Protein AF-A0A7U9SL59-F1 (afdb_monomer_lite)

Foldseek 3Di:
DDEEAFDLAQVVNVVVLVVVVVVQVVPDDPDRSVVQAYEHEQEQAAFDPDDFLFFTNNVSLNSLVSRLVRVLVNQVVADQSLVRHQAYEYDDDCVRDALLSCLLSLVLQQPDKGWHWDDDPPDPDTDTDIDGHAYEYEFLLDAQALLLRLVSVVSCCLQSVDFALHAYEASQSLFAQLQVVCVVVVLKTKAFLLSLLLSLLVLVVLCVVLVHDADPVLNVVSQVSNQVSCCQQCVVPLDPPLDDHSPLQNLLVSFSSAQLSLLVDDPVSNVCLVPDQDPDSSSNSNGRPVRDVVSVVPPSSSSSNNCNTRPNSSVVSRRDMDMDRCPDSNSVSSNSSSQVVLLVCLVRNYEYEHEQQVSCVSHPDVASVSRRQCQQAVVLFDDDDPSNHHLYAYDNVDCVVRVDDSVVSLVRNLVRQQCDADPVRDRSGDNVSSVVVSVVNVVSNVVSDRD

Sequence (451 aa):
MVRFCPKENSSKLFRTLKHFERIVNTDDKGGAYSKLNYVLHFPKIDGQPFVPGLPRNDNVRKLSTYGARSIVALLEKRMELNEHIK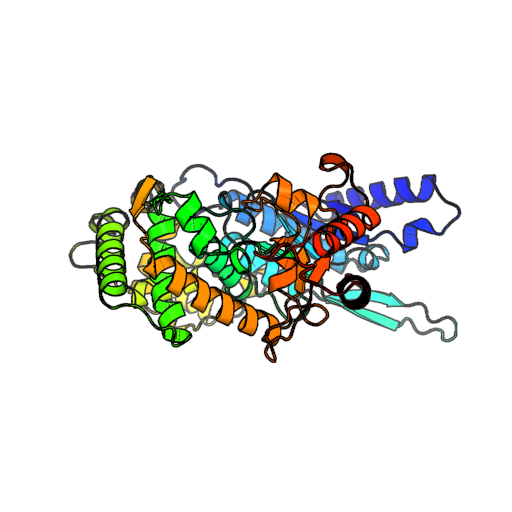GIDACSSELACRPEVFGQVFRYLSDTIIVCYETRKDVYSISHKTRNLQTTYHAGEDFFDIVDGLRAIDETLLFCGLKRGSRLGHGLALGISPEEYYKFKCYNLVLPKQVMLDDIAWMLCRADEFGCMVESSLKTRLEENYYSLYEEVYGENMGDGYFPSIYDYYQSWKLRGDKPELYRLGMEGFRKKLESTELERFDRYQFNDKISNELRKNAKCRDLYFAYHFNRKVREKGSEITEFKTGQSYGGLVRQIQDHMIRKLVCEGIGIETNPSSNYLIGTIKKYEEHPIIRFNGRKLKEVESNTSLSVSINTDDQGVFDTLLENEYALMALALKKAKDKDSNPVYDLEDIYEWVDYVRRMGIEQVFV

Secondary structure (DSSP, 8-state):
-EEEPPPSSHHHHHHHHHHHHHHHHHSSSSSGGGG--EEEEEEE-PPPPP-TTPPTTHHHHHHHHHHHHHHHHHHTT--GGGGGEEEEEEEE-TTT--GGGTHHHHHHHHTPEEEEEEE-TTSS-EEEEEEEPEEEEEESSS-SSHHHHHHHHHHHHHTS---TT-EEEE-HHHHS-HHHHHHHTTTEEEEEHHHHHHHHHHHHHHHHHHT----HHHHHHHHHHHHHHHHHHHHHHH-TT----HHHHHHHHHGGGS-GGGGGS-HHHHHHHHHSPPSSGGGGGSS-TTS-HHHHH-HHHHHHHHHHHH-HHHHHHHHSEEEEE-HHHHHHHHHHHHHHHHHHHHHHT-EEEE-HHHHHHHSS-SSGGG-THHHH--TTTS---TT---EEEE--S-HHHH---HHHHHHHHHHHHHH-B-TTS-BSS-HHHHHHHHHHHHHHHHHTS--

pLDDT: mean 91.86, std 9.74, range [48.91, 98.88]

Radius of gyration: 23.41 Å; chains: 1; bounding box: 48×74×59 Å

Structure (mmCIF, N/CA/C/O backbone):
data_AF-A0A7U9SL59-F1
#
_entry.id   AF-A0A7U9SL59-F1
#
loop_
_atom_site.group_PDB
_atom_site.id
_atom_site.type_symbol
_atom_site.label_atom_id
_atom_site.label_alt_id
_atom_site.label_comp_id
_atom_site.label_asym_id
_atom_site.label_entity_id
_atom_site.label_seq_id
_atom_site.pdbx_PDB_ins_code
_atom_site.Cartn_x
_atom_site.Cartn_y
_atom_site.Cartn_z
_atom_site.occupancy
_atom_site.B_iso_or_equiv
_atom_site.auth_seq_id
_atom_site.auth_comp_id
_atom_site.auth_asym_id
_atom_site.auth_atom_id
_atom_site.pdbx_PDB_model_num
ATOM 1 N N . MET A 1 1 ? 6.264 -23.434 2.148 1.00 78.88 1 MET A N 1
ATOM 2 C CA . MET A 1 1 ? 6.577 -22.422 1.111 1.00 78.88 1 MET A CA 1
ATOM 3 C C . MET A 1 1 ? 7.791 -21.648 1.591 1.00 78.88 1 MET A C 1
ATOM 5 O O . MET A 1 1 ? 7.826 -21.317 2.764 1.00 78.88 1 MET A O 1
ATOM 9 N N . VAL A 1 2 ? 8.787 -21.411 0.741 1.00 85.56 2 VAL A N 1
ATOM 10 C CA . VAL A 1 2 ? 10.019 -20.695 1.100 1.00 85.56 2 VAL A CA 1
ATOM 11 C C . VAL A 1 2 ? 9.929 -19.263 0.578 1.00 85.56 2 VAL A C 1
ATOM 13 O O . VAL A 1 2 ? 9.718 -19.058 -0.620 1.00 85.56 2 VAL A O 1
ATOM 16 N N . ARG A 1 3 ? 10.099 -18.277 1.463 1.00 87.69 3 ARG A N 1
ATOM 17 C CA . ARG A 1 3 ? 10.209 -16.858 1.099 1.00 87.69 3 ARG A CA 1
ATOM 18 C C . ARG A 1 3 ? 11.676 -16.440 1.154 1.00 87.69 3 ARG A C 1
ATOM 20 O O . ARG A 1 3 ? 12.357 -16.738 2.128 1.00 87.69 3 ARG A O 1
ATOM 27 N N . PHE A 1 4 ? 12.190 -15.801 0.104 1.00 91.25 4 PHE A N 1
ATOM 28 C CA . PHE A 1 4 ? 13.569 -15.299 0.103 1.00 91.25 4 PHE A CA 1
ATOM 29 C C . PHE A 1 4 ? 13.771 -14.155 -0.893 1.00 91.25 4 PHE A C 1
ATOM 31 O O . PHE A 1 4 ? 13.045 -14.040 -1.882 1.00 91.25 4 PHE A O 1
ATOM 38 N N . CYS A 1 5 ? 14.796 -13.331 -0.667 1.00 93.00 5 CYS A N 1
ATOM 39 C CA . CYS A 1 5 ? 15.061 -12.187 -1.534 1.00 93.00 5 CYS A CA 1
ATOM 40 C C . CYS A 1 5 ? 15.614 -12.594 -2.910 1.00 93.00 5 CYS A C 1
ATOM 42 O O . CYS A 1 5 ? 16.550 -13.411 -2.977 1.00 93.00 5 CYS A O 1
ATOM 44 N N . PRO A 1 6 ? 15.132 -11.978 -4.010 1.00 92.06 6 PRO A N 1
ATOM 45 C CA . PRO A 1 6 ? 15.713 -12.188 -5.325 1.00 92.06 6 PRO A CA 1
ATOM 46 C C . PRO A 1 6 ? 17.179 -11.741 -5.340 1.00 92.06 6 PRO A C 1
ATOM 48 O O . PRO A 1 6 ? 17.612 -10.882 -4.571 1.00 92.06 6 PRO A O 1
ATOM 51 N N . LYS A 1 7 ? 17.973 -12.359 -6.215 1.00 91.88 7 LYS A N 1
ATOM 52 C CA . LYS A 1 7 ? 19.406 -12.063 -6.345 1.00 91.88 7 LYS A CA 1
ATOM 53 C C . LYS A 1 7 ? 19.647 -11.091 -7.491 1.00 91.88 7 LYS A C 1
ATOM 55 O O . LYS A 1 7 ? 18.870 -11.053 -8.437 1.00 91.88 7 LYS A O 1
ATOM 60 N N . GLU A 1 8 ? 20.773 -10.387 -7.442 1.00 86.94 8 GLU A N 1
ATOM 61 C CA . GLU A 1 8 ? 21.185 -9.375 -8.432 1.00 86.94 8 GLU A CA 1
ATOM 62 C C . GLU A 1 8 ? 21.205 -9.872 -9.896 1.00 86.94 8 GLU A C 1
ATOM 64 O O . GLU A 1 8 ? 21.125 -9.066 -10.817 1.00 86.94 8 GLU A O 1
ATOM 69 N N . ASN A 1 9 ? 21.332 -11.186 -10.128 1.00 92.06 9 ASN A N 1
ATOM 70 C CA . ASN A 1 9 ? 21.305 -11.793 -11.457 1.00 92.06 9 ASN A CA 1
ATOM 71 C C . ASN A 1 9 ? 20.739 -13.223 -11.434 1.00 92.06 9 ASN A C 1
ATOM 73 O O . ASN A 1 9 ? 20.765 -13.911 -10.404 1.00 92.06 9 ASN A O 1
ATOM 77 N N . SER A 1 10 ? 20.269 -13.676 -12.601 1.00 93.06 10 SER A N 1
ATOM 78 C CA . SER A 1 10 ? 19.561 -14.952 -12.755 1.00 93.06 10 SER A CA 1
ATOM 79 C C . SER A 1 10 ? 20.437 -16.167 -12.439 1.00 93.06 10 SER A C 1
ATOM 81 O O . SER A 1 10 ? 19.935 -17.173 -11.946 1.00 93.06 10 SER A O 1
ATOM 83 N N . SER A 1 11 ? 21.756 -16.082 -12.644 1.00 93.19 11 SER A N 1
ATOM 84 C CA . SER A 1 11 ? 22.699 -17.156 -12.306 1.00 93.19 11 SER A CA 1
ATOM 85 C C . SER A 1 11 ? 22.812 -17.368 -10.794 1.00 93.19 11 SER A C 1
ATOM 87 O O . SER A 1 11 ? 22.768 -18.506 -10.326 1.00 93.19 11 SER A O 1
ATOM 89 N N . LYS A 1 12 ? 22.922 -16.290 -10.005 1.00 94.06 12 LYS A N 1
ATOM 90 C CA . LYS A 1 12 ? 22.916 -16.365 -8.533 1.00 94.06 12 LYS A CA 1
ATOM 91 C C . LYS A 1 12 ? 21.553 -16.817 -8.001 1.00 94.06 12 LYS A C 1
ATOM 93 O O . LYS A 1 12 ? 21.502 -17.623 -7.069 1.00 94.06 12 LYS A O 1
ATOM 98 N N . LEU A 1 13 ? 20.462 -16.342 -8.608 1.00 93.88 13 LEU A N 1
ATOM 99 C CA . LEU A 1 13 ? 19.105 -16.766 -8.258 1.00 93.88 13 LEU A CA 1
ATOM 100 C C . LEU A 1 13 ? 18.916 -18.272 -8.495 1.00 93.88 13 LEU A C 1
ATOM 102 O O . LEU A 1 13 ? 18.502 -18.988 -7.587 1.00 93.88 13 LEU A O 1
ATOM 106 N N . PHE A 1 14 ? 19.329 -18.772 -9.662 1.00 93.94 14 PHE A N 1
ATOM 107 C CA . PHE A 1 14 ? 19.295 -20.196 -9.994 1.00 93.94 14 PHE A CA 1
ATOM 108 C C . PHE A 1 14 ? 20.089 -21.054 -9.003 1.00 93.94 14 PHE A C 1
ATOM 110 O O . PHE A 1 14 ? 19.579 -22.059 -8.516 1.00 93.94 14 PHE A O 1
ATOM 117 N N . ARG A 1 15 ? 21.321 -20.649 -8.657 1.00 93.50 15 ARG A N 1
ATOM 118 C CA . ARG A 1 15 ? 22.141 -21.372 -7.666 1.00 93.50 15 ARG A CA 1
ATOM 119 C C . ARG A 1 15 ? 21.462 -21.443 -6.299 1.00 93.50 15 ARG A C 1
ATOM 121 O O . ARG A 1 15 ? 21.527 -22.484 -5.658 1.00 93.50 15 ARG A O 1
ATOM 128 N N . THR A 1 16 ? 20.803 -20.362 -5.879 1.00 93.19 16 THR A N 1
ATOM 129 C CA . THR A 1 16 ? 20.062 -20.307 -4.607 1.00 93.19 16 THR A CA 1
ATOM 130 C C . THR A 1 16 ? 18.904 -21.305 -4.613 1.00 93.19 16 THR A C 1
ATOM 132 O O . THR A 1 16 ? 18.772 -22.112 -3.702 1.00 93.19 16 THR A O 1
ATOM 135 N N . LEU A 1 17 ? 18.112 -21.319 -5.684 1.00 92.06 17 LEU A N 1
ATOM 136 C CA . LEU A 1 17 ? 16.994 -22.250 -5.827 1.00 92.06 17 LEU A CA 1
ATOM 137 C C . LEU A 1 17 ? 17.457 -23.715 -5.906 1.00 92.06 17 LEU A C 1
ATOM 139 O O . LEU A 1 17 ? 16.883 -24.580 -5.252 1.00 92.06 17 LEU A O 1
ATOM 143 N N . LYS A 1 18 ? 18.544 -24.001 -6.638 1.00 90.25 18 LYS A N 1
ATOM 144 C CA . LYS A 1 18 ? 19.143 -25.346 -6.681 1.00 90.25 18 LYS A CA 1
ATOM 145 C C . LYS A 1 18 ? 19.728 -25.786 -5.343 1.00 90.25 18 LYS A C 1
ATOM 147 O O . LYS A 1 18 ? 19.775 -26.981 -5.072 1.00 90.25 18 LYS A O 1
ATOM 152 N N . HIS A 1 19 ? 20.176 -24.853 -4.511 1.00 90.50 19 HIS A N 1
ATOM 153 C CA . HIS A 1 19 ? 20.601 -25.172 -3.155 1.00 90.50 19 HIS A CA 1
ATOM 154 C C . HIS A 1 19 ? 19.415 -25.630 -2.293 1.00 90.50 19 HIS A C 1
ATOM 156 O O . HIS A 1 19 ? 19.513 -26.682 -1.671 1.00 90.50 19 HIS A O 1
ATOM 162 N N . PHE A 1 20 ? 18.281 -24.922 -2.336 1.00 89.81 20 PHE A N 1
ATOM 163 C CA . PHE A 1 20 ? 17.063 -25.344 -1.633 1.00 89.81 20 PHE A CA 1
ATOM 164 C C . PHE A 1 20 ? 16.524 -26.687 -2.134 1.00 89.81 20 PHE A C 1
ATOM 166 O O . PHE A 1 20 ? 16.182 -27.546 -1.329 1.00 89.81 20 PHE A O 1
ATOM 173 N N . GLU A 1 21 ? 16.525 -26.910 -3.449 1.00 88.25 21 GLU A N 1
ATOM 174 C CA . GLU A 1 21 ? 16.173 -28.206 -4.040 1.00 88.25 21 GLU A CA 1
ATOM 175 C C . GLU A 1 21 ? 17.041 -29.346 -3.493 1.00 88.25 21 GLU A C 1
ATOM 177 O O . GLU A 1 21 ? 16.518 -30.403 -3.151 1.00 88.25 21 GLU A O 1
ATOM 182 N N . ARG A 1 22 ? 18.359 -29.137 -3.370 1.00 87.00 22 ARG A N 1
ATOM 183 C CA . ARG A 1 22 ? 19.266 -30.150 -2.813 1.00 87.00 22 ARG A CA 1
ATOM 184 C C . ARG A 1 22 ? 18.949 -30.471 -1.358 1.00 87.00 22 ARG A C 1
ATOM 186 O O . ARG A 1 22 ? 18.926 -31.649 -1.042 1.00 87.00 22 ARG A O 1
ATOM 193 N N . ILE A 1 23 ? 18.689 -29.459 -0.525 1.00 85.31 23 ILE A N 1
ATOM 194 C CA . ILE A 1 23 ? 18.330 -29.649 0.892 1.00 85.31 23 ILE A CA 1
ATOM 195 C C . ILE A 1 23 ? 17.066 -30.508 1.013 1.00 85.31 23 ILE A C 1
ATOM 197 O O . ILE A 1 23 ? 17.029 -31.460 1.781 1.00 85.31 23 ILE A O 1
ATOM 201 N N . VAL A 1 24 ? 16.041 -30.214 0.212 1.00 83.19 24 VAL A N 1
ATOM 202 C CA . VAL A 1 24 ? 14.773 -30.956 0.267 1.00 83.19 24 VAL A CA 1
ATOM 203 C C . VAL A 1 24 ? 14.917 -32.379 -0.288 1.00 83.19 24 VAL A C 1
ATOM 205 O O . VAL A 1 24 ? 14.290 -33.303 0.221 1.00 83.19 24 VAL A O 1
ATOM 208 N N . ASN A 1 25 ? 15.758 -32.578 -1.306 1.00 78.94 25 ASN A N 1
ATOM 209 C CA . ASN A 1 25 ? 15.994 -33.898 -1.897 1.00 78.94 25 ASN A CA 1
ATOM 210 C C . ASN A 1 25 ? 16.915 -34.797 -1.059 1.00 78.94 25 ASN A C 1
ATOM 212 O O . ASN A 1 25 ? 16.871 -36.012 -1.232 1.00 78.94 25 ASN A O 1
ATOM 216 N N . THR A 1 26 ? 17.751 -34.244 -0.174 1.00 67.19 26 THR A N 1
ATOM 217 C CA . THR A 1 26 ? 18.571 -35.054 0.741 1.00 67.19 26 THR A CA 1
ATOM 218 C C . THR A 1 26 ? 17.752 -35.740 1.836 1.00 67.19 26 THR A C 1
ATOM 220 O O . THR A 1 26 ? 18.208 -36.754 2.358 1.00 67.19 26 THR A O 1
ATOM 223 N N . ASP A 1 27 ? 16.539 -35.251 2.117 1.00 59.94 27 ASP A N 1
ATOM 224 C CA . ASP A 1 27 ? 15.734 -35.674 3.269 1.00 59.94 27 ASP A CA 1
ATOM 225 C C . ASP A 1 27 ? 14.532 -36.587 2.932 1.00 59.94 27 ASP A C 1
ATOM 227 O O . ASP A 1 27 ? 13.876 -37.064 3.857 1.00 59.94 27 ASP A O 1
ATOM 231 N N . ASP A 1 28 ? 14.213 -36.883 1.657 1.00 52.53 28 ASP A N 1
ATOM 232 C CA . ASP A 1 28 ? 12.974 -37.621 1.331 1.00 52.53 28 ASP A CA 1
ATOM 233 C C . ASP A 1 28 ? 13.023 -38.554 0.097 1.00 52.53 28 ASP A C 1
ATOM 235 O O . ASP A 1 28 ? 13.648 -38.276 -0.928 1.00 52.53 28 ASP A O 1
ATOM 239 N N . LYS A 1 29 ? 12.257 -39.655 0.175 1.00 55.44 29 LYS A N 1
ATOM 240 C CA . LYS A 1 29 ? 11.970 -40.628 -0.897 1.00 55.44 29 LYS A CA 1
ATOM 241 C C . LYS A 1 29 ? 10.964 -40.051 -1.915 1.00 55.44 29 LYS A C 1
ATOM 243 O O . LYS A 1 29 ? 9.880 -40.593 -2.111 1.00 55.44 29 LYS A O 1
ATOM 248 N N . GLY A 1 30 ? 11.332 -38.959 -2.588 1.00 56.28 30 GLY A N 1
ATOM 249 C CA . GLY A 1 30 ? 10.729 -38.527 -3.861 1.00 56.28 30 GLY A CA 1
ATOM 250 C C . GLY A 1 30 ? 9.443 -37.685 -3.816 1.00 56.28 30 GLY A C 1
ATOM 251 O O . GLY A 1 30 ? 8.917 -37.373 -4.882 1.00 56.28 30 GLY A O 1
ATOM 252 N N . GLY A 1 31 ? 8.931 -37.282 -2.644 1.00 67.81 31 GLY A N 1
ATOM 253 C CA . GLY A 1 31 ? 7.677 -36.516 -2.536 1.00 67.81 31 GLY A CA 1
ATOM 254 C C . GLY A 1 31 ? 7.844 -35.020 -2.246 1.00 67.81 31 GLY A C 1
ATOM 255 O O . GLY A 1 31 ? 7.088 -34.198 -2.775 1.00 67.81 31 GLY A O 1
ATOM 256 N N . ALA A 1 32 ? 8.821 -34.646 -1.417 1.00 75.44 32 ALA A N 1
ATOM 257 C CA . ALA A 1 32 ? 8.936 -33.295 -0.865 1.00 75.44 32 ALA A CA 1
ATOM 258 C C . ALA A 1 32 ? 9.197 -32.184 -1.903 1.00 75.44 32 ALA A C 1
ATOM 260 O O . ALA A 1 32 ? 8.647 -31.088 -1.766 1.00 75.44 32 ALA A O 1
ATOM 261 N N . TYR A 1 33 ? 9.953 -32.455 -2.975 1.00 79.81 33 TYR A N 1
ATOM 262 C CA . TYR A 1 33 ? 10.246 -31.448 -4.008 1.00 79.81 33 TYR A CA 1
ATOM 263 C C . TYR A 1 33 ? 8.982 -30.920 -4.694 1.00 79.81 33 TYR A C 1
ATOM 265 O O . TYR A 1 33 ? 8.841 -29.716 -4.890 1.00 79.81 33 TYR A O 1
ATOM 273 N N . SER A 1 34 ? 8.008 -31.796 -4.962 1.00 80.06 34 SER A N 1
ATOM 274 C CA . SER A 1 34 ? 6.732 -31.412 -5.585 1.00 80.06 34 SER A CA 1
ATOM 275 C C . SER A 1 34 ? 5.913 -30.419 -4.746 1.00 80.06 34 SER A C 1
ATOM 277 O O . SER A 1 34 ? 5.076 -29.693 -5.278 1.00 80.06 34 SER A O 1
ATOM 279 N N . LYS A 1 35 ? 6.170 -30.358 -3.432 1.00 82.69 35 LYS A N 1
ATOM 280 C CA . LYS A 1 35 ? 5.512 -29.448 -2.481 1.00 82.69 35 LYS A CA 1
ATOM 281 C C . LYS A 1 35 ? 6.305 -28.158 -2.242 1.00 82.69 35 LYS A C 1
ATOM 283 O O . LYS A 1 35 ? 5.824 -27.257 -1.548 1.00 82.69 35 LYS A O 1
ATOM 288 N N . LEU A 1 36 ? 7.521 -28.053 -2.779 1.00 87.12 36 LEU A N 1
ATOM 289 C CA . LEU A 1 36 ? 8.394 -26.904 -2.581 1.00 87.12 36 LEU A CA 1
ATOM 290 C C . LEU A 1 36 ? 7.933 -25.740 -3.459 1.00 87.12 36 LEU A C 1
ATOM 292 O O . LEU A 1 36 ? 8.062 -25.779 -4.672 1.00 87.12 36 LEU A O 1
ATOM 296 N N . ASN A 1 37 ? 7.420 -24.682 -2.843 1.00 90.94 37 ASN A N 1
ATOM 297 C CA . ASN A 1 37 ? 7.001 -23.466 -3.537 1.00 90.94 37 ASN A CA 1
ATOM 298 C C . ASN A 1 37 ? 7.805 -22.273 -3.034 1.00 90.94 37 ASN A C 1
ATOM 300 O O . ASN A 1 37 ? 8.035 -22.157 -1.828 1.00 90.94 37 ASN A O 1
ATOM 304 N N . TYR A 1 38 ? 8.171 -21.374 -3.941 1.00 92.56 38 TYR A N 1
ATOM 305 C CA . TYR A 1 38 ? 8.947 -20.172 -3.679 1.00 92.56 38 TYR A CA 1
ATOM 306 C C . TYR A 1 38 ? 8.109 -18.912 -3.876 1.00 92.56 38 TYR A C 1
ATOM 308 O O . TYR A 1 38 ? 7.403 -18.771 -4.879 1.00 92.56 38 TYR A O 1
ATOM 316 N N . VAL A 1 39 ? 8.260 -17.967 -2.952 1.00 93.56 39 VAL A N 1
ATOM 317 C CA . VAL A 1 39 ? 7.806 -16.582 -3.103 1.00 93.56 39 VAL A CA 1
ATOM 318 C C . VAL A 1 39 ? 9.010 -15.662 -2.964 1.00 93.56 39 VAL A C 1
ATOM 320 O O . VAL A 1 39 ? 9.819 -15.802 -2.047 1.00 93.56 39 VAL A O 1
ATOM 323 N N . LEU A 1 40 ? 9.162 -14.749 -3.917 1.00 95.50 40 LEU A N 1
ATOM 324 C CA . LEU A 1 40 ? 10.324 -13.873 -3.995 1.00 95.50 40 LEU A CA 1
ATOM 325 C C . LEU A 1 40 ? 10.028 -12.554 -3.295 1.00 95.50 40 LEU A C 1
ATOM 327 O O . LEU A 1 40 ? 9.125 -11.817 -3.686 1.00 95.50 40 LEU A O 1
ATOM 331 N N . HIS A 1 41 ? 10.799 -12.274 -2.255 1.00 94.00 41 HIS A N 1
ATOM 332 C CA . HIS A 1 41 ? 10.518 -11.210 -1.305 1.00 94.00 41 HIS A CA 1
ATOM 333 C C . HIS A 1 41 ? 11.382 -9.973 -1.568 1.00 94.00 41 HIS A C 1
ATOM 335 O O . HIS A 1 41 ? 12.607 -10.028 -1.554 1.00 94.00 41 HIS A O 1
ATOM 341 N N . PHE A 1 42 ? 10.741 -8.842 -1.821 1.00 96.44 42 PHE A N 1
ATOM 342 C CA . PHE A 1 42 ? 11.358 -7.530 -1.932 1.00 96.44 42 PHE A CA 1
ATOM 343 C C . PHE A 1 42 ? 11.362 -6.855 -0.552 1.00 96.44 42 PHE A C 1
ATOM 345 O O . PHE A 1 42 ? 10.300 -6.457 -0.069 1.00 96.44 42 PHE A O 1
ATOM 352 N N . PRO A 1 43 ? 12.523 -6.729 0.113 1.00 94.31 43 PRO A N 1
ATOM 353 C CA . PRO A 1 43 ? 12.572 -6.167 1.454 1.00 94.31 43 PRO A CA 1
ATOM 354 C C . PRO A 1 43 ? 12.358 -4.651 1.419 1.00 94.31 43 PRO A C 1
ATOM 356 O O . PRO A 1 43 ? 12.999 -3.935 0.642 1.00 94.31 43 PRO A O 1
ATOM 359 N N . LYS A 1 44 ? 11.494 -4.158 2.307 1.00 95.06 44 LYS A N 1
ATOM 360 C CA . LYS A 1 44 ? 11.374 -2.735 2.624 1.00 95.06 44 LYS A CA 1
ATOM 361 C C . LYS A 1 44 ? 12.509 -2.351 3.572 1.00 95.06 44 LYS A C 1
ATOM 363 O O . LYS A 1 44 ? 12.595 -2.863 4.687 1.00 95.06 44 LYS A O 1
ATOM 368 N N . ILE A 1 45 ? 13.409 -1.502 3.092 1.00 94.62 45 ILE A N 1
ATOM 369 C CA . ILE A 1 45 ? 14.566 -1.009 3.847 1.00 94.62 45 ILE A CA 1
ATOM 370 C C . ILE A 1 45 ? 14.615 0.511 3.773 1.00 94.62 45 ILE A C 1
ATOM 372 O O . ILE A 1 45 ? 14.055 1.114 2.850 1.00 94.62 45 ILE A O 1
ATOM 376 N N . ASP A 1 46 ? 15.335 1.112 4.714 1.00 94.12 46 ASP A N 1
ATOM 377 C CA . ASP A 1 46 ? 15.464 2.559 4.788 1.00 94.12 46 ASP A CA 1
ATOM 378 C C . ASP A 1 46 ? 16.071 3.160 3.520 1.00 94.12 46 ASP A C 1
ATOM 380 O O . ASP A 1 46 ? 16.959 2.606 2.850 1.00 94.12 46 ASP A O 1
ATOM 384 N N . GLY A 1 47 ? 15.571 4.347 3.190 1.00 89.44 47 GLY A N 1
ATOM 385 C CA . GLY A 1 47 ? 16.170 5.187 2.169 1.00 89.44 47 GLY A CA 1
ATOM 386 C C . GLY A 1 47 ? 17.563 5.645 2.595 1.00 89.44 47 GLY A C 1
ATOM 387 O O . GLY A 1 47 ? 17.811 5.956 3.757 1.00 89.44 47 GLY A O 1
ATOM 388 N N . GLN A 1 48 ? 18.477 5.733 1.634 1.00 90.88 48 GLN A N 1
ATOM 389 C CA . GLN A 1 48 ? 19.771 6.370 1.873 1.00 90.88 48 GLN A CA 1
ATOM 390 C C . GLN A 1 48 ? 19.615 7.894 2.075 1.00 90.88 48 GLN A C 1
ATOM 392 O O . GLN A 1 48 ? 18.616 8.479 1.619 1.00 90.88 48 GLN A O 1
ATOM 397 N N . PRO A 1 49 ? 20.602 8.554 2.718 1.00 92.25 49 PRO A N 1
ATOM 398 C CA . PRO A 1 49 ? 20.644 10.009 2.838 1.00 92.25 49 PRO A CA 1
ATOM 399 C C . PRO A 1 49 ? 20.456 10.723 1.496 1.00 92.25 49 PRO A C 1
ATOM 401 O O . PRO A 1 49 ? 20.648 10.148 0.423 1.00 92.25 49 PRO A O 1
ATOM 404 N N . PHE A 1 50 ? 20.065 11.997 1.546 1.00 94.25 50 PHE A N 1
ATOM 405 C CA . PHE A 1 50 ? 19.864 12.786 0.334 1.00 94.25 50 PHE A CA 1
ATOM 406 C C . PHE A 1 50 ? 21.133 12.826 -0.527 1.00 94.25 50 PHE A C 1
ATOM 408 O O . PHE A 1 50 ? 22.202 13.216 -0.061 1.00 94.25 50 PHE A O 1
ATOM 415 N N . VAL A 1 51 ? 20.979 12.496 -1.809 1.00 95.50 51 VAL A N 1
ATOM 416 C CA . VAL A 1 51 ? 22.017 12.647 -2.829 1.00 95.50 51 VAL A CA 1
ATOM 417 C C . VAL A 1 51 ? 21.431 13.477 -3.971 1.00 95.50 51 VAL A C 1
ATOM 419 O O . VAL A 1 51 ? 20.381 13.098 -4.503 1.00 95.50 51 VAL A O 1
ATOM 422 N N . PRO A 1 52 ? 22.075 14.591 -4.372 1.00 94.94 52 PRO A N 1
ATOM 423 C CA . PRO A 1 52 ? 21.606 15.405 -5.483 1.00 94.94 52 PRO A CA 1
ATOM 424 C C . PRO A 1 52 ? 21.355 14.567 -6.738 1.00 94.94 52 PRO A C 1
ATOM 426 O O . PRO A 1 52 ? 22.217 13.820 -7.194 1.00 94.94 52 PRO A O 1
ATOM 429 N N . GLY A 1 53 ? 20.162 14.708 -7.309 1.00 93.56 53 GLY A N 1
ATOM 430 C CA . GLY A 1 53 ? 19.787 14.025 -8.544 1.00 93.56 53 GLY A CA 1
ATOM 431 C C . GLY A 1 53 ? 19.171 12.636 -8.380 1.00 93.56 53 GLY A C 1
ATOM 432 O O . GLY A 1 53 ? 18.580 12.154 -9.344 1.00 93.56 53 GLY A O 1
ATOM 433 N N . LEU A 1 54 ? 19.242 12.027 -7.192 1.00 97.12 54 LEU A N 1
ATOM 434 C CA . LEU A 1 54 ? 18.616 10.733 -6.918 1.00 97.12 54 LEU A CA 1
ATOM 435 C C . LEU A 1 54 ? 17.244 10.909 -6.250 1.00 97.12 54 LEU A C 1
ATOM 437 O O . LEU A 1 54 ? 17.092 11.783 -5.389 1.00 97.12 54 LEU A O 1
ATOM 441 N N . PRO A 1 55 ? 16.239 10.094 -6.617 1.00 97.25 55 PRO A N 1
ATOM 442 C CA . PRO A 1 55 ? 14.932 10.154 -5.978 1.00 97.25 55 PRO A CA 1
ATOM 443 C C . PRO A 1 55 ? 14.946 9.554 -4.566 1.00 97.25 55 PRO A C 1
ATOM 445 O O . PRO A 1 55 ? 15.903 8.909 -4.125 1.00 97.25 55 PRO A O 1
ATOM 448 N N . ARG A 1 56 ? 13.831 9.731 -3.848 1.00 96.12 56 ARG A N 1
ATOM 449 C CA . ARG A 1 56 ? 13.562 9.005 -2.596 1.00 96.12 56 ARG A CA 1
ATOM 450 C C . ARG A 1 56 ? 13.672 7.489 -2.812 1.00 96.12 56 ARG A C 1
ATOM 452 O O . ARG A 1 56 ? 13.176 6.960 -3.811 1.00 96.12 56 ARG A O 1
ATOM 459 N N . ASN A 1 57 ? 14.328 6.823 -1.859 1.00 96.31 57 ASN A N 1
ATOM 460 C CA . ASN A 1 57 ? 14.557 5.375 -1.828 1.00 96.31 57 ASN A CA 1
ATOM 461 C C . ASN A 1 57 ? 15.183 4.811 -3.125 1.00 96.31 57 ASN A C 1
ATOM 463 O O . ASN A 1 57 ? 14.898 3.677 -3.508 1.00 96.31 57 ASN A O 1
ATOM 467 N N . ASP A 1 58 ? 16.054 5.574 -3.800 1.00 97.19 58 ASP A N 1
ATOM 468 C CA . ASP A 1 58 ? 16.763 5.135 -5.016 1.00 97.19 58 ASP A CA 1
ATOM 469 C C . ASP A 1 58 ? 17.495 3.790 -4.837 1.00 97.19 58 ASP A C 1
ATOM 471 O O . ASP A 1 58 ? 17.462 2.935 -5.723 1.00 97.19 58 ASP A O 1
ATOM 475 N N . ASN A 1 59 ? 18.074 3.549 -3.654 1.00 96.12 59 ASN A N 1
ATOM 476 C CA . ASN A 1 59 ? 18.687 2.268 -3.292 1.00 96.12 59 ASN A CA 1
ATOM 477 C C . ASN A 1 59 ? 17.701 1.095 -3.424 1.00 96.12 59 ASN A C 1
ATOM 479 O O . ASN A 1 59 ? 18.040 0.063 -4.005 1.00 96.12 59 ASN A O 1
ATOM 483 N N . VAL A 1 60 ? 16.472 1.269 -2.936 1.00 96.75 60 VAL A N 1
ATOM 484 C CA . VAL A 1 60 ? 15.420 0.245 -2.977 1.00 96.75 60 VAL A CA 1
ATOM 485 C C . VAL A 1 60 ? 14.854 0.095 -4.388 1.00 96.75 60 VAL A C 1
ATOM 487 O O . VAL A 1 60 ? 14.663 -1.032 -4.848 1.00 96.75 60 VAL A O 1
ATOM 490 N N . ARG A 1 61 ? 14.660 1.206 -5.118 1.00 97.25 61 ARG A N 1
ATOM 491 C CA . ARG A 1 61 ? 14.222 1.194 -6.528 1.00 97.25 61 ARG A CA 1
ATOM 492 C C . ARG A 1 61 ? 15.204 0.405 -7.400 1.00 97.25 61 ARG A C 1
ATOM 494 O O . ARG A 1 61 ? 14.788 -0.465 -8.171 1.00 97.25 61 ARG A O 1
ATOM 501 N N . LYS A 1 62 ? 16.512 0.639 -7.237 1.00 96.19 62 LYS A N 1
ATOM 502 C CA . LYS A 1 62 ? 17.578 -0.088 -7.948 1.00 96.19 62 LYS A CA 1
ATOM 503 C C . LYS A 1 62 ? 17.625 -1.562 -7.565 1.00 96.19 62 LYS A C 1
ATOM 505 O O . LYS A 1 62 ? 17.598 -2.411 -8.454 1.00 96.19 62 LYS A O 1
ATOM 510 N N . LEU A 1 63 ? 17.645 -1.874 -6.266 1.00 95.81 63 LEU A N 1
ATOM 511 C CA . LEU A 1 63 ? 17.673 -3.256 -5.779 1.00 95.81 63 LEU A CA 1
ATOM 512 C C . LEU A 1 63 ? 16.479 -4.063 -6.309 1.00 95.81 63 LEU A C 1
ATOM 514 O O . LEU A 1 63 ? 16.657 -5.159 -6.843 1.00 95.81 63 LEU A O 1
ATOM 518 N N . SER A 1 64 ? 15.279 -3.487 -6.236 1.00 96.88 64 SER A N 1
ATOM 519 C CA . SER A 1 64 ? 14.048 -4.118 -6.718 1.00 96.88 64 SER A CA 1
ATOM 520 C C . SER A 1 64 ? 14.050 -4.285 -8.238 1.00 96.88 64 SER A C 1
ATOM 522 O O . SER A 1 64 ? 13.623 -5.320 -8.742 1.00 96.88 64 SER A O 1
ATOM 524 N N . THR A 1 65 ? 14.605 -3.321 -8.980 1.00 96.69 65 THR A N 1
ATOM 525 C CA . THR A 1 65 ? 14.776 -3.422 -10.439 1.00 96.69 65 THR A CA 1
ATOM 526 C C . THR A 1 65 ? 15.723 -4.561 -10.823 1.00 96.69 65 THR A C 1
ATOM 528 O O . THR A 1 65 ? 15.399 -5.356 -11.708 1.00 96.69 65 THR A O 1
ATOM 531 N N . TYR A 1 66 ? 16.874 -4.686 -10.153 1.00 95.75 66 TYR A N 1
ATOM 532 C CA . TYR A 1 66 ? 17.800 -5.800 -10.389 1.00 95.75 66 TYR A CA 1
ATOM 533 C C . TYR A 1 66 ? 17.151 -7.145 -10.059 1.00 95.75 66 TYR A C 1
ATOM 535 O O . TYR A 1 66 ? 17.244 -8.081 -10.854 1.00 95.75 66 TYR A O 1
ATOM 543 N N . GLY A 1 67 ? 16.432 -7.217 -8.935 1.00 96.50 67 GLY A N 1
ATOM 544 C CA . GLY A 1 67 ? 15.649 -8.388 -8.554 1.00 96.50 67 GLY A CA 1
ATOM 545 C C . GLY A 1 67 ? 14.631 -8.769 -9.629 1.00 96.50 67 GLY A C 1
ATOM 546 O O . GLY A 1 67 ? 14.645 -9.896 -10.111 1.00 96.50 67 GLY A O 1
ATOM 547 N N . ALA A 1 68 ? 13.810 -7.823 -10.084 1.00 96.81 68 ALA A N 1
ATOM 548 C CA . ALA A 1 68 ? 12.795 -8.059 -11.107 1.00 96.81 68 ALA A CA 1
ATOM 549 C C . ALA A 1 68 ? 13.388 -8.572 -12.430 1.00 96.81 68 ALA A C 1
ATOM 551 O O . ALA A 1 68 ? 12.914 -9.563 -12.986 1.00 96.81 68 ALA A O 1
ATOM 552 N N . ARG A 1 69 ? 14.462 -7.940 -12.921 1.00 95.62 69 ARG A N 1
ATOM 553 C CA . ARG A 1 69 ? 15.149 -8.364 -14.154 1.00 95.62 69 ARG A CA 1
ATOM 554 C C . ARG A 1 69 ? 15.756 -9.758 -14.018 1.00 95.62 69 ARG A C 1
ATOM 556 O O . ARG A 1 69 ? 15.646 -10.566 -14.933 1.00 95.62 69 ARG A O 1
ATOM 563 N N . SER A 1 70 ? 16.349 -10.057 -12.865 1.00 95.81 70 SER A N 1
ATOM 564 C CA . SER A 1 70 ? 16.898 -11.376 -12.534 1.00 95.81 70 SER A CA 1
ATOM 565 C C . SER A 1 70 ? 15.831 -12.475 -12.547 1.00 95.81 70 SER A C 1
ATOM 567 O O . SER A 1 70 ? 16.069 -13.550 -13.100 1.00 95.81 70 SER A O 1
ATOM 569 N N . ILE A 1 71 ? 14.642 -12.187 -12.005 1.00 95.75 71 ILE A N 1
ATOM 570 C CA . ILE A 1 71 ? 13.490 -13.098 -12.016 1.00 95.75 71 ILE A CA 1
ATOM 571 C C . ILE A 1 71 ? 13.054 -13.385 -13.446 1.00 95.75 71 ILE A C 1
ATOM 573 O O . ILE A 1 71 ? 12.989 -14.546 -13.839 1.00 95.75 71 ILE A O 1
ATOM 577 N N . VAL A 1 72 ? 12.796 -12.346 -14.241 1.00 94.88 72 VAL A N 1
ATOM 578 C CA . VAL A 1 72 ? 12.313 -12.535 -15.615 1.00 94.88 72 VAL A CA 1
ATOM 579 C C . VAL A 1 72 ? 13.347 -13.263 -16.471 1.00 94.88 72 VAL A C 1
ATOM 581 O O . VAL A 1 72 ? 13.002 -14.248 -17.115 1.00 94.88 72 VAL A O 1
ATOM 584 N N . ALA A 1 73 ? 14.627 -12.895 -16.376 1.00 93.88 73 ALA A N 1
ATOM 585 C CA . ALA A 1 73 ? 15.701 -13.585 -17.091 1.00 93.88 73 ALA A CA 1
ATOM 586 C C . ALA A 1 73 ? 15.867 -15.060 -16.672 1.00 93.88 73 ALA A C 1
ATOM 588 O O . ALA A 1 73 ? 16.403 -15.862 -17.437 1.00 93.88 73 ALA A O 1
ATOM 589 N N . LEU A 1 74 ? 15.463 -15.439 -15.453 1.00 93.19 74 LEU A N 1
ATOM 590 C CA . LEU A 1 74 ? 15.399 -16.843 -15.042 1.00 93.19 74 LEU A CA 1
ATOM 591 C C . LEU A 1 74 ? 14.183 -17.540 -15.664 1.00 93.19 74 LEU A C 1
ATOM 593 O O . LEU A 1 74 ? 14.330 -18.621 -16.231 1.00 93.19 74 LEU A O 1
ATOM 597 N N . LEU A 1 75 ? 13.005 -16.917 -15.575 1.00 91.69 75 LEU A N 1
ATOM 598 C CA . LEU A 1 75 ? 11.748 -17.469 -16.083 1.00 91.69 75 LEU A CA 1
ATOM 599 C C . LEU A 1 75 ? 11.797 -17.700 -17.601 1.00 91.69 75 LEU A C 1
ATOM 601 O O . LEU A 1 75 ? 11.333 -18.733 -18.084 1.00 91.69 75 LEU A O 1
ATOM 605 N N . GLU A 1 76 ? 12.439 -16.805 -18.351 1.00 90.38 76 GLU A N 1
ATOM 606 C CA . GLU A 1 76 ? 12.622 -16.916 -19.804 1.00 90.38 76 GLU A CA 1
ATOM 607 C C . GLU A 1 76 ? 13.456 -18.130 -20.233 1.00 90.38 76 GLU A C 1
ATOM 609 O O . GLU A 1 76 ? 13.308 -18.595 -21.363 1.00 90.38 76 GLU A O 1
ATOM 614 N N . LYS A 1 77 ? 14.266 -18.710 -19.334 1.00 87.38 77 LYS A N 1
ATOM 615 C CA . LYS A 1 77 ? 15.000 -19.957 -19.611 1.00 87.38 77 LYS A CA 1
ATOM 616 C C . LYS A 1 77 ? 14.101 -21.193 -19.665 1.00 87.38 77 LYS A C 1
ATOM 618 O O . LYS A 1 77 ? 14.597 -22.248 -20.042 1.00 87.38 77 LYS A O 1
ATOM 623 N N . ARG A 1 78 ? 12.817 -21.075 -19.286 1.00 83.94 78 ARG A N 1
ATOM 624 C CA . ARG A 1 78 ? 11.803 -22.147 -19.344 1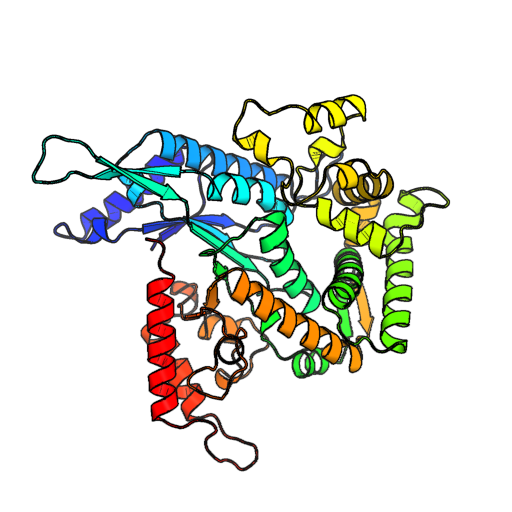.00 83.94 78 ARG A CA 1
ATOM 625 C C . ARG A 1 78 ? 12.338 -23.457 -18.770 1.00 83.94 78 ARG A C 1
ATOM 627 O O . ARG A 1 78 ? 12.502 -24.438 -19.486 1.00 83.94 78 ARG A O 1
ATOM 634 N N . MET A 1 79 ? 12.674 -23.438 -17.485 1.00 84.25 79 MET A N 1
ATOM 635 C CA . MET A 1 79 ? 13.149 -24.612 -16.750 1.00 84.25 79 MET A CA 1
ATOM 636 C C . MET A 1 79 ? 12.020 -25.167 -15.879 1.00 84.25 79 MET A C 1
ATOM 638 O O . MET A 1 79 ? 11.156 -24.405 -15.457 1.00 84.25 79 MET A O 1
ATOM 642 N N . GLU A 1 80 ? 12.073 -26.455 -15.538 1.00 82.31 80 GLU A N 1
ATOM 643 C CA . GLU A 1 80 ? 11.134 -27.113 -14.604 1.00 82.31 80 GLU A CA 1
ATOM 644 C C . GLU A 1 80 ? 10.991 -26.341 -13.278 1.00 82.31 80 GLU A C 1
ATOM 646 O O . GLU A 1 80 ? 9.897 -26.124 -12.770 1.00 82.31 80 GLU A O 1
ATOM 651 N N . LEU A 1 81 ? 12.097 -25.772 -12.788 1.00 86.19 81 LEU A N 1
ATOM 652 C CA . LEU A 1 81 ? 12.137 -24.946 -11.580 1.00 86.19 81 LEU A CA 1
ATOM 653 C C . LEU A 1 81 ? 11.162 -23.748 -11.598 1.00 86.19 81 LEU A C 1
ATOM 655 O O . LEU A 1 81 ? 10.748 -23.276 -10.538 1.00 86.19 81 LEU A O 1
ATOM 659 N N . ASN A 1 82 ? 10.782 -23.248 -12.780 1.00 87.38 82 ASN A N 1
ATOM 660 C CA . ASN A 1 82 ? 9.822 -22.152 -12.915 1.00 87.38 82 ASN A CA 1
ATOM 661 C C . ASN A 1 82 ? 8.455 -22.505 -12.313 1.00 87.38 82 ASN A C 1
ATOM 663 O O . ASN A 1 82 ? 7.736 -21.617 -11.855 1.00 87.38 82 ASN A O 1
ATOM 667 N N . GLU A 1 83 ? 8.089 -23.788 -12.285 1.00 86.69 83 GLU A N 1
ATOM 668 C CA . GLU A 1 83 ? 6.820 -24.264 -11.724 1.00 86.69 83 GLU A CA 1
ATOM 669 C C . GLU A 1 83 ? 6.701 -23.982 -10.232 1.00 86.69 83 GLU A C 1
ATOM 671 O O . GLU A 1 83 ? 5.605 -23.692 -9.746 1.00 86.69 83 GLU A O 1
ATOM 676 N N . HIS A 1 84 ? 7.841 -23.960 -9.545 1.00 90.12 84 HIS A N 1
ATOM 677 C CA . HIS A 1 84 ? 7.941 -23.731 -8.114 1.00 90.12 84 HIS A CA 1
ATOM 678 C C . HIS A 1 84 ? 7.916 -22.238 -7.747 1.00 90.12 84 HIS A C 1
ATOM 680 O O . HIS A 1 84 ? 7.667 -21.910 -6.593 1.00 90.12 84 HIS A O 1
ATOM 686 N N . ILE A 1 85 ? 8.152 -21.304 -8.680 1.00 91.94 85 ILE A N 1
ATOM 687 C CA . ILE A 1 85 ? 8.146 -19.854 -8.390 1.00 91.94 85 ILE A CA 1
ATOM 688 C C . ILE A 1 85 ? 6.717 -19.315 -8.463 1.00 91.94 85 ILE A C 1
ATOM 690 O O . ILE A 1 85 ? 6.222 -18.967 -9.536 1.00 91.94 85 ILE A O 1
ATOM 694 N N . LYS A 1 86 ? 6.025 -19.254 -7.330 1.00 91.88 86 LYS A N 1
ATOM 695 C CA . LYS A 1 86 ? 4.578 -19.011 -7.290 1.00 91.88 86 LYS A CA 1
ATOM 696 C C . LYS A 1 86 ? 4.189 -17.537 -7.258 1.00 91.88 86 LYS A C 1
ATOM 698 O O . LYS A 1 86 ? 3.183 -17.164 -7.859 1.00 91.88 86 LYS A O 1
ATOM 703 N N . GLY A 1 87 ? 4.997 -16.690 -6.631 1.00 94.44 87 GLY A N 1
ATOM 704 C CA . GLY A 1 87 ? 4.652 -15.281 -6.513 1.00 94.44 87 GLY A CA 1
ATOM 705 C C . GLY A 1 87 ? 5.763 -14.392 -5.986 1.00 94.44 87 GLY A C 1
ATOM 706 O O . GLY A 1 87 ? 6.907 -14.817 -5.810 1.00 94.44 87 GLY A O 1
ATOM 707 N N . ILE A 1 88 ? 5.391 -13.144 -5.741 1.00 96.44 88 ILE A N 1
ATOM 708 C CA . ILE A 1 88 ? 6.241 -12.101 -5.175 1.00 96.44 88 ILE A CA 1
ATOM 709 C C . ILE A 1 88 ? 5.577 -11.487 -3.948 1.00 96.44 88 ILE A C 1
ATOM 711 O O . ILE A 1 88 ? 4.352 -11.516 -3.822 1.00 96.44 88 ILE A O 1
ATOM 715 N N . ASP A 1 89 ? 6.395 -10.926 -3.070 1.00 96.75 89 ASP A N 1
ATOM 716 C CA . ASP A 1 89 ? 5.946 -10.236 -1.865 1.00 96.75 89 ASP A CA 1
ATOM 717 C C . ASP A 1 89 ? 6.820 -9.016 -1.570 1.00 96.75 89 ASP A C 1
ATOM 719 O O . ASP A 1 89 ? 8.003 -9.020 -1.904 1.00 96.75 89 ASP A O 1
ATOM 723 N N . ALA A 1 90 ? 6.264 -7.987 -0.935 1.00 96.00 90 ALA A N 1
ATOM 724 C CA . ALA A 1 90 ? 7.026 -6.901 -0.327 1.00 96.00 90 ALA A CA 1
ATOM 725 C C . ALA A 1 90 ? 6.626 -6.766 1.144 1.00 96.00 90 ALA A C 1
ATOM 727 O O . ALA A 1 90 ? 5.483 -6.439 1.456 1.00 96.00 90 ALA A O 1
ATOM 728 N N . CYS A 1 91 ? 7.582 -6.998 2.041 1.00 88.12 91 CYS A N 1
ATOM 729 C CA . CYS A 1 91 ? 7.382 -6.974 3.496 1.00 88.12 91 CYS A CA 1
ATOM 730 C C . CYS A 1 91 ? 8.642 -6.467 4.221 1.00 88.12 91 CYS A C 1
ATOM 732 O O . CYS A 1 91 ? 9.564 -6.005 3.541 1.00 88.12 91 CYS A O 1
ATOM 734 N N . SER A 1 92 ? 8.698 -6.565 5.555 1.00 87.50 92 SER A N 1
ATOM 735 C CA . SER A 1 92 ? 9.581 -5.805 6.468 1.00 87.50 92 SER A CA 1
ATOM 736 C C . SER A 1 92 ? 8.991 -4.425 6.808 1.00 87.50 92 SER A C 1
ATOM 738 O O . SER A 1 92 ? 7.794 -4.214 6.631 1.00 87.50 92 SER A O 1
ATOM 740 N N . SER A 1 93 ? 9.810 -3.487 7.290 1.00 88.06 93 SER A N 1
ATOM 741 C CA . SER A 1 93 ? 9.382 -2.186 7.822 1.00 88.06 93 SER A CA 1
ATOM 742 C C . SER A 1 93 ? 8.573 -1.349 6.825 1.00 88.06 93 SER A C 1
ATOM 744 O O . SER A 1 93 ? 9.083 -0.899 5.795 1.00 88.06 93 SER A O 1
ATOM 746 N N . GLU A 1 94 ? 7.301 -1.103 7.142 1.00 91.56 94 GLU A N 1
ATOM 747 C CA . GLU A 1 94 ? 6.406 -0.305 6.296 1.00 91.56 94 GLU A CA 1
ATOM 748 C C . GLU A 1 94 ? 6.684 1.198 6.405 1.00 91.56 94 GLU A C 1
ATOM 750 O O . GLU A 1 94 ? 6.559 1.919 5.413 1.00 91.56 94 GLU A O 1
ATOM 755 N N . LEU A 1 95 ? 7.153 1.651 7.573 1.00 92.56 95 LEU A N 1
ATOM 756 C CA . LEU A 1 95 ? 7.568 3.037 7.810 1.00 92.56 95 LEU A CA 1
ATOM 757 C C . LEU A 1 95 ? 8.814 3.421 6.999 1.00 92.56 95 LEU A C 1
ATOM 759 O O . LEU A 1 95 ? 8.955 4.571 6.580 1.00 92.56 95 LEU A O 1
ATOM 763 N N . ALA A 1 96 ? 9.706 2.461 6.738 1.00 91.38 96 ALA A N 1
ATOM 764 C CA . ALA A 1 96 ? 10.946 2.689 5.999 1.00 91.38 96 ALA A CA 1
ATOM 765 C C . ALA A 1 96 ? 10.724 2.946 4.496 1.00 91.38 96 ALA A C 1
ATOM 767 O O . ALA A 1 96 ? 11.500 3.662 3.845 1.00 91.38 96 ALA A O 1
ATOM 768 N N . CYS A 1 97 ? 9.695 2.325 3.904 1.00 94.75 97 CYS A N 1
ATOM 769 C CA . CYS A 1 97 ? 9.534 2.309 2.454 1.00 94.75 97 CYS A CA 1
ATOM 770 C C . CYS A 1 97 ? 8.073 2.203 1.992 1.00 94.75 97 CYS A C 1
ATOM 772 O O . CYS A 1 97 ? 7.399 1.193 2.199 1.00 94.75 97 CYS A O 1
ATOM 774 N N . ARG A 1 98 ? 7.619 3.236 1.272 1.00 95.81 98 ARG A N 1
ATOM 775 C CA . ARG A 1 98 ? 6.257 3.342 0.732 1.00 95.81 98 ARG A CA 1
ATOM 776 C C . ARG A 1 98 ? 6.047 2.499 -0.540 1.00 95.81 98 ARG A C 1
ATOM 778 O O . ARG A 1 98 ? 6.987 2.340 -1.326 1.00 95.81 98 ARG A O 1
ATOM 785 N N . PRO A 1 99 ? 4.811 2.045 -0.826 1.00 98.19 99 PRO A N 1
ATOM 786 C CA . PRO A 1 99 ? 4.476 1.281 -2.038 1.00 98.19 99 PRO A CA 1
ATOM 787 C C . PRO A 1 99 ? 4.877 1.918 -3.376 1.00 98.19 99 PRO A C 1
ATOM 789 O O . PRO A 1 99 ? 5.226 1.202 -4.316 1.00 98.19 99 PRO A O 1
ATOM 792 N N . GLU A 1 100 ? 4.926 3.249 -3.474 1.00 97.75 100 GLU A N 1
ATOM 793 C CA . GLU A 1 100 ? 5.399 3.971 -4.671 1.00 97.75 100 GLU A CA 1
ATOM 794 C C . GLU A 1 100 ? 6.785 3.522 -5.179 1.00 97.75 100 GLU A C 1
ATOM 796 O O . GLU A 1 100 ? 7.089 3.607 -6.372 1.00 97.75 100 GLU A O 1
ATOM 801 N N . VAL A 1 101 ? 7.638 3.021 -4.284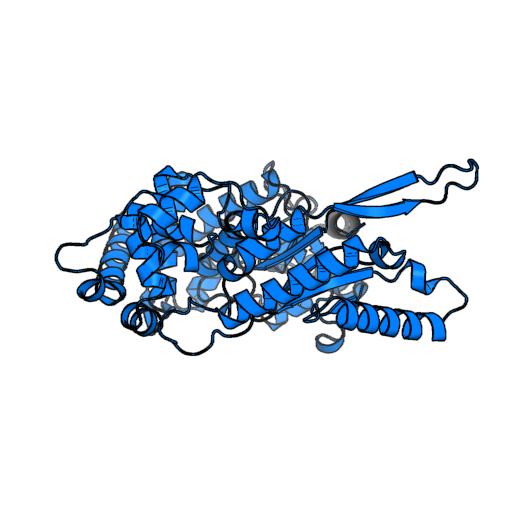 1.00 98.12 101 VAL A N 1
ATOM 802 C CA . VAL A 1 101 ? 8.994 2.556 -4.595 1.00 98.12 101 VAL A CA 1
ATOM 803 C C . VAL A 1 101 ? 8.966 1.276 -5.425 1.00 98.12 101 VAL A C 1
ATOM 805 O O . VAL A 1 101 ? 9.808 1.080 -6.304 1.00 98.12 101 VAL A O 1
ATOM 808 N N . PHE A 1 102 ? 7.967 0.432 -5.181 1.00 98.38 102 PHE A N 1
ATOM 809 C CA . PHE A 1 102 ? 7.818 -0.881 -5.794 1.00 98.38 102 PHE A CA 1
ATOM 810 C C . PHE A 1 102 ? 6.842 -0.882 -6.975 1.00 98.38 102 PHE A C 1
ATOM 812 O O . PHE A 1 102 ? 6.756 -1.886 -7.680 1.00 98.38 102 PHE A O 1
ATOM 819 N N . GLY A 1 103 ? 6.141 0.232 -7.225 1.00 97.94 103 GLY A N 1
ATOM 820 C CA . GLY A 1 103 ? 5.068 0.344 -8.216 1.00 97.94 103 GLY A CA 1
ATOM 821 C C . GLY A 1 103 ? 5.415 -0.239 -9.590 1.00 97.94 103 GLY A C 1
ATOM 822 O O . GLY A 1 103 ? 4.773 -1.184 -10.044 1.00 97.94 103 GLY A O 1
ATOM 823 N N . GLN A 1 104 ? 6.480 0.261 -10.228 1.00 98.00 104 GLN A N 1
ATOM 824 C CA . GLN A 1 104 ? 6.927 -0.234 -11.539 1.00 98.00 104 GLN A CA 1
ATOM 825 C C . GLN A 1 104 ? 7.273 -1.733 -11.512 1.00 98.00 104 GLN A C 1
ATOM 827 O O . GLN A 1 104 ? 6.912 -2.469 -12.430 1.00 98.00 104 GLN A O 1
ATOM 832 N N . VAL A 1 105 ? 7.968 -2.189 -10.465 1.00 98.06 105 VAL A N 1
ATOM 833 C CA . VAL A 1 105 ? 8.417 -3.583 -10.319 1.00 98.06 105 VAL A CA 1
ATOM 834 C C . VAL A 1 105 ? 7.232 -4.534 -10.170 1.00 98.06 105 VAL A C 1
ATOM 836 O O . VAL A 1 105 ? 7.195 -5.561 -10.845 1.00 98.06 105 VAL A O 1
ATOM 839 N N . PHE A 1 106 ? 6.254 -4.191 -9.332 1.00 98.12 106 PHE A N 1
ATOM 840 C CA . PHE A 1 106 ? 5.077 -5.025 -9.107 1.00 98.12 106 PHE A CA 1
ATOM 841 C C . PHE A 1 106 ? 4.199 -5.110 -10.349 1.00 98.12 106 PHE A C 1
ATOM 843 O O . PHE A 1 106 ? 3.865 -6.221 -10.760 1.00 98.12 106 PHE A O 1
ATOM 850 N N . ARG A 1 107 ? 3.909 -3.979 -11.009 1.00 97.88 107 ARG A N 1
ATOM 851 C CA . ARG A 1 107 ? 3.146 -3.986 -12.267 1.00 97.88 107 ARG A CA 1
ATOM 852 C C . ARG A 1 107 ? 3.841 -4.861 -13.319 1.00 97.88 107 ARG A C 1
ATOM 854 O O . ARG A 1 107 ? 3.224 -5.781 -13.848 1.00 97.88 107 ARG A O 1
ATOM 861 N N . TYR A 1 108 ? 5.152 -4.682 -13.510 1.00 97.56 108 TYR A N 1
ATOM 862 C CA . TYR A 1 108 ? 5.952 -5.474 -14.452 1.00 97.56 108 TYR A CA 1
ATOM 863 C C . TYR A 1 108 ? 5.946 -6.986 -14.163 1.00 97.56 108 TYR A C 1
ATOM 865 O O . TYR A 1 108 ? 5.772 -7.807 -15.070 1.00 97.56 108 TYR A O 1
ATOM 873 N N . LEU A 1 109 ? 6.154 -7.380 -12.904 1.00 96.69 109 LEU A N 1
ATOM 874 C CA . LEU A 1 109 ? 6.216 -8.794 -12.527 1.00 96.69 109 LEU A CA 1
ATOM 875 C C . LEU A 1 109 ? 4.830 -9.449 -12.521 1.00 96.69 109 LEU A C 1
ATOM 877 O O . LEU A 1 109 ? 4.712 -10.590 -12.961 1.00 96.69 109 LEU A O 1
ATOM 881 N N . SER A 1 110 ? 3.783 -8.731 -12.103 1.00 93.94 110 SER A N 1
ATOM 882 C CA . SER A 1 110 ? 2.405 -9.247 -12.071 1.00 93.94 110 SER A CA 1
ATOM 883 C C . SER A 1 110 ? 1.829 -9.554 -13.461 1.00 93.94 110 SER A C 1
ATOM 885 O O . SER A 1 110 ? 0.876 -10.329 -13.584 1.00 93.94 110 SER A O 1
ATOM 887 N N . ASP A 1 111 ? 2.409 -8.963 -14.505 1.00 92.56 111 ASP A N 1
ATOM 888 C CA . ASP A 1 111 ? 2.064 -9.208 -15.906 1.00 92.56 111 ASP A CA 1
ATOM 889 C C . ASP A 1 111 ? 3.024 -10.190 -16.586 1.00 92.56 111 ASP A C 1
ATOM 891 O O . ASP A 1 111 ? 2.900 -10.486 -17.776 1.00 92.56 111 ASP A O 1
ATOM 895 N N . THR A 1 112 ? 4.048 -10.681 -15.885 1.00 89.75 112 THR A N 1
ATOM 896 C CA . THR A 1 112 ? 4.974 -11.662 -16.452 1.00 89.75 112 THR A CA 1
ATOM 897 C C . THR A 1 112 ? 4.325 -13.039 -16.508 1.00 89.75 112 THR A C 1
ATOM 899 O O . THR A 1 112 ? 3.977 -13.624 -15.483 1.00 89.75 112 THR A O 1
ATOM 902 N N . ILE A 1 113 ? 4.209 -13.559 -17.732 1.00 86.25 113 ILE A N 1
ATOM 903 C CA . ILE A 1 113 ? 3.686 -14.894 -18.010 1.00 86.25 113 ILE A CA 1
ATOM 904 C C . ILE A 1 113 ? 4.799 -15.915 -17.788 1.00 86.25 113 ILE A C 1
ATOM 906 O O . ILE A 1 113 ? 5.854 -15.869 -18.423 1.00 86.25 113 ILE A O 1
ATOM 910 N N . ILE A 1 114 ? 4.540 -16.863 -16.899 1.00 83.12 114 ILE A N 1
ATOM 911 C CA . ILE A 1 114 ? 5.379 -18.025 -16.644 1.00 83.12 114 ILE A CA 1
ATOM 912 C C . ILE A 1 114 ? 4.904 -19.158 -17.541 1.00 83.12 114 ILE A C 1
ATOM 914 O O . ILE A 1 114 ? 3.731 -19.527 -17.516 1.00 83.12 114 ILE A O 1
ATOM 918 N N . VAL A 1 115 ? 5.838 -19.725 -18.301 1.00 80.69 115 VAL A N 1
ATOM 919 C CA . VAL A 1 115 ? 5.632 -20.930 -19.106 1.00 80.69 115 VAL A CA 1
ATOM 920 C C . VAL A 1 115 ? 6.141 -22.138 -18.315 1.00 80.69 115 VAL A C 1
ATOM 922 O O . VAL A 1 115 ? 7.317 -22.180 -17.947 1.00 80.69 115 VAL A O 1
ATOM 925 N N . CYS A 1 116 ? 5.249 -23.093 -18.057 1.00 70.88 116 CYS A N 1
ATOM 926 C CA . CYS A 1 116 ? 5.489 -24.345 -17.332 1.00 70.88 116 CYS A CA 1
ATOM 927 C C . CYS A 1 116 ? 5.349 -25.550 -18.280 1.00 70.88 116 CYS A C 1
ATOM 929 O O . CYS A 1 116 ? 4.589 -25.473 -19.253 1.00 70.88 116 CYS A O 1
ATOM 931 N N . TYR A 1 117 ? 6.065 -26.645 -18.009 1.00 65.88 117 TYR A N 1
ATOM 932 C CA . TYR A 1 117 ? 6.001 -27.849 -18.840 1.00 65.88 117 TYR A CA 1
ATOM 933 C C . TYR A 1 117 ? 4.853 -28.738 -18.378 1.00 65.88 117 TYR A C 1
ATOM 935 O O . TYR A 1 117 ? 4.665 -28.980 -17.196 1.00 65.88 117 TYR A O 1
ATOM 943 N N . GLU A 1 118 ? 4.086 -29.280 -19.317 1.00 57.19 118 GLU A N 1
ATOM 944 C CA . GLU A 1 118 ? 3.076 -30.279 -18.997 1.00 57.19 118 GLU A CA 1
ATOM 945 C C . GLU A 1 118 ? 3.321 -31.518 -19.863 1.00 57.19 118 GLU A C 1
ATOM 947 O O . GLU A 1 118 ? 3.062 -31.537 -21.067 1.00 57.19 118 GLU A O 1
ATOM 952 N N . THR A 1 119 ? 3.860 -32.577 -19.257 1.00 51.41 119 THR A N 1
ATOM 953 C CA . THR A 1 119 ? 3.910 -33.899 -19.891 1.00 51.41 119 THR A CA 1
ATOM 954 C C . THR A 1 119 ? 2.560 -34.584 -19.723 1.00 51.41 119 THR A C 1
ATOM 956 O O . THR A 1 119 ? 2.270 -35.150 -18.667 1.00 51.41 119 THR A O 1
ATOM 959 N N . ARG A 1 120 ? 1.722 -34.557 -20.764 1.00 50.31 120 ARG A N 1
ATOM 960 C CA . ARG A 1 120 ? 0.535 -35.421 -20.833 1.00 50.31 120 ARG A CA 1
ATOM 961 C C . ARG A 1 120 ? 0.982 -36.853 -21.127 1.00 50.31 120 ARG A C 1
ATOM 963 O O . ARG A 1 120 ? 1.655 -37.091 -22.122 1.00 50.31 120 ARG A O 1
ATOM 970 N N . LYS A 1 121 ? 0.606 -37.802 -20.263 1.00 48.91 121 LYS A N 1
ATOM 971 C CA . LYS A 1 121 ? 1.022 -39.215 -20.357 1.00 48.91 121 LYS A CA 1
ATOM 972 C C . LYS A 1 121 ? 0.506 -39.954 -21.602 1.00 48.91 121 LYS A C 1
ATOM 974 O O . LYS A 1 121 ? 1.085 -40.978 -21.939 1.00 48.91 121 LYS A O 1
ATOM 979 N N . ASP A 1 122 ? -0.491 -39.416 -22.309 1.00 52.78 122 ASP A N 1
ATOM 980 C CA . ASP A 1 122 ? -1.198 -40.152 -23.369 1.00 52.78 122 ASP A CA 1
ATOM 981 C C . ASP A 1 122 ? -1.025 -39.593 -24.794 1.00 52.78 122 ASP A C 1
ATOM 983 O O . ASP A 1 122 ? -1.583 -40.145 -25.738 1.00 52.78 122 ASP A O 1
ATOM 987 N N . VAL A 1 123 ? -0.246 -38.523 -25.005 1.00 50.50 123 VAL A N 1
ATOM 988 C CA . VAL A 1 123 ? 0.008 -37.979 -26.354 1.00 50.50 123 VAL A CA 1
ATOM 989 C C . VAL A 1 123 ? 1.429 -37.420 -26.420 1.00 50.50 123 VAL A C 1
ATOM 991 O O . VAL A 1 123 ? 1.828 -36.661 -25.543 1.00 50.50 123 VAL A O 1
ATOM 994 N N . TYR A 1 124 ? 2.175 -37.727 -27.487 1.00 52.72 124 TYR A N 1
ATOM 995 C CA . TYR A 1 124 ? 3.494 -37.153 -27.827 1.00 52.72 124 TYR A CA 1
ATOM 996 C C . TYR A 1 124 ? 3.444 -35.633 -28.144 1.00 52.72 124 TYR A C 1
ATOM 998 O O . TYR A 1 124 ? 4.163 -35.140 -29.011 1.00 52.72 124 TYR A O 1
ATOM 1006 N N . SER A 1 125 ? 2.585 -34.863 -27.471 1.00 49.94 125 SER A N 1
ATOM 1007 C CA . SER A 1 125 ? 2.480 -33.411 -27.596 1.00 49.94 125 SER A CA 1
ATOM 1008 C C . SER A 1 125 ? 2.892 -32.745 -26.287 1.00 49.94 125 SER A C 1
ATOM 1010 O O . SER A 1 125 ? 2.245 -32.941 -25.258 1.00 49.94 125 SER A O 1
ATOM 1012 N N . ILE A 1 126 ? 3.936 -31.919 -26.332 1.00 54.75 126 ILE A N 1
ATOM 1013 C CA . ILE A 1 126 ? 4.313 -31.043 -25.218 1.00 54.75 126 ILE A CA 1
ATOM 1014 C C . ILE A 1 126 ? 3.270 -29.919 -25.145 1.00 54.75 126 ILE A C 1
ATOM 1016 O O . ILE A 1 126 ? 3.261 -29.032 -26.003 1.00 54.75 126 ILE A O 1
ATOM 1020 N N . SER A 1 127 ? 2.382 -29.950 -24.145 1.00 56.75 127 SER A N 1
ATOM 1021 C CA . SER A 1 127 ? 1.541 -28.797 -23.815 1.00 56.75 127 SER A CA 1
ATOM 1022 C C . SER A 1 127 ? 2.277 -27.890 -22.831 1.00 56.75 127 SER A C 1
ATOM 1024 O O . SER A 1 127 ? 3.042 -28.342 -21.981 1.00 56.75 127 SER A O 1
ATOM 1026 N N . HIS A 1 128 ? 2.082 -26.582 -22.979 1.00 64.12 128 HIS A N 1
ATOM 1027 C CA . HIS A 1 128 ? 2.634 -25.593 -22.062 1.00 64.12 128 HIS A CA 1
ATOM 1028 C C . HIS A 1 128 ? 1.489 -24.985 -21.266 1.00 64.12 128 HIS A C 1
ATOM 1030 O O . HIS A 1 128 ? 0.528 -24.479 -21.851 1.00 64.12 128 HIS A O 1
ATOM 1036 N N . LYS A 1 129 ? 1.601 -25.001 -19.938 1.00 73.50 129 LYS A N 1
ATOM 1037 C CA . LYS A 1 129 ? 0.678 -24.279 -19.062 1.00 73.50 129 LYS A CA 1
ATOM 1038 C C . LYS A 1 129 ? 1.246 -22.890 -18.810 1.00 73.50 129 LYS A C 1
ATOM 1040 O O . LYS A 1 129 ? 2.411 -22.753 -18.442 1.00 73.50 129 LYS A O 1
ATOM 1045 N N . THR A 1 130 ? 0.431 -21.860 -19.003 1.00 79.94 130 THR A N 1
ATOM 1046 C CA . THR A 1 130 ? 0.805 -20.480 -18.681 1.00 79.94 130 THR A CA 1
ATOM 1047 C C . THR A 1 130 ? 0.117 -20.021 -17.408 1.00 79.94 130 THR A C 1
ATOM 1049 O O . THR A 1 130 ? -1.075 -20.266 -17.225 1.00 79.94 130 THR A O 1
ATOM 1052 N N . ARG A 1 131 ? 0.847 -19.318 -16.544 1.00 86.62 131 ARG A N 1
ATOM 1053 C CA . ARG A 1 131 ? 0.286 -18.636 -15.369 1.00 86.62 131 ARG A CA 1
ATOM 1054 C C . ARG A 1 131 ? 1.024 -17.332 -15.099 1.00 86.62 131 ARG A C 1
ATOM 1056 O O . ARG A 1 131 ? 2.135 -17.150 -15.583 1.00 86.62 131 ARG A O 1
ATOM 1063 N N . ASN A 1 132 ? 0.441 -16.469 -14.280 1.00 88.44 132 ASN A N 1
ATOM 1064 C CA . ASN A 1 132 ? 1.112 -15.261 -13.809 1.00 88.44 132 ASN A CA 1
ATOM 1065 C C . ASN A 1 132 ? 1.752 -15.494 -12.435 1.00 88.44 132 ASN A C 1
ATOM 1067 O O . ASN A 1 132 ? 1.422 -16.453 -11.730 1.00 88.44 132 ASN A O 1
ATOM 1071 N N . LEU A 1 133 ? 2.667 -14.602 -12.056 1.00 92.38 133 LEU A N 1
ATOM 1072 C CA . LEU A 1 133 ? 3.093 -14.484 -10.666 1.00 92.38 133 LEU A CA 1
ATOM 1073 C C . LEU A 1 133 ? 1.935 -13.947 -9.834 1.00 92.38 133 LEU A C 1
ATOM 1075 O O . LEU A 1 133 ? 1.345 -12.918 -10.166 1.00 92.38 133 LEU A O 1
ATOM 1079 N N . GLN A 1 134 ? 1.651 -14.627 -8.732 1.00 93.56 134 GLN A N 1
ATOM 1080 C CA . GLN A 1 134 ? 0.752 -14.093 -7.726 1.00 93.56 134 GLN A CA 1
ATOM 1081 C C . GLN A 1 134 ? 1.476 -13.037 -6.882 1.00 93.56 134 GLN A C 1
ATOM 1083 O O . GLN A 1 134 ? 2.704 -13.051 -6.766 1.00 93.56 134 GLN A O 1
ATOM 1088 N N . THR A 1 135 ? 0.731 -12.107 -6.293 1.00 96.06 135 THR A N 1
ATOM 1089 C CA . THR A 1 135 ? 1.313 -10.958 -5.586 1.00 96.06 135 THR A CA 1
ATOM 1090 C C . THR A 1 135 ? 0.737 -10.840 -4.185 1.00 96.06 135 THR A C 1
ATOM 1092 O O . THR A 1 135 ? -0.480 -10.721 -4.030 1.00 96.06 135 THR A O 1
ATOM 1095 N N . THR A 1 136 ? 1.608 -10.799 -3.187 1.00 96.75 136 THR A N 1
ATOM 1096 C CA . THR A 1 136 ? 1.282 -10.299 -1.852 1.00 96.75 136 THR A CA 1
ATOM 1097 C C . THR A 1 136 ? 1.983 -8.952 -1.659 1.00 96.75 136 THR A C 1
ATOM 1099 O O . THR A 1 136 ? 3.043 -8.715 -2.234 1.00 96.75 136 THR A O 1
ATOM 1102 N N . TYR A 1 137 ? 1.390 -8.036 -0.904 1.00 97.69 137 TYR A N 1
ATOM 1103 C CA . TYR A 1 137 ? 2.074 -6.832 -0.441 1.00 97.69 137 TYR A CA 1
ATOM 1104 C C . TYR A 1 137 ? 1.659 -6.578 1.007 1.00 97.69 137 TYR A C 1
ATOM 1106 O O . TYR A 1 137 ? 0.469 -6.474 1.288 1.00 97.69 137 TYR A O 1
ATOM 1114 N N . HIS A 1 138 ? 2.607 -6.487 1.934 1.00 96.62 138 HIS A N 1
ATOM 1115 C CA . HIS A 1 138 ? 2.291 -6.113 3.314 1.00 96.62 138 HIS A CA 1
ATOM 1116 C C . HIS A 1 138 ? 2.005 -4.614 3.350 1.00 96.62 138 HIS A C 1
ATOM 1118 O O . HIS A 1 138 ? 2.804 -3.834 2.829 1.00 96.62 138 HIS A O 1
ATOM 1124 N N . ALA A 1 139 ? 0.850 -4.204 3.862 1.00 96.62 139 ALA A N 1
ATOM 1125 C CA . ALA A 1 139 ? 0.536 -2.791 4.035 1.00 96.62 139 ALA A CA 1
ATOM 1126 C C . ALA A 1 139 ? -0.519 -2.596 5.121 1.00 96.62 139 ALA A C 1
ATOM 1128 O O . ALA A 1 139 ? -1.485 -3.356 5.213 1.00 96.62 139 ALA A O 1
ATOM 1129 N N . GLY A 1 140 ? -0.365 -1.517 5.882 1.00 95.12 140 GLY A N 1
ATOM 1130 C CA . GLY A 1 140 ? -1.259 -1.159 6.973 1.00 95.12 140 GLY A CA 1
ATOM 1131 C C . GLY A 1 140 ? -1.056 -2.022 8.214 1.00 95.12 140 GLY A C 1
ATOM 1132 O O . GLY A 1 140 ? -1.991 -2.155 8.997 1.00 95.12 140 GLY A O 1
ATOM 1133 N N . GLU A 1 141 ? 0.122 -2.617 8.388 1.00 92.69 141 GLU A N 1
ATOM 1134 C CA . GLU A 1 141 ? 0.527 -3.272 9.634 1.00 92.69 141 GLU A CA 1
ATOM 1135 C C . GLU A 1 141 ? 1.176 -2.276 10.599 1.00 92.69 141 GLU A C 1
ATOM 1137 O O . GLU A 1 141 ? 0.783 -2.200 11.761 1.00 92.69 141 GLU A O 1
ATOM 1142 N N . ASP A 1 142 ? 2.133 -1.503 10.083 1.00 92.06 142 ASP A N 1
ATOM 1143 C CA . ASP A 1 142 ? 2.961 -0.557 10.829 1.00 92.06 142 ASP A CA 1
ATOM 1144 C C . ASP A 1 142 ? 2.791 0.840 10.220 1.00 92.06 142 ASP A C 1
ATOM 1146 O O . ASP A 1 142 ? 3.012 1.050 9.025 1.00 92.06 142 ASP A O 1
ATOM 1150 N N . PHE A 1 143 ? 2.307 1.786 11.020 1.00 94.31 143 PHE A N 1
ATOM 1151 C CA . PHE A 1 143 ? 1.875 3.102 10.552 1.00 94.31 143 PHE A CA 1
ATOM 1152 C C . PHE A 1 143 ? 1.914 4.142 11.674 1.00 94.31 143 PHE A C 1
ATOM 1154 O O . PHE A 1 143 ? 1.730 3.827 12.852 1.00 94.31 143 PHE A O 1
ATOM 1161 N N . PHE A 1 144 ? 2.106 5.413 11.307 1.00 95.38 144 PHE A N 1
ATOM 1162 C CA . PHE A 1 144 ? 2.071 6.518 12.274 1.00 95.38 144 PHE A CA 1
ATOM 1163 C C . PHE A 1 144 ? 0.639 6.855 12.729 1.00 95.38 144 PHE A C 1
ATOM 1165 O O . PHE A 1 144 ? 0.390 7.168 13.897 1.00 95.38 144 PHE A O 1
ATOM 1172 N N . ASP A 1 145 ? -0.309 6.760 11.798 1.00 96.62 145 ASP A N 1
ATOM 1173 C CA . ASP A 1 145 ? -1.743 6.964 11.986 1.00 96.62 145 ASP A CA 1
ATOM 1174 C C . ASP A 1 145 ? -2.527 5.902 11.198 1.00 96.62 145 ASP A C 1
ATOM 1176 O O . ASP A 1 145 ? -2.033 5.372 10.205 1.00 96.62 145 ASP A O 1
ATOM 1180 N N . ILE A 1 146 ? -3.766 5.603 11.592 1.00 97.88 146 ILE A N 1
ATOM 1181 C CA . ILE A 1 146 ? -4.649 4.747 10.793 1.00 97.88 146 ILE A CA 1
ATOM 1182 C C . ILE A 1 146 ? -4.745 5.288 9.364 1.00 97.88 146 ILE A C 1
ATOM 1184 O O . ILE A 1 146 ? -4.659 4.504 8.423 1.00 97.88 146 ILE A O 1
ATOM 1188 N N . VAL A 1 147 ? -4.873 6.607 9.183 1.00 98.56 147 VAL A N 1
ATOM 1189 C CA . VAL A 1 147 ? -4.939 7.228 7.850 1.00 98.56 147 VAL A CA 1
ATOM 1190 C C . VAL A 1 147 ? -3.677 6.951 7.030 1.00 98.56 147 VAL A C 1
ATOM 1192 O O . VAL A 1 147 ? -3.800 6.609 5.856 1.00 98.56 147 VAL A O 1
ATOM 1195 N N . ASP A 1 148 ? -2.493 6.988 7.644 1.00 98.38 148 ASP A N 1
ATOM 1196 C CA . ASP A 1 148 ? -1.222 6.637 6.997 1.00 98.38 148 ASP A CA 1
ATOM 1197 C C . ASP A 1 148 ? -1.224 5.190 6.474 1.00 98.38 148 ASP A C 1
ATOM 1199 O O . ASP A 1 148 ? -0.878 4.927 5.313 1.00 98.38 148 ASP A O 1
ATOM 1203 N N . GLY A 1 149 ? -1.683 4.250 7.308 1.00 98.00 149 GLY A N 1
ATOM 1204 C CA . GLY A 1 149 ? -1.819 2.838 6.950 1.00 98.00 149 GLY A CA 1
ATOM 1205 C C . GLY A 1 149 ? -2.882 2.591 5.873 1.00 98.00 149 GLY A C 1
ATOM 1206 O O . GLY A 1 149 ? -2.659 1.823 4.937 1.00 98.00 149 GLY A O 1
ATOM 1207 N N . LEU A 1 150 ? -4.020 3.286 5.944 1.00 98.88 150 LEU A N 1
ATOM 1208 C CA . LEU A 1 150 ? -5.065 3.239 4.917 1.00 98.88 150 LEU A CA 1
ATOM 1209 C C . LEU A 1 150 ? -4.564 3.797 3.581 1.00 98.88 150 LEU A C 1
ATOM 1211 O O . LEU A 1 150 ? -4.765 3.174 2.535 1.00 98.88 150 LEU A O 1
ATOM 1215 N N . ARG A 1 151 ? -3.846 4.923 3.602 1.00 98.75 151 ARG A N 1
ATOM 1216 C CA . ARG A 1 151 ? -3.200 5.466 2.409 1.00 98.75 151 ARG A CA 1
ATOM 1217 C C . ARG A 1 151 ? -2.190 4.472 1.853 1.00 98.75 151 ARG A C 1
ATOM 1219 O O . ARG A 1 151 ? -2.216 4.227 0.654 1.00 98.75 151 ARG A O 1
ATOM 1226 N N . ALA A 1 152 ? -1.360 3.839 2.686 1.00 98.50 152 ALA A N 1
ATOM 1227 C CA . ALA A 1 152 ? -0.415 2.815 2.229 1.00 98.50 152 ALA A CA 1
ATOM 1228 C C . ALA A 1 152 ? -1.130 1.662 1.506 1.00 98.50 152 ALA A C 1
ATOM 1230 O O . ALA A 1 152 ? -0.698 1.243 0.436 1.00 98.50 152 ALA A O 1
ATOM 1231 N N . ILE A 1 153 ? -2.265 1.196 2.031 1.00 98.75 153 ILE A N 1
ATOM 1232 C CA . ILE A 1 153 ? -3.084 0.170 1.376 1.00 98.75 153 ILE A CA 1
ATOM 1233 C C . ILE A 1 153 ? -3.609 0.662 0.019 1.00 98.75 153 ILE A C 1
ATOM 1235 O O . ILE A 1 153 ? -3.476 -0.054 -0.973 1.00 98.75 153 ILE A O 1
ATOM 1239 N N . ASP A 1 154 ? -4.142 1.883 -0.074 1.00 98.69 154 ASP A N 1
ATOM 1240 C CA . ASP A 1 154 ? -4.605 2.452 -1.352 1.00 98.69 154 ASP A CA 1
ATOM 1241 C C . ASP A 1 154 ? -3.454 2.611 -2.367 1.00 98.69 154 ASP A C 1
ATOM 1243 O O . ASP A 1 154 ? -3.624 2.329 -3.555 1.00 98.69 154 ASP A O 1
ATOM 1247 N N . GLU A 1 155 ? -2.252 2.966 -1.900 1.00 98.75 155 GLU A N 1
ATOM 1248 C CA . GLU A 1 155 ? -1.030 3.035 -2.710 1.00 98.75 155 GLU A CA 1
ATOM 1249 C C . GLU A 1 155 ? -0.647 1.661 -3.289 1.00 98.75 155 GLU A C 1
ATOM 1251 O O . GLU A 1 155 ? -0.156 1.597 -4.416 1.00 98.75 155 GLU A O 1
ATOM 1256 N N . THR A 1 156 ? -0.917 0.544 -2.601 1.00 98.56 156 THR A N 1
ATOM 1257 C CA . THR A 1 156 ? -0.683 -0.794 -3.185 1.00 98.56 156 THR A CA 1
ATOM 1258 C C . THR A 1 156 ? -1.607 -1.077 -4.378 1.00 98.56 156 THR A C 1
ATOM 1260 O O . THR A 1 156 ? -1.172 -1.616 -5.399 1.00 98.56 156 THR A O 1
ATOM 1263 N N . LEU A 1 157 ? -2.874 -0.659 -4.302 1.00 98.31 157 LEU A N 1
ATOM 1264 C CA . LEU A 1 157 ? -3.851 -0.850 -5.378 1.00 98.31 157 LEU A CA 1
ATOM 1265 C C . LEU A 1 157 ? -3.543 0.069 -6.564 1.00 98.31 157 LEU A C 1
ATOM 1267 O O . LEU A 1 157 ? -3.606 -0.343 -7.730 1.00 98.31 157 LEU A O 1
ATOM 1271 N N . LEU A 1 158 ? -3.220 1.331 -6.268 1.00 98.44 158 LEU A N 1
ATOM 1272 C CA . LEU A 1 158 ? -2.982 2.352 -7.278 1.00 98.44 158 LEU A CA 1
ATOM 1273 C C . LEU A 1 158 ? -1.595 2.215 -7.905 1.00 98.44 158 LEU A C 1
ATOM 1275 O O . LEU A 1 158 ? -1.496 2.169 -9.127 1.00 98.44 158 LEU A O 1
ATOM 1279 N N . PHE A 1 159 ? -0.533 2.149 -7.101 1.00 98.62 159 PHE A N 1
ATOM 1280 C CA . PHE A 1 159 ? 0.849 2.158 -7.582 1.00 98.62 159 PHE A CA 1
ATOM 1281 C C . PHE A 1 159 ? 1.371 0.755 -7.863 1.00 98.62 159 PHE A C 1
ATOM 1283 O O . PHE A 1 159 ? 1.919 0.529 -8.936 1.00 98.62 159 PHE A O 1
ATOM 1290 N N . CYS A 1 160 ? 1.206 -0.207 -6.956 1.00 98.31 160 CYS A N 1
ATOM 1291 C CA . CYS A 1 160 ? 1.694 -1.572 -7.200 1.00 98.31 160 CYS A CA 1
ATOM 1292 C C . CYS A 1 160 ? 0.792 -2.366 -8.153 1.00 98.31 160 CYS A C 1
ATOM 1294 O O . CYS A 1 160 ? 1.223 -3.388 -8.679 1.00 98.31 160 CYS A O 1
ATOM 1296 N N . GLY A 1 161 ? -0.423 -1.880 -8.424 1.00 96.94 161 GLY A N 1
ATOM 1297 C CA . GLY A 1 161 ? -1.337 -2.515 -9.367 1.00 96.94 161 GLY A CA 1
ATOM 1298 C C . GLY A 1 161 ? -1.855 -3.860 -8.868 1.00 96.94 161 GLY A C 1
ATOM 1299 O O . GLY A 1 161 ? -2.082 -4.757 -9.681 1.00 96.94 161 GLY A O 1
ATOM 1300 N N . LEU A 1 162 ? -2.027 -4.012 -7.547 1.00 97.44 162 LEU A N 1
ATOM 1301 C CA . LEU A 1 162 ? -2.703 -5.187 -7.003 1.00 97.44 162 LEU A CA 1
ATOM 1302 C C . LEU A 1 162 ? -4.090 -5.331 -7.648 1.00 97.44 162 LEU A C 1
ATOM 1304 O O . LEU A 1 162 ? -4.780 -4.345 -7.923 1.00 97.44 162 LEU A O 1
ATOM 1308 N N . LYS A 1 163 ? -4.456 -6.575 -7.945 1.00 94.06 163 LYS A N 1
ATOM 1309 C CA . LYS A 1 163 ? -5.634 -6.958 -8.728 1.00 94.06 163 LYS A CA 1
ATOM 1310 C C . LYS A 1 163 ? -6.307 -8.166 -8.088 1.00 94.06 163 LYS A C 1
ATOM 1312 O O . LYS A 1 163 ? -5.798 -8.722 -7.123 1.00 94.06 163 LYS A O 1
ATOM 1317 N N . ARG A 1 164 ? -7.447 -8.602 -8.622 1.00 95.00 164 ARG A N 1
ATOM 1318 C CA . ARG A 1 164 ? -8.147 -9.798 -8.130 1.00 95.00 164 ARG A CA 1
ATOM 1319 C C . ARG A 1 164 ? -7.188 -10.982 -7.962 1.00 95.00 164 ARG A C 1
ATOM 1321 O O . ARG A 1 164 ? -6.482 -11.335 -8.905 1.00 95.00 164 ARG A O 1
ATOM 1328 N N . GLY A 1 165 ? -7.196 -11.595 -6.780 1.00 93.25 165 GLY A N 1
ATOM 1329 C CA . GLY A 1 165 ? -6.287 -12.686 -6.408 1.00 93.25 165 GLY A CA 1
ATOM 1330 C C . GLY A 1 165 ? -4.977 -12.229 -5.752 1.00 93.25 165 GLY A C 1
ATOM 1331 O O . GLY A 1 165 ? -4.281 -13.050 -5.158 1.00 93.25 165 GLY A O 1
ATOM 1332 N N . SER A 1 166 ? -4.654 -10.933 -5.789 1.00 96.69 166 SER A N 1
ATOM 1333 C CA . SER A 1 166 ? -3.610 -10.350 -4.948 1.00 96.69 166 SER A CA 1
ATOM 1334 C C . SER A 1 166 ? -4.011 -10.393 -3.471 1.00 96.69 166 SER A C 1
ATOM 1336 O O . SER A 1 166 ? -5.197 -10.412 -3.127 1.00 96.69 166 SER A O 1
ATOM 1338 N N . ARG A 1 167 ? -3.011 -10.368 -2.588 1.00 97.00 167 ARG A N 1
ATOM 1339 C CA . ARG A 1 167 ? -3.205 -10.396 -1.135 1.00 97.00 167 ARG A CA 1
ATOM 1340 C C . ARG A 1 167 ? -2.529 -9.209 -0.455 1.00 97.00 167 ARG A C 1
ATOM 1342 O O . ARG A 1 167 ? -1.441 -8.801 -0.858 1.00 97.00 167 ARG A O 1
ATOM 1349 N N . LEU A 1 168 ? -3.164 -8.687 0.585 1.00 97.19 168 LEU A N 1
ATOM 1350 C CA . LEU A 1 168 ? -2.570 -7.752 1.531 1.00 97.19 168 LEU A CA 1
ATOM 1351 C C . LEU A 1 168 ? -2.086 -8.522 2.756 1.00 97.19 168 LEU A C 1
ATOM 1353 O O . LEU A 1 168 ? -2.850 -9.288 3.340 1.00 97.19 168 LEU A O 1
ATOM 1357 N N . GLY A 1 169 ? -0.835 -8.311 3.148 1.00 93.94 169 GLY A N 1
ATOM 1358 C CA . GLY A 1 169 ? -0.338 -8.783 4.436 1.00 93.94 169 GLY A CA 1
ATOM 1359 C C . GLY A 1 169 ? -0.879 -7.906 5.566 1.00 93.94 169 GLY A C 1
ATOM 1360 O O . GLY A 1 169 ? -0.730 -6.687 5.509 1.00 93.94 169 GLY A O 1
ATOM 1361 N N . HIS A 1 170 ? -1.464 -8.538 6.585 1.00 93.06 170 HIS A N 1
ATOM 1362 C CA . HIS A 1 170 ? -1.939 -7.988 7.859 1.00 93.06 170 HIS A CA 1
ATOM 1363 C C . HIS A 1 170 ? -3.139 -7.034 7.732 1.00 93.06 170 HIS A C 1
ATOM 1365 O O . HIS A 1 170 ? -4.228 -7.338 8.225 1.00 93.06 170 HIS A O 1
ATOM 1371 N N . GLY A 1 171 ? -2.963 -5.880 7.080 1.00 94.56 171 GLY A N 1
ATOM 1372 C CA . GLY A 1 171 ? -4.033 -4.909 6.834 1.00 94.56 171 GLY A CA 1
ATOM 1373 C C . GLY A 1 171 ? -4.657 -4.299 8.095 1.00 94.56 171 GLY A C 1
ATOM 1374 O O . GLY A 1 171 ? -5.800 -3.845 8.034 1.00 94.56 171 GLY A O 1
ATOM 1375 N N . LEU A 1 172 ? -3.957 -4.289 9.235 1.00 95.19 172 LEU A N 1
ATOM 1376 C CA . LEU A 1 172 ? -4.493 -3.885 10.545 1.00 95.19 172 LEU A CA 1
ATOM 1377 C C . LEU A 1 172 ? -5.193 -2.518 10.522 1.00 95.19 172 LEU A C 1
ATOM 1379 O O . LEU A 1 172 ? -6.285 -2.389 11.082 1.00 95.19 172 LEU A O 1
ATOM 1383 N N . ALA A 1 173 ? -4.636 -1.531 9.815 1.00 96.31 173 ALA A N 1
ATOM 1384 C CA . ALA A 1 173 ? -5.204 -0.190 9.658 1.00 96.31 173 ALA A CA 1
ATOM 1385 C C . ALA A 1 173 ? -6.660 -0.189 9.148 1.00 96.31 173 ALA A C 1
ATOM 1387 O O . ALA A 1 173 ? -7.429 0.704 9.494 1.00 96.31 173 ALA A O 1
ATOM 1388 N N . LEU A 1 174 ? -7.087 -1.193 8.370 1.00 96.50 174 LEU A N 1
ATOM 1389 C CA . LEU A 1 174 ? -8.474 -1.314 7.891 1.00 96.50 174 LEU A CA 1
ATOM 1390 C C . LEU A 1 174 ? -9.464 -1.723 8.985 1.00 96.50 174 LEU A C 1
ATOM 1392 O O . LEU A 1 174 ? -10.661 -1.436 8.883 1.00 96.50 174 LEU A O 1
ATOM 1396 N N . GLY A 1 175 ? -8.996 -2.464 9.989 1.00 94.62 175 GLY A N 1
ATOM 1397 C CA . GLY A 1 175 ? -9.878 -3.192 10.895 1.00 94.62 175 GLY A CA 1
ATOM 1398 C C . GLY A 1 175 ? -9.785 -2.791 12.360 1.00 94.62 175 GLY A C 1
ATOM 1399 O O . GLY A 1 175 ? -10.740 -3.034 13.098 1.00 94.62 175 GLY A O 1
ATOM 1400 N N . ILE A 1 176 ? -8.704 -2.142 12.797 1.00 94.19 176 ILE A N 1
ATOM 1401 C CA . ILE A 1 176 ? -8.638 -1.642 14.173 1.00 94.19 176 ILE A CA 1
ATOM 1402 C C . ILE A 1 176 ? -9.688 -0.551 14.418 1.00 94.19 176 ILE A C 1
ATOM 1404 O O . ILE A 1 176 ? -10.089 0.168 13.499 1.00 94.19 176 ILE A O 1
ATOM 1408 N N . SER A 1 177 ? -10.169 -0.445 15.659 1.00 94.62 177 SER A N 1
ATOM 1409 C CA . SER A 1 177 ? -11.169 0.554 16.048 1.00 94.62 177 SER A CA 1
ATOM 1410 C C . SER A 1 177 ? -10.544 1.954 16.113 1.00 94.62 177 SER A C 1
ATOM 1412 O O . SER A 1 177 ? -9.684 2.168 16.970 1.00 94.62 177 SER A O 1
ATOM 1414 N N . PRO A 1 178 ? -10.977 2.923 15.278 1.00 95.94 178 PRO A N 1
ATOM 1415 C CA . PRO A 1 178 ? -10.438 4.280 15.329 1.00 95.94 178 PRO A CA 1
ATOM 1416 C C . PRO A 1 178 ? -10.666 4.954 16.682 1.00 95.94 178 PRO A C 1
ATOM 1418 O O . PRO A 1 178 ? -9.774 5.623 17.192 1.00 95.94 178 PRO A O 1
ATOM 1421 N N . GLU A 1 179 ? -11.832 4.741 17.295 1.00 93.75 179 GLU A N 1
ATOM 1422 C CA . GLU A 1 179 ? -12.166 5.310 18.604 1.00 93.75 179 GLU A CA 1
ATOM 1423 C C . GLU A 1 179 ? -11.172 4.866 19.686 1.00 93.75 179 GLU A C 1
ATOM 1425 O O . GLU A 1 179 ? -10.557 5.705 20.345 1.00 93.75 179 GLU A O 1
ATOM 1430 N N . GLU A 1 180 ? -10.954 3.555 19.820 1.00 92.62 180 GLU A N 1
ATOM 1431 C CA . GLU A 1 180 ? -10.020 3.010 20.810 1.00 92.62 180 GLU A CA 1
ATOM 1432 C C . GLU A 1 180 ? -8.571 3.394 20.493 1.00 92.62 180 GLU A C 1
ATOM 1434 O O . GLU A 1 180 ? -7.818 3.746 21.401 1.00 92.62 180 GLU A O 1
ATOM 1439 N N . TYR A 1 181 ? -8.188 3.402 19.212 1.00 94.31 181 TYR A N 1
ATOM 1440 C CA . TYR A 1 181 ? -6.849 3.799 18.775 1.00 94.31 181 TYR A CA 1
ATOM 1441 C C . TYR A 1 181 ? -6.527 5.251 19.150 1.00 94.31 181 TYR A C 1
ATOM 1443 O O . TYR A 1 181 ? -5.520 5.516 19.812 1.00 94.31 181 TYR A O 1
ATOM 1451 N N . TYR A 1 182 ? -7.390 6.204 18.782 1.00 95.69 182 TYR A N 1
ATOM 1452 C CA . TYR A 1 182 ? -7.142 7.617 19.074 1.00 95.69 182 TYR A CA 1
ATOM 1453 C C . TYR A 1 182 ? -7.255 7.922 20.561 1.00 95.69 182 TYR A C 1
ATOM 1455 O O . TYR A 1 182 ? -6.456 8.701 21.075 1.00 95.69 182 TYR A O 1
ATOM 1463 N N . LYS A 1 183 ? -8.170 7.266 21.280 1.00 94.31 183 LYS A N 1
ATOM 1464 C CA . LYS A 1 183 ? -8.252 7.378 22.739 1.00 94.31 183 LYS A CA 1
ATOM 1465 C C . LYS A 1 183 ? -6.984 6.861 23.418 1.00 94.31 183 LYS A C 1
ATOM 1467 O O . LYS A 1 183 ? -6.471 7.529 24.312 1.00 94.31 183 LYS A O 1
ATOM 1472 N N . PHE A 1 184 ? -6.447 5.724 22.973 1.00 91.94 184 PHE A N 1
ATOM 1473 C CA . PHE A 1 184 ? -5.179 5.177 23.463 1.00 91.94 184 PHE A CA 1
ATOM 1474 C C . PHE A 1 184 ? -3.999 6.128 23.215 1.00 91.94 184 PHE A C 1
ATOM 1476 O O . PHE A 1 184 ? -3.125 6.260 24.067 1.00 91.94 184 PHE A O 1
ATOM 1483 N N . LYS A 1 185 ? -4.004 6.843 22.085 1.00 92.69 185 LYS A N 1
ATOM 1484 C CA . LYS A 1 185 ? -3.020 7.883 21.741 1.00 92.69 185 LYS A CA 1
ATOM 1485 C C . LYS A 1 185 ? -3.318 9.250 22.384 1.00 92.69 185 LYS A C 1
ATOM 1487 O O . LYS A 1 185 ? -2.703 10.242 22.007 1.00 92.69 185 LYS A O 1
ATOM 1492 N N . CYS A 1 186 ? -4.273 9.342 23.314 1.00 95.06 186 CYS A N 1
ATOM 1493 C CA . CYS A 1 186 ? -4.714 10.601 23.930 1.00 95.06 186 CYS A CA 1
ATOM 1494 C C . CYS A 1 186 ? -5.110 11.687 22.908 1.00 95.06 186 CYS A C 1
ATOM 1496 O O . CYS A 1 186 ? -4.930 12.878 23.156 1.00 95.06 186 CYS A O 1
ATOM 1498 N N . TYR A 1 187 ? -5.644 11.272 21.755 1.00 96.19 187 TYR A N 1
ATOM 1499 C CA . TYR A 1 187 ? -6.001 12.119 20.613 1.00 96.19 187 TYR A CA 1
ATOM 1500 C C . TYR A 1 187 ? -4.847 12.973 20.081 1.00 96.19 187 TYR A C 1
ATOM 1502 O O . TYR A 1 187 ? -5.078 14.052 19.532 1.00 96.19 187 TYR A O 1
ATOM 1510 N N . ASN A 1 188 ? -3.617 12.490 20.244 1.00 96.56 188 ASN A N 1
ATOM 1511 C CA . ASN A 1 188 ? -2.419 13.197 19.845 1.00 96.56 188 ASN A CA 1
ATOM 1512 C C . ASN A 1 188 ? -1.546 12.329 18.941 1.00 96.56 188 ASN A C 1
ATOM 1514 O O . ASN A 1 188 ? -1.103 11.248 19.333 1.00 96.56 188 ASN A O 1
ATOM 1518 N N . LEU A 1 189 ? -1.310 12.799 17.722 1.00 96.50 189 LEU A N 1
ATOM 1519 C CA . LEU A 1 189 ? -0.465 12.131 16.741 1.00 96.50 189 LEU A CA 1
ATOM 1520 C C . LEU A 1 189 ? 0.886 12.828 16.664 1.00 96.50 189 LEU A C 1
ATOM 1522 O O . LEU A 1 189 ? 0.950 14.053 16.657 1.00 96.50 189 LEU A O 1
ATOM 1526 N N . VAL A 1 190 ? 1.951 12.034 16.577 1.00 97.25 190 VAL A N 1
ATOM 1527 C CA . VAL A 1 190 ? 3.331 12.502 16.427 1.00 97.25 190 VAL A CA 1
ATOM 1528 C C . VAL A 1 190 ? 3.937 11.763 15.243 1.00 97.25 190 VAL A C 1
ATOM 1530 O O . VAL A 1 190 ? 4.115 10.547 15.296 1.00 97.25 190 VAL A O 1
ATOM 1533 N N . LEU A 1 191 ? 4.191 12.486 14.155 1.00 98.00 191 LEU A N 1
ATOM 1534 C CA . LEU A 1 191 ? 4.554 11.909 12.860 1.00 98.00 191 LEU A CA 1
ATOM 1535 C C . LEU A 1 191 ? 5.312 12.917 11.982 1.00 98.00 191 LEU A C 1
ATOM 1537 O O . LEU A 1 191 ? 5.273 14.117 12.263 1.00 98.00 191 LEU A O 1
ATOM 1541 N N . PRO A 1 192 ? 6.012 12.476 10.921 1.00 98.31 192 PRO A N 1
ATOM 1542 C CA . PRO A 1 192 ? 6.693 13.393 10.012 1.00 98.31 192 PRO A CA 1
ATOM 1543 C C . PRO A 1 192 ? 5.717 14.338 9.298 1.00 98.31 192 PRO A C 1
ATOM 1545 O O . PRO A 1 192 ? 4.650 13.914 8.848 1.00 98.31 192 PRO A O 1
ATOM 1548 N N . LYS A 1 193 ? 6.111 15.603 9.110 1.00 98.69 193 LYS A N 1
ATOM 1549 C CA . LYS A 1 193 ? 5.311 16.631 8.416 1.00 98.69 193 LYS A CA 1
ATOM 1550 C C . LYS A 1 193 ? 4.841 16.181 7.035 1.00 98.69 193 LYS A C 1
ATOM 1552 O O . LYS A 1 193 ? 3.693 16.410 6.674 1.00 98.69 193 LYS A O 1
ATOM 1557 N N . GLN A 1 194 ? 5.707 15.507 6.276 1.00 98.19 194 GLN A N 1
ATOM 1558 C CA . GLN A 1 194 ? 5.370 14.986 4.950 1.00 98.19 194 GLN A CA 1
ATOM 1559 C C . GLN A 1 194 ? 4.275 13.913 5.011 1.00 98.19 194 GLN A C 1
ATOM 1561 O O . GLN A 1 194 ? 3.424 13.889 4.129 1.00 98.19 194 GLN A O 1
ATOM 1566 N N . VAL A 1 195 ? 4.281 13.053 6.038 1.00 98.44 195 VAL A N 1
ATOM 1567 C CA . VAL A 1 195 ? 3.252 12.017 6.226 1.00 98.44 195 VAL A CA 1
ATOM 1568 C C . VAL A 1 195 ? 1.920 12.675 6.573 1.00 98.44 195 VAL A C 1
ATOM 1570 O O . VAL A 1 195 ? 0.935 12.409 5.897 1.00 98.44 195 VAL A O 1
ATOM 1573 N N . MET A 1 196 ? 1.906 13.611 7.529 1.00 98.62 196 MET A N 1
ATOM 1574 C CA . MET A 1 196 ? 0.687 14.341 7.899 1.00 98.62 196 MET A CA 1
ATOM 1575 C C . MET A 1 196 ? 0.092 15.117 6.712 1.00 98.62 196 MET A C 1
ATOM 1577 O O . MET A 1 196 ? -1.114 15.081 6.483 1.00 98.62 196 MET A O 1
ATOM 1581 N N . LEU A 1 197 ? 0.939 15.789 5.925 1.00 98.56 197 LEU A N 1
ATOM 1582 C CA . LEU A 1 197 ? 0.516 16.525 4.732 1.00 98.56 197 LEU A CA 1
ATOM 1583 C C . LEU A 1 197 ? -0.118 15.595 3.682 1.00 98.56 197 LEU A C 1
ATOM 1585 O O . LEU A 1 197 ? -1.180 15.909 3.141 1.00 98.56 197 LEU A O 1
ATOM 1589 N N . ASP A 1 198 ? 0.515 14.446 3.422 1.00 98.69 198 ASP A N 1
ATOM 1590 C CA . ASP A 1 198 ? -0.002 13.425 2.505 1.00 98.69 198 ASP A CA 1
ATOM 1591 C C . ASP A 1 198 ? -1.330 12.835 3.003 1.00 98.69 198 ASP A C 1
ATOM 1593 O O . ASP A 1 198 ? -2.265 12.669 2.217 1.00 98.69 198 ASP A O 1
ATOM 1597 N N . ASP A 1 199 ? -1.423 12.552 4.302 1.00 98.81 199 ASP A N 1
ATOM 1598 C CA . ASP A 1 199 ? -2.591 11.952 4.945 1.00 98.81 199 ASP A CA 1
ATOM 1599 C C . ASP A 1 199 ? -3.797 12.883 4.924 1.00 98.81 199 ASP A C 1
ATOM 1601 O O . ASP A 1 199 ? -4.886 12.439 4.571 1.00 98.81 199 ASP A O 1
ATOM 1605 N N . ILE A 1 200 ? -3.625 14.176 5.221 1.00 98.75 200 ILE A N 1
ATOM 1606 C CA . ILE A 1 200 ? -4.725 15.147 5.145 1.00 98.75 200 ILE A CA 1
ATOM 1607 C C . ILE A 1 200 ? -5.250 15.248 3.715 1.00 98.75 200 ILE A C 1
ATOM 1609 O O . ILE A 1 200 ? -6.461 15.158 3.492 1.00 98.75 200 ILE A O 1
ATOM 1613 N N . ALA A 1 201 ? -4.347 15.434 2.745 1.00 98.75 201 ALA A N 1
ATOM 1614 C CA . ALA A 1 201 ? -4.743 15.621 1.357 1.00 98.75 201 ALA A CA 1
ATOM 1615 C C . ALA A 1 201 ? -5.450 14.380 0.803 1.00 98.75 201 ALA A C 1
ATOM 1617 O O . ALA A 1 201 ? -6.495 14.494 0.155 1.00 98.75 201 ALA A O 1
ATOM 1618 N N . TRP A 1 202 ? -4.915 13.195 1.108 1.00 98.81 202 TRP A N 1
ATOM 1619 C CA . TRP A 1 202 ? -5.536 11.925 0.760 1.00 98.81 202 TRP A CA 1
ATOM 1620 C C . TRP A 1 202 ? -6.883 11.753 1.464 1.00 98.81 202 TRP A C 1
ATOM 1622 O O . TRP A 1 202 ? -7.882 11.515 0.793 1.00 98.81 202 TRP A O 1
ATOM 1632 N N . MET A 1 203 ? -6.955 11.935 2.782 1.00 98.62 203 MET A N 1
ATOM 1633 C CA . MET A 1 203 ? -8.168 11.703 3.567 1.00 98.62 203 MET A CA 1
ATOM 1634 C C . MET A 1 203 ? -9.323 12.595 3.116 1.00 98.62 203 MET A C 1
ATOM 1636 O O . MET A 1 203 ? -10.424 12.088 2.925 1.00 98.62 203 MET A O 1
ATOM 1640 N N . LEU A 1 204 ? -9.088 13.896 2.911 1.00 98.69 204 LEU A N 1
ATOM 1641 C CA . LEU A 1 204 ? -10.136 14.826 2.478 1.00 98.69 204 LEU A CA 1
ATOM 1642 C C . LEU A 1 204 ? -10.636 14.507 1.065 1.00 98.69 204 LEU A C 1
ATOM 1644 O O . LEU A 1 204 ? -11.845 14.486 0.844 1.00 98.69 204 LEU A O 1
ATOM 1648 N N . CYS A 1 205 ? -9.736 14.199 0.125 1.00 98.62 205 CYS A N 1
ATOM 1649 C CA . CYS A 1 205 ? -10.144 13.843 -1.235 1.00 98.62 205 CYS A CA 1
ATOM 1650 C C . CYS A 1 205 ? -10.849 12.482 -1.284 1.00 98.62 205 CYS A C 1
ATOM 1652 O O . CYS A 1 205 ? -11.850 12.339 -1.975 1.00 98.62 205 CYS A O 1
ATOM 1654 N N . ARG A 1 206 ? -10.376 11.482 -0.529 1.00 98.38 206 ARG A N 1
ATOM 1655 C CA . ARG A 1 206 ? -11.030 10.166 -0.456 1.00 98.38 206 ARG A CA 1
ATOM 1656 C C . ARG A 1 206 ? -12.371 10.226 0.259 1.00 98.38 206 ARG A C 1
ATOM 1658 O O . ARG A 1 206 ? -13.287 9.526 -0.150 1.00 98.38 206 ARG A O 1
ATOM 1665 N N . ALA A 1 207 ? -12.494 11.044 1.302 1.00 98.25 207 ALA A N 1
ATOM 1666 C CA . ALA A 1 207 ? -13.765 11.283 1.972 1.00 98.25 207 ALA A CA 1
ATOM 1667 C C . ALA A 1 207 ? -14.797 11.865 1.000 1.00 98.25 207 ALA A C 1
ATOM 1669 O O . ALA A 1 207 ? -15.925 11.385 0.973 1.00 98.25 207 ALA A O 1
ATOM 1670 N N . ASP A 1 208 ? -14.399 12.833 0.172 1.00 97.81 208 ASP A N 1
ATOM 1671 C CA . ASP A 1 208 ? -15.255 13.406 -0.870 1.00 97.81 208 ASP A CA 1
ATOM 1672 C C . ASP A 1 208 ? -15.617 12.371 -1.953 1.00 97.81 208 ASP A C 1
ATOM 1674 O O . ASP A 1 208 ? -16.796 12.148 -2.218 1.00 97.81 208 ASP A O 1
ATOM 1678 N N . GLU A 1 209 ? -14.628 11.641 -2.490 1.00 97.62 209 GLU A N 1
ATOM 1679 C CA . GLU A 1 209 ? -14.834 10.565 -3.480 1.00 97.62 209 GLU A CA 1
ATOM 1680 C C . GLU A 1 209 ? -15.781 9.458 -2.970 1.00 97.62 209 GLU A C 1
ATOM 1682 O O . GLU A 1 209 ? -16.498 8.837 -3.756 1.00 97.62 209 GLU A O 1
ATOM 1687 N N . PHE A 1 210 ? -15.781 9.194 -1.662 1.00 97.56 210 PHE A N 1
ATOM 1688 C CA . PHE A 1 210 ? -16.648 8.208 -1.015 1.00 97.56 210 PHE A CA 1
ATOM 1689 C C . PHE A 1 210 ? -17.988 8.776 -0.529 1.00 97.56 210 PHE A C 1
ATOM 1691 O O . PHE A 1 210 ? -18.842 8.004 -0.100 1.00 97.56 210 PHE A O 1
ATOM 1698 N N . GLY A 1 211 ? -18.196 10.094 -0.580 1.00 97.50 211 GLY A N 1
ATOM 1699 C CA . GLY A 1 211 ? -19.387 10.730 -0.014 1.00 97.50 211 GLY A CA 1
ATOM 1700 C C . GLY A 1 211 ? -19.475 10.613 1.514 1.00 97.50 211 GLY A C 1
ATOM 1701 O O . GLY A 1 211 ? -20.571 10.535 2.067 1.00 97.50 211 GLY A O 1
ATOM 1702 N N . CYS A 1 212 ? -18.334 10.564 2.207 1.00 97.25 212 CYS A N 1
ATOM 1703 C CA . CYS A 1 212 ? -18.273 10.536 3.666 1.00 97.25 212 CYS A CA 1
ATOM 1704 C C . CYS A 1 212 ? -18.766 11.858 4.268 1.00 97.25 212 CYS A C 1
ATOM 1706 O O . CYS A 1 212 ? -18.465 12.949 3.780 1.00 97.25 212 CYS A O 1
ATOM 1708 N N . MET A 1 213 ? -19.437 11.770 5.413 1.00 96.44 213 MET A N 1
ATOM 1709 C CA . MET A 1 213 ? -19.848 12.941 6.179 1.00 96.44 213 MET A CA 1
ATOM 1710 C C . MET A 1 213 ? -18.667 13.457 7.002 1.00 96.44 213 MET A C 1
ATOM 1712 O O . MET A 1 213 ? -18.211 12.793 7.937 1.00 96.44 213 MET A O 1
ATOM 1716 N N . VAL A 1 214 ? -18.188 14.655 6.659 1.00 95.88 214 VAL A N 1
ATOM 1717 C CA . VAL A 1 214 ? -17.121 15.357 7.384 1.00 95.88 214 VAL A CA 1
ATOM 1718 C C . VAL A 1 214 ? -17.726 16.518 8.164 1.00 95.88 214 VAL A C 1
ATOM 1720 O O . VAL A 1 214 ? -18.357 17.402 7.586 1.00 95.88 214 VAL A O 1
ATOM 1723 N N . GLU A 1 215 ? -17.518 16.538 9.479 1.00 96.44 215 GLU A N 1
ATOM 1724 C CA . GLU A 1 215 ? -17.912 17.673 10.315 1.00 96.44 215 GLU A CA 1
ATOM 1725 C C . GLU A 1 215 ? -17.201 18.953 9.842 1.00 96.44 215 GLU A C 1
ATOM 1727 O O . GLU A 1 215 ? -15.988 18.949 9.626 1.00 96.44 215 GLU A O 1
ATOM 1732 N N . SER A 1 216 ? -17.933 20.063 9.705 1.00 96.19 216 SER A N 1
ATOM 1733 C CA . SER A 1 216 ? -17.386 21.319 9.175 1.00 96.19 216 SER A CA 1
ATOM 1734 C C . SER A 1 216 ? -16.177 21.827 9.963 1.00 96.19 216 SER A C 1
ATOM 1736 O O . SER A 1 216 ? -15.191 22.230 9.356 1.00 96.19 216 SER A O 1
ATOM 1738 N N . SER A 1 217 ? -16.219 21.756 11.299 1.00 96.06 217 SER A N 1
ATOM 1739 C CA . SER A 1 217 ? -15.111 22.206 12.155 1.00 96.06 217 SER A CA 1
ATOM 1740 C C . SER A 1 217 ? -13.841 21.373 11.928 1.00 96.06 217 SER A C 1
ATOM 1742 O O . SER A 1 217 ? -12.739 21.912 11.812 1.00 96.06 217 SER A O 1
ATOM 1744 N N . LEU A 1 218 ? -14.005 20.051 11.788 1.00 97.12 218 LEU A N 1
ATOM 1745 C CA . LEU A 1 218 ? -12.926 19.124 11.488 1.00 97.12 218 LEU A CA 1
ATOM 1746 C C . LEU A 1 218 ? -12.344 19.406 10.104 1.00 97.12 218 LEU A C 1
ATOM 1748 O O . LEU A 1 218 ? -11.124 19.472 9.972 1.00 97.12 218 LEU A O 1
ATOM 1752 N N . LYS A 1 219 ? -13.206 19.591 9.096 1.00 97.50 219 LYS A N 1
ATOM 1753 C CA . LYS A 1 219 ? -12.792 19.921 7.731 1.00 97.50 219 LYS A CA 1
ATOM 1754 C C . LYS A 1 219 ? -11.935 21.184 7.715 1.00 97.50 219 LYS A C 1
ATOM 1756 O O . LYS A 1 219 ? -10.805 21.119 7.251 1.00 97.50 219 LYS A O 1
ATOM 1761 N N . THR A 1 220 ? -12.421 22.281 8.298 1.00 97.50 220 THR A N 1
ATOM 1762 C CA . THR A 1 220 ? -11.678 23.548 8.369 1.00 97.50 220 THR A CA 1
ATOM 1763 C C . THR A 1 220 ? -10.318 23.371 9.038 1.00 97.50 220 THR A C 1
ATOM 1765 O O . THR A 1 220 ? -9.308 23.779 8.477 1.00 97.50 220 THR A O 1
ATOM 1768 N N . ARG A 1 221 ? -10.253 22.674 10.180 1.00 97.00 221 ARG A N 1
ATOM 1769 C CA . ARG A 1 221 ? -8.981 22.439 10.879 1.00 97.00 221 ARG A CA 1
ATOM 1770 C C . ARG A 1 221 ? -7.992 21.608 10.056 1.00 97.00 221 ARG A C 1
ATOM 1772 O O . ARG A 1 221 ? -6.790 21.849 10.118 1.00 97.00 221 ARG A O 1
ATOM 1779 N N . LEU A 1 222 ? -8.475 20.610 9.316 1.00 98.06 222 LEU A N 1
ATOM 1780 C CA . LEU A 1 222 ? -7.636 19.810 8.422 1.00 98.06 222 LEU A CA 1
ATOM 1781 C C . LEU A 1 222 ? -7.128 20.651 7.246 1.00 98.06 222 LEU A C 1
ATOM 1783 O O . LEU A 1 222 ? -5.948 20.579 6.924 1.00 98.06 222 LEU A O 1
ATOM 1787 N N . GLU A 1 223 ? -7.985 21.475 6.641 1.00 98.06 223 GLU A N 1
ATOM 1788 C CA . GLU A 1 223 ? -7.606 22.378 5.549 1.00 98.06 223 GLU A CA 1
ATOM 1789 C C . GLU A 1 223 ? -6.551 23.401 6.001 1.00 98.06 223 GLU A C 1
ATOM 1791 O O . GLU A 1 223 ? -5.521 23.552 5.346 1.00 98.06 223 GLU A O 1
ATOM 1796 N N . GLU A 1 224 ? -6.750 24.042 7.155 1.00 97.31 224 GLU A N 1
ATOM 1797 C CA . GLU A 1 224 ? -5.772 24.954 7.763 1.00 97.31 224 GLU A CA 1
ATOM 1798 C C . GLU A 1 224 ? -4.436 24.253 8.038 1.00 97.31 224 GLU A C 1
ATOM 1800 O O . GLU A 1 224 ? -3.371 24.788 7.722 1.00 97.31 224 GLU A O 1
ATOM 1805 N N . ASN A 1 225 ? -4.478 23.031 8.583 1.00 97.62 225 ASN A N 1
ATOM 1806 C CA . ASN A 1 225 ? -3.269 22.264 8.863 1.00 97.62 225 ASN A CA 1
ATOM 1807 C C . ASN A 1 225 ? -2.537 21.852 7.578 1.00 97.62 225 ASN A C 1
ATOM 1809 O O . ASN A 1 225 ? -1.313 21.943 7.532 1.00 97.62 225 ASN A O 1
ATOM 1813 N N . TYR A 1 226 ? -3.268 21.482 6.522 1.00 98.31 226 TYR A N 1
ATOM 1814 C CA . TYR A 1 226 ? -2.685 21.233 5.206 1.00 98.31 226 TYR A CA 1
ATOM 1815 C C . TYR A 1 226 ? -1.929 22.464 4.697 1.00 98.31 226 TYR A C 1
ATOM 1817 O O . TYR A 1 226 ? -0.762 22.336 4.336 1.00 98.31 226 TYR A O 1
ATOM 1825 N N . TYR A 1 227 ? -2.546 23.653 4.694 1.00 97.31 227 TYR A N 1
ATOM 1826 C CA . TYR A 1 227 ? -1.892 24.855 4.163 1.00 97.31 227 TYR A CA 1
ATOM 1827 C C . TYR A 1 227 ? -0.688 25.286 5.012 1.00 97.31 227 TYR A C 1
ATOM 1829 O O . TYR A 1 227 ? 0.338 25.659 4.448 1.00 97.31 227 TYR A O 1
ATOM 1837 N N . SER A 1 228 ? -0.767 25.163 6.343 1.00 96.50 228 SER A N 1
ATOM 1838 C CA . SER A 1 228 ? 0.375 25.409 7.238 1.00 96.50 228 SER A CA 1
ATOM 1839 C C . SER A 1 228 ? 1.541 24.461 6.947 1.00 96.50 228 SER A C 1
ATOM 1841 O O . SER A 1 228 ? 2.666 24.901 6.730 1.00 96.50 228 SER A O 1
ATOM 1843 N N . LEU A 1 229 ? 1.278 23.151 6.886 1.00 97.62 229 LEU A N 1
ATOM 1844 C CA . LEU A 1 229 ? 2.306 22.146 6.603 1.00 97.62 229 LEU A CA 1
ATOM 1845 C C . LEU A 1 229 ? 2.873 22.289 5.192 1.00 97.62 229 LEU A C 1
ATOM 1847 O O . LEU A 1 229 ? 4.068 22.088 4.980 1.00 97.62 229 LEU A O 1
ATOM 1851 N N . TYR A 1 230 ? 2.026 22.630 4.223 1.00 97.12 230 TYR A N 1
ATOM 1852 C CA . TYR A 1 230 ? 2.459 22.896 2.864 1.00 97.12 230 TYR A CA 1
ATOM 1853 C C . TYR A 1 230 ? 3.452 24.059 2.831 1.00 97.12 230 TYR A C 1
ATOM 1855 O O . TYR A 1 230 ? 4.521 23.915 2.242 1.00 97.12 230 TYR A O 1
ATOM 1863 N N . GLU A 1 231 ? 3.143 25.173 3.495 1.00 95.25 231 GLU A N 1
ATOM 1864 C CA . GLU A 1 231 ? 4.040 26.329 3.567 1.00 95.25 231 GLU A CA 1
ATOM 1865 C C . GLU A 1 231 ? 5.374 25.962 4.232 1.00 95.25 231 GLU A C 1
ATOM 1867 O O . GLU A 1 231 ? 6.443 26.249 3.697 1.00 95.25 231 GLU A O 1
ATOM 1872 N N . GLU A 1 232 ? 5.337 25.224 5.343 1.00 95.50 232 GLU A N 1
ATOM 1873 C CA . GLU A 1 232 ? 6.546 24.791 6.052 1.00 95.50 232 GLU A CA 1
ATOM 1874 C C . GLU A 1 232 ? 7.439 23.845 5.231 1.00 95.50 232 GLU A C 1
ATOM 1876 O O . GLU A 1 232 ? 8.669 23.891 5.342 1.00 95.50 232 GLU A O 1
ATOM 1881 N N . VAL A 1 233 ? 6.841 22.951 4.437 1.00 96.69 233 VAL A N 1
ATOM 1882 C CA . VAL A 1 233 ? 7.577 21.925 3.682 1.00 96.69 233 VAL A CA 1
ATOM 1883 C C . VAL A 1 233 ? 7.978 22.427 2.289 1.00 96.69 233 VAL A C 1
ATOM 1885 O O . VAL A 1 233 ? 9.113 22.211 1.854 1.00 96.69 233 VAL A O 1
ATOM 1888 N N . TYR A 1 234 ? 7.071 23.106 1.587 1.00 95.31 234 TYR A N 1
ATOM 1889 C CA . TYR A 1 234 ? 7.206 23.496 0.182 1.00 95.31 234 TYR A CA 1
ATOM 1890 C C . TYR A 1 234 ? 7.329 25.008 -0.050 1.00 95.31 234 TYR A C 1
ATOM 1892 O O . TYR A 1 234 ? 7.933 25.355 -1.060 1.00 95.31 234 TYR A O 1
ATOM 1900 N N . GLY A 1 235 ? 6.825 25.879 0.834 1.00 87.06 235 GLY A N 1
ATOM 1901 C CA . GLY A 1 235 ? 6.638 27.329 0.615 1.00 87.06 235 GLY A CA 1
ATOM 1902 C C . GLY A 1 235 ? 7.801 28.028 -0.097 1.00 87.06 235 GLY A C 1
ATOM 1903 O O . GLY A 1 235 ? 7.774 28.220 -1.314 1.00 87.06 235 GLY A O 1
ATOM 1904 N N . GLU A 1 236 ? 8.895 28.303 0.619 1.00 83.38 236 GLU A N 1
ATOM 1905 C CA . GLU A 1 236 ? 10.097 28.948 0.050 1.00 83.38 236 GLU A CA 1
ATOM 1906 C C . GLU A 1 236 ? 10.784 28.132 -1.070 1.00 83.38 236 GLU A C 1
ATOM 1908 O O . GLU A 1 236 ? 11.671 28.628 -1.768 1.00 83.38 236 GLU A O 1
ATOM 1913 N N . ASN A 1 237 ? 10.424 26.856 -1.234 1.00 83.69 237 ASN A N 1
ATOM 1914 C CA . ASN A 1 237 ? 11.069 25.924 -2.159 1.00 83.69 237 ASN A CA 1
ATOM 1915 C C . ASN A 1 237 ? 10.386 25.837 -3.529 1.00 83.69 237 ASN A C 1
ATOM 1917 O O . ASN A 1 237 ? 10.986 25.282 -4.453 1.00 83.69 237 ASN A O 1
ATOM 1921 N N . MET A 1 238 ? 9.158 26.348 -3.653 1.00 83.38 238 MET A N 1
ATOM 1922 C CA . MET A 1 238 ? 8.346 26.299 -4.876 1.00 83.38 238 MET A CA 1
ATOM 1923 C C . MET A 1 238 ? 8.188 27.671 -5.559 1.00 83.38 238 MET A C 1
ATOM 1925 O O . MET A 1 238 ? 7.628 27.738 -6.652 1.00 83.38 238 MET A O 1
ATOM 1929 N N . GLY A 1 239 ? 8.746 28.736 -4.967 1.00 69.06 239 GLY A N 1
ATOM 1930 C CA . GLY A 1 239 ? 8.717 30.108 -5.487 1.00 69.06 239 GLY A CA 1
ATOM 1931 C C . GLY A 1 239 ? 7.484 30.910 -5.055 1.00 69.06 239 GLY A C 1
ATOM 1932 O O . GLY A 1 239 ? 6.450 30.346 -4.696 1.00 69.06 239 GLY A O 1
ATOM 1933 N N . ASP A 1 240 ? 7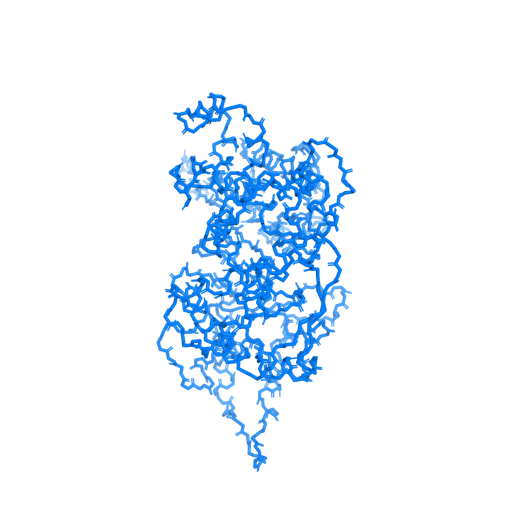.600 32.241 -5.100 1.00 63.72 240 ASP A N 1
ATOM 1934 C CA . ASP A 1 240 ? 6.548 33.162 -4.654 1.00 63.72 240 ASP A CA 1
ATOM 1935 C C . ASP A 1 240 ? 5.225 32.936 -5.409 1.00 63.72 240 ASP A C 1
ATOM 1937 O O . ASP A 1 240 ? 5.181 32.914 -6.641 1.00 63.72 240 ASP A O 1
ATOM 1941 N N . GLY A 1 241 ? 4.122 32.800 -4.664 1.00 64.88 241 GLY A N 1
ATOM 1942 C CA . GLY A 1 241 ? 2.771 32.677 -5.225 1.00 64.88 241 GLY A CA 1
ATOM 1943 C C . GLY A 1 241 ? 2.336 31.255 -5.601 1.00 64.88 241 GLY A C 1
ATOM 1944 O O . GLY A 1 241 ? 1.223 31.077 -6.105 1.00 64.88 241 GLY A O 1
ATOM 1945 N N . TYR A 1 242 ? 3.166 30.236 -5.360 1.00 74.00 242 TYR A N 1
ATOM 1946 C CA . TYR A 1 242 ? 2.823 28.846 -5.651 1.00 74.00 242 TYR A CA 1
ATOM 1947 C C . TYR A 1 242 ? 2.041 28.189 -4.493 1.00 74.00 242 TYR A C 1
ATOM 1949 O O . TYR A 1 242 ? 2.608 27.567 -3.597 1.00 74.00 242 TYR A O 1
ATOM 1957 N N . PHE A 1 243 ? 0.708 28.290 -4.549 1.00 81.38 243 PHE A N 1
ATOM 1958 C CA . PHE A 1 243 ? -0.213 27.714 -3.558 1.00 81.38 243 PHE A CA 1
ATOM 1959 C C . PHE A 1 243 ? -1.130 26.662 -4.205 1.00 81.38 243 PHE A C 1
ATOM 1961 O O . PHE A 1 243 ? -2.180 27.004 -4.760 1.00 81.38 243 PHE A O 1
ATOM 1968 N N . PRO A 1 244 ? -0.738 25.376 -4.219 1.00 91.31 244 PRO A N 1
ATOM 1969 C CA . PRO A 1 244 ? -1.588 24.309 -4.717 1.00 91.31 244 PRO A CA 1
ATOM 1970 C C . PRO A 1 244 ? -2.743 24.067 -3.747 1.00 91.31 244 PRO A C 1
ATOM 1972 O O . PRO A 1 244 ? -2.558 23.968 -2.531 1.00 91.31 244 PRO A O 1
ATOM 1975 N N . SER A 1 245 ? -3.940 23.910 -4.307 1.00 96.06 245 SER A N 1
ATOM 1976 C CA . SER A 1 245 ? -5.074 23.416 -3.533 1.00 96.06 245 SER A CA 1
ATOM 1977 C C . SER A 1 245 ? -4.797 21.998 -3.023 1.00 96.06 245 SER A C 1
ATOM 1979 O O . SER A 1 245 ? -3.966 21.271 -3.575 1.00 96.06 245 SER A O 1
ATOM 1981 N N . ILE A 1 246 ? -5.551 21.570 -2.011 1.00 98.12 246 ILE A N 1
ATOM 1982 C CA . ILE A 1 246 ? -5.530 20.183 -1.515 1.00 98.12 246 ILE A CA 1
ATOM 1983 C C . ILE A 1 246 ? -5.722 19.190 -2.666 1.00 98.12 246 ILE A C 1
ATOM 1985 O O . ILE A 1 246 ? -5.027 18.177 -2.752 1.00 98.12 246 ILE A O 1
ATOM 1989 N N . TYR A 1 247 ? -6.621 19.521 -3.597 1.00 97.94 247 TYR A N 1
ATOM 1990 C CA . TYR A 1 247 ? -6.871 18.706 -4.775 1.00 97.94 247 TYR A CA 1
ATOM 1991 C C . TYR A 1 247 ? -5.668 18.677 -5.728 1.00 97.94 247 TYR A C 1
ATOM 1993 O O . TYR A 1 247 ? -5.273 17.595 -6.151 1.00 97.94 247 TYR A O 1
ATOM 2001 N N . ASP A 1 248 ? -5.027 19.815 -6.028 1.00 96.94 248 ASP A N 1
ATOM 2002 C CA . ASP A 1 248 ? -3.813 19.849 -6.866 1.00 96.94 248 ASP A CA 1
ATOM 2003 C C . ASP A 1 248 ? -2.696 18.964 -6.282 1.00 96.94 248 ASP A C 1
ATOM 2005 O O . ASP A 1 248 ? -2.020 18.226 -7.009 1.00 96.94 248 ASP A O 1
ATOM 2009 N N . TYR A 1 249 ? -2.522 19.006 -4.957 1.00 98.31 249 TYR A N 1
ATOM 2010 C CA . TYR A 1 249 ? -1.537 18.196 -4.247 1.00 98.31 249 TYR A CA 1
ATOM 2011 C C . TYR A 1 249 ? -1.861 16.711 -4.296 1.00 98.31 249 TYR A C 1
ATOM 2013 O O . TYR A 1 249 ? -0.996 15.910 -4.662 1.00 98.31 249 TYR A O 1
ATOM 2021 N N . TYR A 1 250 ? -3.111 16.353 -4.001 1.00 98.69 250 TYR A N 1
ATOM 2022 C CA . TYR A 1 250 ? -3.614 14.987 -4.103 1.00 98.69 250 TYR A CA 1
ATOM 2023 C C . TYR A 1 250 ? -3.452 14.421 -5.522 1.00 98.69 250 TYR A C 1
ATOM 2025 O O . TYR A 1 250 ? -3.029 13.280 -5.709 1.00 98.69 250 TYR A O 1
ATOM 2033 N N . GLN A 1 251 ? -3.705 15.236 -6.546 1.00 98.38 251 GLN A N 1
ATOM 2034 C CA . GLN A 1 251 ? -3.471 14.863 -7.937 1.00 98.38 251 GLN A CA 1
ATOM 2035 C C . GLN A 1 251 ? -1.971 14.675 -8.232 1.00 98.38 251 GLN A C 1
ATOM 2037 O O . GLN A 1 251 ? -1.603 13.727 -8.922 1.00 98.38 251 GLN A O 1
ATOM 2042 N N . SER A 1 252 ? -1.075 15.478 -7.645 1.00 98.19 252 SER A N 1
ATOM 2043 C CA . SER A 1 252 ? 0.371 15.209 -7.732 1.00 98.19 252 SER A CA 1
ATOM 2044 C C . SER A 1 252 ? 0.774 13.903 -7.035 1.00 98.19 252 SER A C 1
ATOM 2046 O O . SER A 1 252 ? 1.610 13.165 -7.551 1.00 98.19 252 SER A O 1
ATOM 2048 N N . TRP A 1 253 ? 0.150 13.568 -5.898 1.00 98.50 253 TRP A N 1
ATOM 2049 C CA . TRP A 1 253 ? 0.407 12.319 -5.179 1.00 98.50 253 TRP A CA 1
ATOM 2050 C C . TRP A 1 253 ? 0.083 11.097 -6.048 1.00 98.50 253 TRP A C 1
ATOM 2052 O O . TRP A 1 253 ? 0.848 10.134 -6.050 1.00 98.50 253 TRP A O 1
ATOM 2062 N N . LYS A 1 254 ? -0.962 11.158 -6.886 1.00 98.56 254 LYS A N 1
ATOM 2063 C CA . LYS A 1 254 ? -1.292 10.081 -7.839 1.00 98.56 254 LYS A CA 1
ATOM 2064 C C . LYS A 1 254 ? -0.154 9.779 -8.829 1.00 98.56 254 LYS A C 1
ATOM 2066 O O . LYS A 1 254 ? -0.057 8.647 -9.303 1.00 98.56 254 LYS A O 1
ATOM 2071 N N . LEU A 1 255 ? 0.737 10.740 -9.108 1.00 98.50 255 LEU A N 1
ATOM 2072 C CA . LEU A 1 255 ? 1.916 10.542 -9.963 1.00 98.50 255 LEU A CA 1
ATOM 2073 C C . LEU A 1 255 ? 3.011 9.695 -9.297 1.00 98.50 255 LEU A C 1
ATOM 2075 O O . LEU A 1 255 ? 3.915 9.230 -9.987 1.00 98.50 255 LEU A O 1
ATOM 2079 N N . ARG A 1 256 ? 2.946 9.440 -7.981 1.00 98.31 256 ARG A N 1
ATOM 2080 C CA . ARG A 1 256 ? 4.033 8.768 -7.248 1.00 98.31 256 ARG A CA 1
ATOM 2081 C C . ARG A 1 256 ? 4.293 7.320 -7.643 1.00 98.31 256 ARG A C 1
ATOM 2083 O O . ARG A 1 256 ? 5.393 6.819 -7.428 1.00 98.31 256 ARG A O 1
ATOM 2090 N N . GLY A 1 257 ? 3.346 6.685 -8.329 1.00 97.19 257 GLY A N 1
ATOM 2091 C CA . GLY A 1 257 ? 3.543 5.381 -8.964 1.00 97.19 257 GLY A CA 1
ATOM 2092 C C . GLY A 1 257 ? 4.358 5.393 -10.267 1.00 97.19 257 GLY A C 1
ATOM 2093 O O . GLY A 1 257 ? 4.633 4.305 -10.790 1.00 97.19 257 GLY A O 1
ATOM 2094 N N . ASP A 1 258 ? 4.706 6.564 -10.806 1.00 98.31 258 ASP A N 1
ATOM 2095 C CA . ASP A 1 258 ? 5.583 6.716 -11.970 1.00 98.31 258 ASP A CA 1
ATOM 2096 C C . ASP A 1 258 ? 7.070 6.612 -11.580 1.00 98.31 258 ASP A C 1
ATOM 2098 O O . ASP A 1 258 ? 7.456 6.674 -10.411 1.00 98.31 258 ASP A O 1
ATOM 2102 N N . LYS A 1 259 ? 7.931 6.460 -12.589 1.00 97.88 259 LYS A N 1
ATOM 2103 C CA . LYS A 1 259 ? 9.383 6.482 -12.451 1.00 97.88 259 LYS A CA 1
ATOM 2104 C C . LYS A 1 259 ? 9.882 7.929 -12.265 1.00 97.88 259 LYS A C 1
ATOM 2106 O O . LYS A 1 259 ? 9.800 8.712 -13.221 1.00 97.88 259 LYS A O 1
ATOM 2111 N N . PRO A 1 260 ? 10.466 8.287 -11.103 1.00 98.06 260 PRO A N 1
ATOM 2112 C CA . PRO A 1 260 ? 10.825 9.672 -10.791 1.00 98.06 260 PRO A CA 1
ATOM 2113 C C . PRO A 1 260 ? 11.793 10.315 -11.786 1.00 98.06 260 PRO A C 1
ATOM 2115 O O . PRO A 1 260 ? 11.703 11.507 -12.071 1.00 98.06 260 PRO A O 1
ATOM 2118 N N . GLU A 1 261 ? 12.732 9.545 -12.339 1.00 97.25 261 GLU A N 1
ATOM 2119 C CA . GLU A 1 261 ? 13.781 10.063 -13.220 1.00 97.25 261 GLU A CA 1
ATOM 2120 C C . GLU A 1 261 ? 13.226 10.664 -14.515 1.00 97.25 261 GLU A C 1
ATOM 2122 O O . GLU A 1 261 ? 13.862 11.544 -15.094 1.00 97.25 261 GLU A O 1
ATOM 2127 N N . LEU A 1 262 ? 12.032 10.245 -14.950 1.00 96.94 262 LEU A N 1
ATOM 2128 C CA . LEU A 1 262 ? 11.380 10.820 -16.128 1.00 96.94 262 LEU A CA 1
ATOM 2129 C C . LEU A 1 262 ? 11.061 12.302 -15.932 1.00 96.94 262 LEU A C 1
ATOM 2131 O O . LEU A 1 262 ? 11.162 13.086 -16.868 1.00 96.94 262 LEU A O 1
ATOM 2135 N N . TYR A 1 263 ? 10.768 12.708 -14.702 1.00 96.88 263 TYR A N 1
ATOM 2136 C CA . TYR A 1 263 ? 10.400 14.077 -14.356 1.00 96.88 263 TYR A CA 1
ATOM 2137 C C . TYR A 1 263 ? 11.608 15.016 -14.258 1.00 96.88 263 TYR A C 1
ATOM 2139 O O . TYR A 1 263 ? 11.445 16.218 -14.080 1.00 96.88 263 TYR A O 1
ATOM 2147 N N . ARG A 1 264 ? 12.828 14.486 -14.420 1.00 95.69 264 ARG A N 1
ATOM 2148 C CA . ARG A 1 264 ? 14.050 15.284 -14.596 1.00 95.69 264 ARG A CA 1
ATOM 2149 C C . ARG A 1 264 ? 14.318 15.651 -16.055 1.00 95.69 264 ARG A C 1
ATOM 2151 O O . ARG A 1 264 ? 15.221 16.440 -16.322 1.00 95.69 264 ARG A O 1
ATOM 2158 N N . LEU A 1 265 ? 13.601 15.039 -16.996 1.00 94.62 265 LEU A N 1
ATOM 2159 C CA . LEU A 1 265 ? 13.748 15.343 -18.413 1.00 94.62 265 LEU A CA 1
ATOM 2160 C C . LEU A 1 265 ? 13.193 16.740 -18.705 1.00 94.62 265 LEU A C 1
ATOM 2162 O O . LEU A 1 265 ? 12.204 17.170 -18.115 1.00 94.62 265 LEU A O 1
ATOM 2166 N N . GLY A 1 266 ? 13.793 17.426 -19.680 1.00 91.56 266 GLY A N 1
ATOM 2167 C CA . GLY A 1 266 ? 13.161 18.601 -20.275 1.00 91.56 266 GLY A CA 1
ATOM 2168 C C . GLY A 1 266 ? 11.824 18.233 -20.929 1.00 91.56 266 GLY A C 1
ATOM 2169 O O . GLY A 1 266 ? 11.604 17.079 -21.307 1.00 91.56 266 GLY A O 1
ATOM 2170 N N . MET A 1 267 ? 10.940 19.218 -21.107 1.00 89.88 267 MET A N 1
ATOM 2171 C CA . MET A 1 267 ? 9.572 18.995 -21.603 1.00 89.88 267 MET A CA 1
ATOM 2172 C C . MET A 1 267 ? 9.497 18.225 -22.924 1.00 89.88 267 MET A C 1
ATOM 2174 O O . MET A 1 267 ? 8.594 17.413 -23.106 1.00 89.88 267 MET A O 1
ATOM 2178 N N . GLU A 1 268 ? 10.438 18.455 -23.838 1.00 92.94 268 GLU A N 1
ATOM 2179 C CA . GLU A 1 268 ? 10.520 17.716 -25.100 1.00 92.94 268 GLU A CA 1
ATOM 2180 C C . GLU A 1 268 ? 10.808 16.225 -24.868 1.00 92.94 268 GLU A C 1
ATOM 2182 O O . GLU A 1 268 ? 10.071 15.362 -25.347 1.00 92.94 268 GLU A O 1
ATOM 2187 N N . GLY A 1 269 ? 11.830 15.916 -24.062 1.00 94.25 269 GLY A N 1
ATOM 2188 C CA . GLY A 1 269 ? 12.188 14.541 -23.712 1.00 94.25 269 GLY A CA 1
ATOM 2189 C C . GLY A 1 269 ? 11.074 13.822 -22.950 1.00 94.25 269 GLY A C 1
ATOM 2190 O O . GLY A 1 269 ? 10.805 12.652 -23.218 1.00 94.25 269 GLY A O 1
ATOM 2191 N N . PHE A 1 270 ? 10.384 14.530 -22.053 1.00 95.19 270 PHE A N 1
ATOM 2192 C CA . PHE A 1 270 ? 9.240 13.989 -21.322 1.00 95.19 270 PHE A CA 1
ATOM 2193 C C . PHE A 1 270 ? 8.066 13.648 -22.250 1.00 95.19 270 PHE A C 1
ATOM 2195 O O . PHE A 1 270 ? 7.538 12.540 -22.182 1.00 95.19 270 PHE A O 1
ATOM 2202 N N . ARG A 1 271 ? 7.684 14.550 -23.168 1.00 93.44 271 ARG A N 1
ATOM 2203 C CA . ARG A 1 271 ? 6.612 14.282 -24.149 1.00 93.44 271 ARG A CA 1
ATOM 2204 C C . ARG A 1 271 ? 6.947 13.099 -25.046 1.00 93.44 271 ARG A C 1
ATOM 2206 O O . ARG A 1 271 ? 6.116 12.214 -25.212 1.00 93.44 271 ARG A O 1
ATOM 2213 N N . LYS A 1 272 ? 8.194 13.017 -25.521 1.00 94.06 272 LYS A N 1
ATOM 2214 C CA . LYS A 1 272 ? 8.661 11.865 -26.300 1.00 94.06 272 LYS A CA 1
ATOM 2215 C C . LYS A 1 272 ? 8.487 10.553 -25.531 1.00 94.06 272 LYS A C 1
ATOM 2217 O O . LYS A 1 272 ? 8.071 9.560 -26.120 1.00 94.06 272 LYS A O 1
ATOM 2222 N N . LYS A 1 273 ? 8.760 10.537 -24.222 1.00 94.75 273 LYS A N 1
ATOM 2223 C CA . LYS A 1 273 ? 8.528 9.360 -23.368 1.00 94.75 273 LYS A CA 1
ATOM 2224 C C . LYS A 1 273 ? 7.047 9.011 -23.202 1.00 94.75 273 LYS A C 1
ATOM 2226 O O . LYS A 1 273 ? 6.734 7.835 -23.101 1.00 94.75 273 LYS A O 1
ATOM 2231 N N . LEU A 1 274 ? 6.143 9.992 -23.197 1.00 93.44 274 LEU A N 1
ATOM 2232 C CA . LEU A 1 274 ? 4.696 9.742 -23.116 1.00 93.44 274 LEU A CA 1
ATOM 2233 C C . LEU A 1 274 ? 4.107 9.170 -24.411 1.00 93.44 274 LEU A C 1
ATOM 2235 O O . LEU A 1 274 ? 3.132 8.426 -24.361 1.00 93.44 274 LEU A O 1
ATOM 2239 N N . GLU A 1 275 ? 4.658 9.562 -25.559 1.00 91.50 275 GLU A N 1
ATOM 2240 C CA . GLU A 1 275 ? 4.119 9.225 -26.884 1.00 91.50 275 GLU A CA 1
ATOM 2241 C C . GLU A 1 275 ? 4.769 7.978 -27.499 1.00 91.50 275 GLU A C 1
ATOM 2243 O O . GLU A 1 275 ? 4.192 7.349 -28.386 1.00 91.50 275 GLU A O 1
ATOM 2248 N N . SER A 1 276 ? 5.968 7.606 -27.045 1.00 90.62 276 SER A N 1
ATOM 2249 C CA . SER A 1 276 ? 6.694 6.444 -27.560 1.00 90.62 276 SER A CA 1
ATOM 2250 C C . SER A 1 276 ? 6.449 5.185 -26.733 1.00 90.62 276 SER A C 1
ATOM 2252 O O . SER A 1 276 ? 6.227 5.223 -25.527 1.00 90.62 276 SER A O 1
ATOM 2254 N N . THR A 1 277 ? 6.510 4.033 -27.401 1.00 91.38 277 THR A N 1
ATOM 2255 C CA . THR A 1 277 ? 6.539 2.732 -26.728 1.00 91.38 277 THR A CA 1
ATOM 2256 C C . THR A 1 277 ? 7.986 2.311 -26.509 1.00 91.38 277 THR A C 1
ATOM 2258 O O . THR A 1 277 ? 8.758 2.208 -27.462 1.00 91.38 277 THR A O 1
ATOM 2261 N N . GLU A 1 278 ? 8.351 2.036 -25.259 1.00 94.19 278 GLU A N 1
ATOM 2262 C CA . GLU A 1 278 ? 9.695 1.570 -24.914 1.00 94.19 278 GLU A CA 1
ATOM 2263 C C . GLU A 1 278 ? 9.973 0.172 -25.487 1.00 94.19 278 GLU A C 1
ATOM 2265 O O . GLU A 1 278 ? 9.134 -0.736 -25.420 1.00 94.19 278 GLU A O 1
ATOM 2270 N N . LEU A 1 279 ? 11.181 -0.019 -26.027 1.00 92.19 279 LEU A N 1
ATOM 2271 C CA . LEU A 1 279 ? 11.622 -1.313 -26.556 1.00 92.19 279 LEU A CA 1
ATOM 2272 C C . LEU A 1 279 ? 11.714 -2.347 -25.431 1.00 92.19 279 LEU A C 1
ATOM 2274 O O . LEU A 1 279 ? 11.082 -3.405 -25.503 1.00 92.19 279 LEU A O 1
ATOM 2278 N N . GLU A 1 280 ? 12.438 -1.989 -24.369 1.00 92.38 280 GLU A N 1
ATOM 2279 C CA . GLU A 1 280 ? 12.589 -2.790 -23.160 1.00 92.38 280 GLU A CA 1
ATOM 2280 C C . GLU A 1 280 ? 11.248 -2.938 -22.446 1.00 92.38 280 GLU A C 1
ATOM 2282 O O . GLU A 1 280 ? 10.626 -1.959 -22.028 1.00 92.38 280 GLU A O 1
ATOM 2287 N N . ARG A 1 281 ? 10.806 -4.187 -22.257 1.00 93.94 281 ARG A N 1
ATOM 2288 C CA . ARG A 1 281 ? 9.503 -4.482 -21.646 1.00 93.94 281 ARG A CA 1
ATOM 2289 C C . ARG A 1 281 ? 9.362 -3.848 -20.261 1.00 93.94 281 ARG A C 1
ATOM 2291 O O . ARG A 1 281 ? 8.301 -3.323 -19.950 1.00 93.94 281 ARG A O 1
ATOM 2298 N N . PHE A 1 282 ? 10.422 -3.874 -19.452 1.00 95.88 282 PHE A N 1
ATOM 2299 C CA . PHE A 1 282 ? 10.432 -3.262 -18.119 1.00 95.88 282 PHE A CA 1
ATOM 2300 C C . PHE A 1 282 ? 10.150 -1.756 -18.163 1.00 95.88 282 PHE A C 1
ATOM 2302 O O . PHE A 1 282 ? 9.454 -1.226 -17.295 1.00 95.88 282 PHE A O 1
ATOM 2309 N N . ASP A 1 283 ? 10.666 -1.065 -19.182 1.00 96.00 283 ASP A N 1
ATOM 2310 C CA . ASP A 1 283 ? 10.540 0.384 -19.284 1.00 96.00 283 ASP A CA 1
ATOM 2311 C C . ASP A 1 283 ? 9.140 0.828 -19.743 1.00 96.00 283 ASP A C 1
ATOM 2313 O O . ASP A 1 283 ? 8.727 1.950 -19.464 1.00 96.00 283 ASP A O 1
ATOM 2317 N N . ARG A 1 284 ? 8.329 -0.082 -20.298 1.00 95.88 284 ARG A N 1
ATOM 2318 C CA . ARG A 1 284 ? 6.902 0.175 -20.576 1.00 95.88 284 ARG A CA 1
ATOM 2319 C C . ARG A 1 284 ? 6.069 0.406 -19.310 1.00 95.88 284 ARG A C 1
ATOM 2321 O O . ARG A 1 284 ? 4.988 0.969 -19.396 1.00 95.88 284 ARG A O 1
ATOM 2328 N N . TYR A 1 285 ? 6.580 0.006 -18.143 1.00 97.06 285 TYR A N 1
ATOM 2329 C CA . TYR A 1 285 ? 5.928 0.185 -16.841 1.00 97.06 285 TYR A CA 1
ATOM 2330 C C . TYR A 1 285 ? 6.423 1.425 -16.078 1.00 97.06 285 TYR A C 1
ATOM 2332 O O . TYR A 1 285 ? 6.054 1.611 -14.915 1.00 97.06 285 TYR A O 1
ATOM 2340 N N . GLN A 1 286 ? 7.268 2.268 -16.694 1.00 97.12 286 GLN A N 1
ATOM 2341 C CA . GLN A 1 286 ? 7.776 3.495 -16.064 1.00 97.12 286 GLN A CA 1
ATOM 2342 C C . GLN A 1 286 ? 6.658 4.488 -15.731 1.00 97.12 286 GLN A C 1
ATOM 2344 O O . GLN A 1 286 ? 6.765 5.210 -14.745 1.00 97.12 286 GLN A O 1
ATOM 2349 N N . PHE A 1 287 ? 5.582 4.504 -16.514 1.00 97.88 287 PHE A N 1
ATOM 2350 C CA . PHE A 1 287 ? 4.358 5.226 -16.192 1.00 97.88 287 PHE A CA 1
ATOM 2351 C C . PHE A 1 287 ? 3.306 4.260 -15.644 1.00 97.88 287 PHE A C 1
ATOM 2353 O O . PHE A 1 287 ? 3.192 3.122 -16.098 1.00 97.88 287 PHE A O 1
ATOM 2360 N N . ASN A 1 288 ? 2.546 4.707 -14.648 1.00 97.12 288 ASN A N 1
ATOM 2361 C CA . ASN A 1 288 ? 1.371 4.000 -14.158 1.00 97.12 288 ASN A CA 1
ATOM 2362 C C . ASN A 1 288 ? 0.204 4.174 -15.141 1.00 97.12 288 ASN A C 1
ATOM 2364 O O . ASN A 1 288 ? -0.292 5.283 -15.340 1.00 97.12 288 ASN A O 1
ATOM 2368 N N . ASP A 1 289 ? -0.250 3.088 -15.746 1.00 94.12 289 ASP A N 1
ATOM 2369 C CA . ASP A 1 289 ? -1.310 3.072 -16.756 1.00 94.12 289 ASP A CA 1
ATOM 2370 C C . ASP A 1 289 ? -2.677 3.518 -16.214 1.00 94.12 289 ASP A C 1
ATOM 2372 O O . ASP A 1 289 ? -3.490 4.052 -16.966 1.00 94.12 289 ASP A O 1
ATOM 2376 N N . LYS A 1 290 ? -2.907 3.405 -14.899 1.00 95.88 290 LYS A N 1
ATOM 2377 C CA . LYS A 1 290 ? -4.117 3.929 -14.238 1.00 95.88 290 LYS A CA 1
ATOM 2378 C C . LYS A 1 290 ? -4.179 5.460 -14.182 1.00 95.88 290 LYS A C 1
ATOM 2380 O O . LYS A 1 290 ? -5.216 6.015 -13.822 1.00 95.88 290 LYS A O 1
ATOM 2385 N N . ILE A 1 291 ? -3.083 6.153 -14.491 1.00 97.62 291 ILE A N 1
ATOM 2386 C CA . ILE A 1 291 ? -2.979 7.610 -14.398 1.00 97.62 291 ILE A CA 1
ATOM 2387 C C . ILE A 1 291 ? -2.937 8.227 -15.794 1.00 97.62 291 ILE A C 1
ATOM 2389 O O . ILE A 1 291 ? -2.192 7.775 -16.664 1.00 97.62 291 ILE A O 1
ATOM 2393 N N . SER A 1 292 ? -3.722 9.284 -16.015 1.00 96.12 292 SER A N 1
ATOM 2394 C CA . SER A 1 292 ? -3.832 9.920 -17.327 1.00 96.12 292 SER A CA 1
ATOM 2395 C C . SER A 1 292 ? -2.605 10.767 -17.676 1.00 96.12 292 SER A C 1
ATOM 2397 O O . SER A 1 292 ? -1.979 11.404 -16.827 1.00 96.12 292 SER A O 1
ATOM 2399 N N . ASN A 1 293 ? -2.293 10.840 -18.971 1.00 95.94 293 ASN A N 1
ATOM 2400 C CA . ASN A 1 293 ? -1.232 11.720 -19.463 1.00 95.94 293 ASN A CA 1
ATOM 2401 C C . ASN A 1 293 ? -1.575 13.208 -19.300 1.00 95.94 293 ASN A C 1
ATOM 2403 O O . ASN A 1 293 ? -0.663 14.020 -19.184 1.00 95.94 293 ASN A O 1
ATOM 2407 N N . GLU A 1 294 ? -2.858 13.575 -19.238 1.00 95.12 294 GLU A N 1
ATOM 2408 C CA . GLU A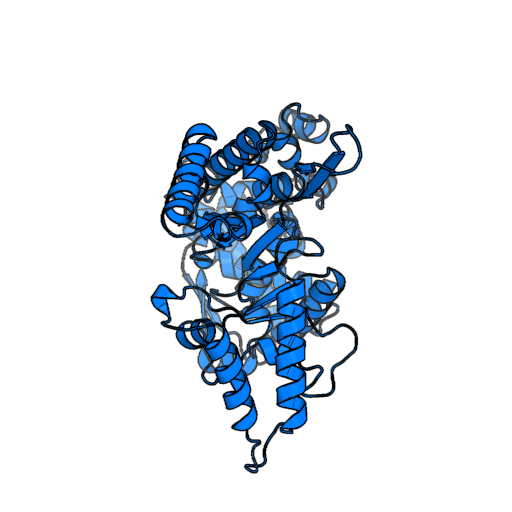 1 294 ? -3.273 14.957 -18.957 1.00 95.12 294 GLU A CA 1
ATOM 2409 C C . GLU A 1 294 ? -2.846 15.402 -17.556 1.00 95.12 294 GLU A C 1
ATOM 2411 O O . GLU A 1 294 ? -2.321 16.504 -17.393 1.00 95.12 294 GLU A O 1
ATOM 2416 N N . LEU A 1 295 ? -2.943 14.513 -16.562 1.00 96.94 295 LEU A N 1
ATOM 2417 C CA . LEU A 1 295 ? -2.430 14.796 -15.225 1.00 96.94 295 LEU A CA 1
ATOM 2418 C C . LEU A 1 295 ? -0.903 14.981 -15.227 1.00 96.94 295 LEU A C 1
ATOM 2420 O O . LEU A 1 295 ? -0.393 15.916 -14.618 1.00 96.94 295 LEU A O 1
ATOM 2424 N N . ARG A 1 296 ? -0.166 14.155 -15.980 1.00 96.88 296 ARG A N 1
ATOM 2425 C CA . ARG A 1 296 ? 1.301 14.277 -16.128 1.00 96.88 296 ARG A CA 1
ATOM 2426 C C . ARG A 1 296 ? 1.742 15.571 -16.815 1.00 96.88 296 ARG A C 1
ATOM 2428 O O . ARG A 1 296 ? 2.846 16.064 -16.581 1.00 96.88 296 ARG A O 1
ATOM 2435 N N . LYS A 1 297 ? 0.900 16.113 -17.700 1.00 93.81 297 LYS A N 1
ATOM 2436 C CA . LYS A 1 297 ? 1.145 17.384 -18.397 1.00 93.81 297 LYS A CA 1
ATOM 2437 C C . LYS A 1 297 ? 0.880 18.596 -17.502 1.00 93.81 297 LYS A C 1
ATOM 2439 O O . LYS A 1 297 ? 1.440 19.658 -17.782 1.00 93.81 297 LYS A O 1
ATOM 2444 N N . ASN A 1 298 ? 0.086 18.450 -16.437 1.00 94.38 298 ASN A N 1
ATOM 2445 C CA . ASN A 1 298 ? -0.184 19.522 -15.484 1.00 94.38 298 ASN A CA 1
ATOM 2446 C C . ASN A 1 298 ? 1.119 19.965 -14.798 1.00 94.38 298 ASN A C 1
ATOM 2448 O O . ASN A 1 298 ? 1.756 19.191 -14.083 1.00 94.38 298 ASN A O 1
ATOM 2452 N N . ALA A 1 299 ? 1.512 21.222 -15.026 1.00 91.88 299 ALA A N 1
ATOM 2453 C CA . ALA A 1 299 ? 2.759 21.770 -14.500 1.00 91.88 299 ALA A CA 1
ATOM 2454 C C . ALA A 1 299 ? 2.802 21.726 -12.969 1.00 91.88 299 ALA A C 1
ATOM 2456 O O . ALA A 1 299 ? 3.792 21.259 -12.419 1.00 91.88 299 ALA A O 1
ATOM 2457 N N . LYS A 1 300 ? 1.702 22.081 -12.290 1.00 92.88 300 LYS A N 1
ATOM 2458 C CA . LYS A 1 300 ? 1.654 22.090 -10.826 1.00 92.88 300 LYS A CA 1
ATOM 2459 C C . LYS A 1 300 ? 1.907 20.701 -10.238 1.00 92.88 300 LYS A C 1
ATOM 2461 O O . LYS A 1 300 ? 2.751 20.509 -9.365 1.00 92.88 300 LYS A O 1
ATOM 2466 N N . CYS A 1 301 ? 1.198 19.696 -10.751 1.00 95.56 301 CYS A N 1
ATOM 2467 C CA . CYS A 1 301 ? 1.367 18.322 -10.284 1.00 95.56 301 CYS A CA 1
ATOM 2468 C C . CYS A 1 301 ? 2.788 17.811 -10.560 1.00 95.56 301 CYS A C 1
ATOM 2470 O O . CYS A 1 301 ? 3.384 17.144 -9.715 1.00 95.56 301 CYS A O 1
ATOM 2472 N N . ARG A 1 302 ? 3.353 18.164 -11.719 1.00 95.12 302 ARG A N 1
ATOM 2473 C CA . ARG A 1 302 ? 4.719 17.796 -12.095 1.00 95.12 302 ARG A CA 1
ATOM 2474 C C . ARG A 1 302 ? 5.762 18.427 -11.170 1.00 95.12 302 ARG A C 1
ATOM 2476 O O . ARG A 1 302 ? 6.677 17.730 -10.738 1.00 95.12 302 ARG A O 1
ATOM 2483 N N . ASP A 1 303 ? 5.611 19.708 -10.856 1.00 94.38 303 ASP A N 1
ATOM 2484 C CA . ASP A 1 303 ? 6.558 20.462 -10.034 1.00 94.38 303 ASP A CA 1
ATOM 2485 C C . ASP A 1 303 ? 6.525 19.969 -8.580 1.00 94.38 303 ASP A C 1
ATOM 2487 O O . ASP A 1 303 ? 7.578 19.741 -7.983 1.00 94.38 303 ASP A O 1
ATOM 2491 N N . LEU A 1 304 ? 5.333 19.688 -8.036 1.00 96.69 304 LEU A N 1
ATOM 2492 C CA . LEU A 1 304 ? 5.177 19.068 -6.713 1.00 96.69 304 LEU A CA 1
ATOM 2493 C C . LEU A 1 304 ? 5.826 17.688 -6.642 1.00 96.69 304 LEU A C 1
ATOM 2495 O O . LEU A 1 304 ? 6.576 17.395 -5.710 1.00 96.69 304 LEU A O 1
ATOM 2499 N N . TYR A 1 305 ? 5.573 16.849 -7.646 1.00 97.62 305 TYR A N 1
ATOM 2500 C CA . TYR A 1 305 ? 6.159 15.517 -7.726 1.00 97.62 305 TYR A CA 1
ATOM 2501 C C . TYR A 1 305 ? 7.692 15.568 -7.840 1.00 97.62 305 TYR A C 1
ATOM 2503 O O . TYR A 1 305 ? 8.407 14.819 -7.167 1.00 97.62 305 TYR A O 1
ATOM 2511 N N . PHE A 1 306 ? 8.214 16.500 -8.641 1.00 97.19 306 PHE A N 1
ATOM 2512 C CA . PHE A 1 306 ? 9.649 16.740 -8.751 1.00 97.19 306 PHE A CA 1
ATOM 2513 C C . PHE A 1 306 ? 10.245 17.186 -7.410 1.00 97.19 306 PHE A C 1
ATOM 2515 O O . PHE A 1 306 ? 11.245 16.621 -6.960 1.00 97.19 306 PHE A O 1
ATOM 2522 N N . ALA A 1 307 ? 9.630 18.166 -6.746 1.00 96.69 307 ALA A N 1
ATOM 2523 C CA . ALA A 1 307 ? 10.094 18.682 -5.466 1.00 96.69 307 ALA A CA 1
ATOM 2524 C C . ALA A 1 307 ? 10.084 17.600 -4.375 1.00 96.69 307 ALA A C 1
ATOM 2526 O O . ALA A 1 307 ? 11.080 17.444 -3.666 1.00 96.69 307 ALA A O 1
ATOM 2527 N N . TYR A 1 308 ? 9.027 16.783 -4.316 1.00 97.69 308 TYR A N 1
ATOM 2528 C CA . TYR A 1 308 ? 8.910 15.650 -3.396 1.00 97.69 308 TYR A CA 1
ATOM 2529 C C . TYR A 1 308 ? 10.113 14.696 -3.480 1.00 97.69 308 TYR A C 1
ATOM 2531 O O . TYR A 1 308 ? 10.643 14.270 -2.447 1.00 97.69 308 TYR A O 1
ATOM 2539 N N . HIS A 1 309 ? 10.576 14.369 -4.692 1.00 97.88 309 HIS A N 1
ATOM 2540 C CA . HIS A 1 309 ? 11.694 13.445 -4.884 1.00 97.88 309 HIS A CA 1
ATOM 2541 C C . HIS A 1 309 ? 13.074 14.101 -4.802 1.00 97.88 309 HIS A C 1
ATOM 2543 O O . HIS A 1 309 ? 13.990 13.502 -4.229 1.00 97.88 309 HIS A O 1
ATOM 2549 N N . PHE A 1 310 ? 13.238 15.288 -5.388 1.00 97.38 310 PHE A N 1
ATOM 2550 C CA . PHE A 1 310 ? 14.555 15.829 -5.733 1.00 97.38 310 PHE A CA 1
ATOM 2551 C C . PHE A 1 310 ? 14.937 17.107 -4.984 1.00 97.38 310 PHE A C 1
ATOM 2553 O O . PHE A 1 310 ? 16.120 17.454 -4.980 1.00 97.38 310 PHE A O 1
ATOM 2560 N N . ASN A 1 311 ? 13.997 17.803 -4.338 1.00 96.69 311 ASN A N 1
ATOM 2561 C CA . ASN A 1 311 ? 14.325 18.996 -3.563 1.00 96.69 311 ASN A CA 1
ATOM 2562 C C . ASN A 1 311 ? 14.809 18.602 -2.155 1.00 96.69 311 ASN A C 1
ATOM 2564 O O . ASN A 1 311 ? 14.095 17.967 -1.377 1.00 96.69 311 ASN A O 1
ATOM 2568 N N . ARG A 1 312 ? 16.049 18.987 -1.827 1.00 96.25 312 ARG A N 1
ATOM 2569 C CA . ARG A 1 312 ? 16.688 18.679 -0.541 1.00 96.25 312 ARG A CA 1
ATOM 2570 C C . ARG A 1 312 ? 15.909 19.247 0.644 1.00 96.25 312 ARG A C 1
ATOM 2572 O O . ARG A 1 312 ? 15.616 18.504 1.574 1.00 96.25 312 ARG A O 1
ATOM 2579 N N . LYS A 1 313 ? 15.567 20.536 0.588 1.00 96.56 313 LYS A N 1
ATOM 2580 C CA . LYS A 1 313 ? 14.889 21.248 1.675 1.00 96.56 313 LYS A CA 1
ATOM 2581 C C . LYS A 1 313 ? 13.493 20.681 1.918 1.00 96.56 313 LYS A C 1
ATOM 2583 O O . LYS A 1 313 ? 13.150 20.436 3.064 1.00 96.56 313 LYS A O 1
ATOM 2588 N N . VAL A 1 314 ? 12.744 20.372 0.855 1.00 97.06 314 VAL A N 1
ATOM 2589 C CA . VAL A 1 314 ? 11.435 19.692 0.949 1.00 97.06 314 VAL A CA 1
ATOM 2590 C C . VAL A 1 314 ? 11.565 18.344 1.659 1.00 97.06 314 VAL A C 1
ATOM 2592 O O . VAL A 1 314 ? 10.756 18.008 2.519 1.00 97.06 314 VAL A O 1
ATOM 2595 N N . ARG A 1 315 ? 12.605 17.560 1.345 1.00 96.81 315 ARG A N 1
ATOM 2596 C CA . ARG A 1 315 ? 12.858 16.280 2.024 1.00 96.81 315 ARG A CA 1
ATOM 2597 C C . ARG A 1 315 ? 13.240 16.456 3.490 1.00 96.81 315 ARG A C 1
ATOM 2599 O O . ARG A 1 315 ? 12.732 15.713 4.317 1.00 96.81 315 ARG A O 1
ATOM 2606 N N . GLU A 1 316 ? 14.124 17.401 3.795 1.00 96.62 316 GLU A N 1
ATOM 2607 C CA . GLU A 1 316 ? 14.573 17.682 5.164 1.00 96.62 316 GLU A CA 1
ATOM 2608 C C . GLU A 1 316 ? 13.413 18.199 6.025 1.00 96.62 316 GLU A C 1
ATOM 2610 O O . GLU A 1 316 ? 13.118 17.599 7.054 1.00 96.62 316 GLU A O 1
ATOM 2615 N N . LYS A 1 317 ? 12.686 19.221 5.554 1.00 97.62 317 LYS A N 1
ATOM 2616 C CA . LYS A 1 317 ? 11.503 19.779 6.227 1.00 97.62 317 LYS A CA 1
ATOM 2617 C C . LYS A 1 317 ? 10.388 18.755 6.375 1.00 97.62 317 LYS A C 1
ATOM 2619 O O . LYS A 1 317 ? 9.790 18.640 7.436 1.00 97.62 317 LYS A O 1
ATOM 2624 N N . GLY A 1 318 ? 10.144 17.963 5.335 1.00 97.62 318 GLY A N 1
ATOM 2625 C CA . GLY A 1 318 ? 9.147 16.901 5.363 1.00 97.62 318 GLY A CA 1
ATOM 2626 C C . GLY A 1 318 ? 9.439 15.788 6.379 1.00 97.62 318 GLY A C 1
ATOM 2627 O O . GLY A 1 318 ? 8.504 15.140 6.844 1.00 97.62 318 GLY A O 1
ATOM 2628 N N . SER A 1 319 ? 10.709 15.563 6.727 1.00 96.94 319 SER A N 1
ATOM 2629 C CA . SER A 1 319 ? 11.121 14.578 7.738 1.00 96.94 319 SER A CA 1
ATOM 2630 C C . SER A 1 319 ? 11.088 15.119 9.170 1.00 96.94 319 SER A C 1
ATOM 2632 O O . SER A 1 319 ? 11.222 14.333 10.106 1.00 96.94 319 SER A O 1
ATOM 2634 N N . GLU A 1 320 ? 10.930 16.433 9.365 1.00 98.25 320 GLU A N 1
ATOM 2635 C CA . GLU A 1 320 ? 10.724 16.999 10.699 1.00 98.25 320 GLU A CA 1
ATOM 2636 C C . GLU A 1 320 ? 9.427 16.445 11.299 1.00 98.25 320 GLU A C 1
ATOM 2638 O O . GLU A 1 320 ? 8.433 16.250 10.597 1.00 98.25 320 GLU A O 1
ATOM 2643 N N . ILE A 1 321 ? 9.435 16.184 12.603 1.00 98.38 321 ILE A N 1
ATOM 2644 C CA . ILE A 1 321 ? 8.265 15.683 13.324 1.00 98.38 321 ILE A CA 1
ATOM 2645 C C . ILE A 1 321 ? 7.318 16.842 13.636 1.00 98.38 321 ILE A C 1
ATOM 2647 O O . ILE A 1 321 ? 7.756 17.936 13.994 1.00 98.38 321 ILE A O 1
ATOM 2651 N N . THR A 1 322 ? 6.020 16.584 13.514 1.00 98.19 322 THR A N 1
ATOM 2652 C CA . THR A 1 322 ? 4.947 17.482 13.940 1.00 98.19 322 THR A CA 1
ATOM 2653 C C . THR A 1 322 ? 3.983 16.765 14.880 1.00 98.19 322 THR A C 1
ATOM 2655 O O . THR A 1 322 ? 3.955 15.533 14.945 1.00 98.19 322 THR A O 1
ATOM 2658 N N . GLU A 1 323 ? 3.202 17.556 15.606 1.00 97.31 323 GLU A N 1
ATOM 2659 C CA . GLU A 1 323 ? 2.156 17.102 16.513 1.00 97.31 323 GLU A CA 1
ATOM 2660 C C . GLU A 1 323 ? 0.789 17.534 15.971 1.00 97.31 323 GLU A C 1
ATOM 2662 O O . GLU A 1 323 ? 0.604 18.686 15.573 1.00 97.31 323 GLU A O 1
ATOM 2667 N N . PHE A 1 324 ? -0.185 16.625 15.971 1.00 96.31 324 PHE A N 1
ATOM 2668 C CA . PHE A 1 324 ? -1.548 16.917 15.536 1.00 96.31 324 PHE A CA 1
ATOM 2669 C C . PHE A 1 324 ? -2.593 16.368 16.505 1.00 96.31 324 PHE A C 1
ATOM 2671 O O . PHE A 1 324 ? -2.621 15.178 16.824 1.00 96.31 324 PHE A O 1
ATOM 2678 N N . LYS A 1 325 ? -3.521 17.240 16.914 1.00 95.31 325 LYS A N 1
ATOM 2679 C CA . LYS A 1 325 ? -4.631 16.891 17.806 1.00 95.31 325 LYS A CA 1
ATOM 2680 C C . LYS A 1 325 ? -5.857 16.467 17.004 1.00 95.31 325 LYS A C 1
ATOM 2682 O O . LYS A 1 325 ? -6.541 17.303 16.413 1.00 95.31 325 LYS A O 1
ATOM 2687 N N . THR A 1 326 ? -6.176 15.177 17.037 1.00 91.88 326 THR A N 1
ATOM 2688 C CA . THR A 1 326 ? -7.254 14.584 16.229 1.00 91.88 326 THR A CA 1
ATOM 2689 C C . THR A 1 326 ? -8.643 14.924 16.756 1.00 91.88 326 THR A C 1
ATOM 2691 O O . THR A 1 326 ? -9.528 15.299 15.991 1.00 91.88 326 THR A O 1
ATOM 2694 N N . GLY A 1 327 ? -8.862 14.852 18.067 1.00 89.44 327 GLY A N 1
ATOM 2695 C CA . GLY A 1 327 ? -10.204 14.945 18.651 1.00 89.44 327 GLY A CA 1
ATOM 2696 C C . GLY A 1 327 ? -11.132 13.790 18.233 1.00 89.44 327 GLY A C 1
ATOM 2697 O O . GLY A 1 327 ? -10.744 12.882 17.502 1.00 89.44 327 GLY A O 1
ATOM 2698 N N . GLN A 1 328 ? -12.376 13.809 18.718 1.00 88.69 328 GLN A N 1
ATOM 2699 C CA . GLN A 1 328 ? -13.298 12.673 18.565 1.00 88.69 328 GLN A CA 1
ATOM 2700 C C . GLN A 1 328 ? -13.847 12.508 17.141 1.00 88.69 328 GLN A C 1
ATOM 2702 O O . GLN A 1 328 ? -13.909 11.385 16.639 1.00 88.69 328 GLN A O 1
ATOM 2707 N N . SER A 1 329 ? -14.204 13.600 16.457 1.00 94.19 329 SER A N 1
ATOM 2708 C CA . SER A 1 329 ? -14.813 13.520 15.121 1.00 94.19 329 SER A CA 1
ATOM 2709 C C . SER A 1 329 ? -13.871 12.979 14.042 1.00 94.19 329 SER A C 1
ATOM 2711 O O . SER A 1 329 ? -14.340 12.391 13.067 1.00 94.19 329 SER A O 1
ATOM 2713 N N . TYR A 1 330 ? -12.552 13.070 14.247 1.00 97.56 330 TYR A N 1
ATOM 2714 C CA . TYR A 1 330 ? -11.553 12.458 13.365 1.00 97.56 330 TYR A CA 1
ATOM 2715 C C . TYR A 1 330 ? -11.716 10.934 13.295 1.00 97.56 330 TYR A C 1
ATOM 2717 O O . TYR A 1 330 ? -11.769 10.371 12.206 1.00 97.56 330 TYR A O 1
ATOM 2725 N N . GLY A 1 331 ? -11.914 10.264 14.438 1.00 97.06 331 GLY A N 1
ATOM 2726 C CA . GLY A 1 331 ? -12.140 8.815 14.478 1.00 97.06 331 GLY A CA 1
ATOM 2727 C C . GLY A 1 331 ? -13.398 8.378 13.718 1.00 97.06 331 GLY A C 1
ATOM 2728 O O . GLY A 1 331 ? -13.388 7.345 13.047 1.00 97.06 331 GLY A O 1
ATOM 2729 N N . GLY A 1 332 ? -14.457 9.194 13.762 1.00 97.12 332 GLY A N 1
ATOM 2730 C CA . GLY A 1 332 ? -15.687 8.961 13.001 1.00 97.12 332 GLY A CA 1
ATOM 2731 C C . GLY A 1 332 ? -15.478 9.038 11.486 1.00 97.12 332 GLY A C 1
ATOM 2732 O O . GLY A 1 332 ? -15.983 8.189 10.751 1.00 97.12 332 GLY A O 1
ATOM 2733 N N . LEU A 1 333 ? -14.693 10.009 11.007 1.00 98.19 333 LEU A N 1
ATOM 2734 C CA . LEU A 1 333 ? -14.318 10.096 9.592 1.00 98.19 333 LEU A CA 1
ATOM 2735 C C . LEU A 1 333 ? -13.466 8.894 9.161 1.00 98.19 333 LEU A C 1
ATOM 2737 O O . LEU A 1 333 ? -13.746 8.265 8.140 1.00 98.19 333 LEU A O 1
ATOM 2741 N N . VAL A 1 334 ? -12.468 8.531 9.968 1.00 98.56 334 VAL A N 1
ATOM 2742 C CA . VAL A 1 334 ? -11.590 7.384 9.697 1.00 98.56 334 VAL A CA 1
ATOM 2743 C C . VAL A 1 334 ? -12.391 6.084 9.598 1.00 98.56 334 VAL A C 1
ATOM 2745 O O . VAL A 1 334 ? -12.162 5.300 8.678 1.00 98.56 334 VAL A O 1
ATOM 2748 N N . ARG A 1 335 ? -13.385 5.870 10.474 1.00 97.94 335 ARG A N 1
ATOM 2749 C CA . ARG A 1 335 ? -14.279 4.702 10.400 1.00 97.94 335 ARG A CA 1
ATOM 2750 C C . ARG A 1 335 ? -15.040 4.646 9.072 1.00 97.94 335 ARG A C 1
ATOM 2752 O O . ARG A 1 335 ? -15.052 3.594 8.438 1.00 97.94 335 ARG A O 1
ATOM 2759 N N . GLN A 1 336 ? -15.619 5.765 8.630 1.00 98.12 336 GLN A N 1
ATOM 2760 C CA . GLN A 1 336 ? -16.338 5.825 7.351 1.00 98.12 336 GLN A CA 1
ATOM 2761 C C . GLN A 1 336 ? -15.422 5.479 6.167 1.00 98.12 336 GLN A C 1
ATOM 2763 O O . GLN A 1 336 ? -15.826 4.750 5.261 1.00 98.12 336 GLN A O 1
ATOM 2768 N N . ILE A 1 337 ? -14.173 5.958 6.182 1.00 98.62 337 ILE A N 1
ATOM 2769 C CA . ILE A 1 337 ? -13.182 5.643 5.143 1.00 98.62 337 ILE A CA 1
ATOM 2770 C C . ILE A 1 337 ? -12.805 4.155 5.181 1.00 98.62 337 ILE A C 1
ATOM 2772 O O . ILE A 1 337 ? -12.782 3.521 4.125 1.00 98.62 337 ILE A O 1
ATOM 2776 N N . GLN A 1 338 ? -12.571 3.572 6.366 1.00 98.31 338 GLN A N 1
ATOM 2777 C CA . GLN A 1 338 ? -12.320 2.131 6.513 1.00 98.31 338 GLN A CA 1
ATOM 2778 C C . GLN A 1 338 ? -13.444 1.299 5.876 1.00 98.31 338 GLN A C 1
ATOM 2780 O O . GLN A 1 338 ? -13.162 0.373 5.117 1.00 98.31 338 GLN A O 1
ATOM 2785 N N . ASP A 1 339 ? -14.709 1.632 6.154 1.00 97.69 339 ASP A N 1
ATOM 2786 C CA . ASP A 1 339 ? -15.867 0.890 5.635 1.00 97.69 339 ASP A CA 1
ATOM 2787 C C . ASP A 1 339 ? -15.932 0.935 4.097 1.00 97.69 339 ASP A C 1
ATOM 2789 O O . ASP A 1 339 ? -16.163 -0.087 3.444 1.00 97.69 339 ASP A O 1
ATOM 2793 N N . HIS A 1 340 ? -15.665 2.096 3.490 1.00 98.00 340 HIS A N 1
ATOM 2794 C CA . HIS A 1 340 ? -15.594 2.231 2.031 1.00 98.00 340 HIS A CA 1
ATOM 2795 C C . HIS A 1 340 ? -14.409 1.478 1.425 1.00 98.00 340 HIS A C 1
ATOM 2797 O O . HIS A 1 340 ? -14.554 0.828 0.387 1.00 98.00 340 HIS A O 1
ATOM 2803 N N . MET A 1 341 ? -13.245 1.515 2.073 1.00 98.31 341 MET A N 1
ATOM 2804 C CA . MET A 1 341 ? -12.075 0.769 1.616 1.00 98.31 341 MET A CA 1
ATOM 2805 C C . MET A 1 341 ? -12.284 -0.745 1.686 1.00 98.31 341 MET A C 1
ATOM 2807 O O . MET A 1 341 ? -11.906 -1.441 0.747 1.00 98.31 341 MET A O 1
ATOM 2811 N N . ILE A 1 342 ? -12.939 -1.258 2.732 1.00 98.19 342 ILE A N 1
ATOM 2812 C CA . ILE A 1 342 ? -13.316 -2.676 2.822 1.00 98.19 342 ILE A CA 1
ATOM 2813 C C . ILE A 1 342 ? -14.199 -3.059 1.629 1.00 98.19 342 ILE A C 1
ATOM 2815 O O . ILE A 1 342 ? -13.886 -4.019 0.926 1.00 98.19 342 ILE A O 1
ATOM 2819 N N . ARG A 1 343 ? -15.247 -2.278 1.330 1.00 97.56 343 ARG A N 1
ATOM 2820 C CA . ARG A 1 343 ? -16.119 -2.524 0.165 1.00 97.56 343 ARG A CA 1
ATOM 2821 C C . ARG A 1 343 ? -15.334 -2.498 -1.152 1.00 97.56 343 ARG A C 1
ATOM 2823 O O . ARG A 1 343 ? -15.518 -3.379 -1.990 1.00 97.56 343 ARG A O 1
ATOM 2830 N N . LYS A 1 344 ? -14.416 -1.538 -1.322 1.00 97.56 344 LYS A N 1
ATOM 2831 C CA . LYS A 1 344 ? -13.528 -1.456 -2.496 1.00 97.56 344 LYS A CA 1
ATOM 2832 C C . LYS A 1 344 ? -12.690 -2.730 -2.654 1.00 97.56 344 LYS A C 1
ATOM 2834 O O . LYS A 1 344 ? -12.676 -3.314 -3.734 1.00 97.56 344 LYS A O 1
ATOM 2839 N N . LEU A 1 345 ? -12.050 -3.199 -1.582 1.00 98.25 345 LEU A N 1
ATOM 2840 C CA . LEU A 1 345 ? -11.215 -4.405 -1.594 1.00 98.25 345 LEU A CA 1
ATOM 2841 C C . LEU A 1 345 ? -12.019 -5.683 -1.885 1.00 98.25 345 LEU A C 1
ATOM 2843 O O . LEU A 1 345 ? -11.543 -6.542 -2.630 1.00 98.25 345 LEU A O 1
ATOM 2847 N N . VAL A 1 346 ? -13.253 -5.789 -1.373 1.00 97.38 346 VAL A N 1
ATOM 2848 C CA . VAL A 1 346 ? -14.180 -6.883 -1.718 1.00 97.38 346 VAL A CA 1
ATOM 2849 C C . VAL A 1 346 ? -14.475 -6.882 -3.220 1.00 97.38 346 VAL A C 1
ATOM 2851 O O . VAL A 1 346 ? -14.329 -7.913 -3.880 1.00 97.38 346 VAL A O 1
ATOM 2854 N N . CYS A 1 347 ? -14.845 -5.726 -3.779 1.00 96.56 347 CYS A N 1
ATOM 2855 C CA . CYS A 1 347 ? -15.148 -5.582 -5.205 1.00 96.56 347 CYS A CA 1
ATOM 2856 C C . CYS A 1 347 ? -13.940 -5.910 -6.094 1.00 96.56 347 CYS A C 1
ATOM 2858 O O . CYS A 1 347 ? -14.082 -6.606 -7.103 1.00 96.56 347 CYS A O 1
ATOM 2860 N N . GLU A 1 348 ? -12.747 -5.461 -5.705 1.00 96.62 348 GLU A N 1
ATOM 2861 C CA . GLU A 1 348 ? -11.500 -5.737 -6.424 1.00 96.62 348 GLU A CA 1
ATOM 2862 C C . GLU A 1 348 ? -11.016 -7.188 -6.248 1.00 96.62 348 GLU A C 1
ATOM 2864 O O . GLU A 1 348 ? -10.217 -7.668 -7.050 1.00 96.62 348 GLU A O 1
ATOM 2869 N N . GLY A 1 349 ? -11.556 -7.930 -5.275 1.00 96.62 349 GLY A N 1
ATOM 2870 C CA . GLY A 1 349 ? -11.211 -9.328 -5.020 1.00 96.62 349 GLY A CA 1
ATOM 2871 C C . GLY A 1 349 ? -9.823 -9.494 -4.405 1.00 96.62 349 GLY A C 1
ATOM 2872 O O . GLY A 1 349 ? -9.086 -10.401 -4.801 1.00 96.62 349 GLY A O 1
ATOM 2873 N N . ILE A 1 350 ? -9.469 -8.598 -3.483 1.00 97.75 350 ILE A N 1
ATOM 2874 C CA . ILE A 1 350 ? -8.211 -8.620 -2.734 1.00 97.75 350 ILE A CA 1
ATOM 2875 C C . ILE A 1 350 ? -8.396 -9.446 -1.457 1.00 97.75 350 ILE A C 1
ATOM 2877 O O . ILE A 1 350 ? -9.342 -9.224 -0.698 1.00 97.75 350 ILE A O 1
ATOM 2881 N N . GLY A 1 351 ? -7.501 -10.409 -1.227 1.00 97.31 351 GLY A N 1
ATOM 2882 C CA . GLY A 1 351 ? -7.462 -11.188 0.015 1.00 97.31 351 GLY A CA 1
ATOM 2883 C C . GLY A 1 351 ? -6.649 -10.493 1.108 1.00 97.31 351 GLY A C 1
ATOM 2884 O O . GLY A 1 351 ? -5.764 -9.698 0.800 1.00 97.31 351 GLY A O 1
ATOM 2885 N N . ILE A 1 352 ? -6.910 -10.807 2.377 1.00 97.38 352 ILE A N 1
ATOM 2886 C CA . ILE A 1 352 ? -6.079 -10.374 3.509 1.00 97.38 352 ILE A CA 1
ATOM 2887 C C . ILE A 1 352 ? -5.475 -11.591 4.217 1.00 97.38 352 ILE A C 1
ATOM 2889 O O . ILE A 1 352 ? -6.187 -12.491 4.673 1.00 97.38 352 ILE A O 1
ATOM 2893 N N . GLU A 1 353 ? -4.150 -11.596 4.336 1.00 95.62 353 GLU A N 1
ATOM 2894 C CA . GLU A 1 353 ? -3.399 -12.525 5.175 1.00 95.62 353 GLU A CA 1
ATOM 2895 C C . GLU A 1 353 ? -3.359 -11.978 6.601 1.00 95.62 353 GLU A C 1
ATOM 2897 O O . GLU A 1 353 ? -2.851 -10.888 6.829 1.00 95.62 353 GLU A O 1
ATOM 2902 N N . THR A 1 354 ? -3.907 -12.714 7.562 1.00 94.00 354 THR A N 1
ATOM 2903 C CA . THR A 1 354 ? -3.927 -12.316 8.974 1.00 94.00 354 THR A CA 1
ATOM 2904 C C . THR A 1 354 ? -3.105 -13.277 9.811 1.00 94.00 354 THR A C 1
ATOM 2906 O O . THR A 1 354 ? -3.087 -14.474 9.524 1.00 94.00 354 THR A O 1
ATOM 2909 N N . ASN A 1 355 ? -2.449 -12.755 10.845 1.00 92.69 355 ASN A N 1
ATOM 2910 C CA . ASN A 1 355 ? -1.484 -13.494 11.649 1.00 92.69 355 ASN A CA 1
ATOM 2911 C C . ASN A 1 355 ? -1.779 -13.255 13.138 1.00 92.69 355 ASN A C 1
ATOM 2913 O O . ASN A 1 355 ? -1.140 -12.389 13.738 1.00 92.69 355 ASN A O 1
ATOM 2917 N N . PRO A 1 356 ? -2.768 -13.954 13.731 1.00 91.44 356 PRO A N 1
ATOM 2918 C CA . PRO A 1 356 ? -3.310 -13.623 15.048 1.00 91.44 356 PRO A CA 1
ATOM 2919 C C . PRO A 1 356 ? -2.259 -13.377 16.138 1.00 91.44 356 PRO A C 1
ATOM 2921 O O . PRO A 1 356 ? -2.283 -12.314 16.762 1.00 91.44 356 PRO A O 1
ATOM 2924 N N . SER A 1 357 ? -1.323 -14.307 16.353 1.00 89.62 357 SER A N 1
ATOM 2925 C CA . SER A 1 357 ? -0.284 -14.171 17.388 1.00 89.62 357 SER A CA 1
ATOM 2926 C C . SER A 1 357 ? 0.665 -12.999 17.123 1.00 89.62 357 SER A C 1
ATOM 2928 O O . SER A 1 357 ? 0.941 -12.208 18.025 1.00 89.62 357 SER A O 1
ATOM 2930 N N . SER A 1 358 ? 1.126 -12.844 15.879 1.00 85.06 358 SER A N 1
ATOM 2931 C CA . SER A 1 358 ? 2.011 -11.742 15.465 1.00 85.06 358 SER A CA 1
ATOM 2932 C C . SER A 1 358 ? 1.323 -10.381 15.636 1.00 85.06 358 SER A C 1
ATOM 2934 O O . SER A 1 358 ? 1.848 -9.467 16.275 1.00 85.06 358 SER A O 1
ATOM 2936 N N . ASN A 1 359 ? 0.077 -10.271 15.167 1.00 86.06 359 ASN A N 1
ATOM 2937 C CA . ASN A 1 359 ? -0.729 -9.055 15.252 1.00 86.06 359 ASN A CA 1
ATOM 2938 C C . ASN A 1 359 ? -1.036 -8.651 16.699 1.00 86.06 359 ASN A C 1
ATOM 2940 O O . ASN A 1 359 ? -1.098 -7.457 16.997 1.00 86.06 359 ASN A O 1
ATOM 2944 N N . TYR A 1 360 ? -1.201 -9.623 17.596 1.00 83.25 360 TYR A N 1
ATOM 2945 C CA . TYR A 1 360 ? -1.341 -9.374 19.028 1.00 83.25 360 TYR A CA 1
ATOM 2946 C C . TYR A 1 360 ? -0.050 -8.821 19.653 1.00 83.25 360 TYR A C 1
ATOM 2948 O O . TYR A 1 360 ? -0.106 -7.899 20.460 1.00 83.25 360 TYR A O 1
ATOM 2956 N N . LEU A 1 361 ? 1.114 -9.363 19.282 1.00 77.00 361 LEU A N 1
ATOM 2957 C CA . LEU A 1 361 ? 2.401 -8.984 19.879 1.00 77.00 361 LEU A CA 1
ATOM 2958 C C . LEU A 1 361 ? 2.930 -7.627 19.399 1.00 77.00 361 LEU A C 1
ATOM 2960 O O . LEU A 1 361 ? 3.617 -6.942 20.154 1.00 77.00 361 LEU A O 1
ATOM 2964 N N . ILE A 1 362 ? 2.630 -7.252 18.155 1.00 66.81 362 ILE A N 1
ATOM 2965 C CA . ILE A 1 362 ? 3.183 -6.052 17.504 1.00 66.81 362 ILE A CA 1
ATOM 2966 C C . ILE A 1 362 ? 2.154 -4.905 17.462 1.00 66.81 362 ILE A C 1
ATOM 2968 O O . ILE A 1 362 ? 2.516 -3.735 17.336 1.00 66.81 362 ILE A O 1
ATOM 2972 N N . GLY A 1 363 ? 0.862 -5.216 17.590 1.00 65.50 363 GLY A N 1
ATOM 2973 C CA . GLY A 1 363 ? -0.228 -4.268 17.376 1.00 65.50 363 GLY A CA 1
ATOM 2974 C C . GLY A 1 363 ? -0.779 -3.577 18.627 1.00 65.50 363 GLY A C 1
ATOM 2975 O O . GLY A 1 363 ? -0.312 -3.717 19.753 1.00 65.50 363 GLY A O 1
ATOM 2976 N N . THR A 1 364 ? -1.862 -2.828 18.411 1.00 71.19 364 THR A N 1
ATOM 2977 C CA . THR A 1 364 ? -2.680 -2.201 19.469 1.00 71.19 364 THR A CA 1
ATOM 2978 C C . THR A 1 364 ? -3.775 -3.127 20.014 1.00 71.19 364 THR A C 1
ATOM 2980 O O . THR A 1 364 ? -4.585 -2.714 20.845 1.00 71.19 364 THR A O 1
ATOM 2983 N N . ILE A 1 365 ? -3.805 -4.377 19.544 1.00 81.25 365 ILE A N 1
ATOM 2984 C CA . ILE A 1 365 ? -4.792 -5.397 19.897 1.00 81.25 365 ILE A CA 1
ATOM 2985 C C . ILE A 1 365 ? -4.464 -5.919 21.296 1.00 81.25 365 ILE A C 1
ATOM 2987 O O . ILE A 1 365 ? -3.392 -6.472 21.515 1.00 81.25 365 ILE A O 1
ATOM 2991 N N . LYS A 1 366 ? -5.389 -5.766 22.248 1.00 83.12 366 LYS A N 1
ATOM 2992 C CA . LYS A 1 366 ? -5.184 -6.232 23.632 1.00 83.12 366 LYS A CA 1
ATOM 2993 C C . LYS A 1 366 ? -5.814 -7.585 23.896 1.00 83.12 366 LYS A C 1
ATOM 2995 O O . LYS A 1 366 ? -5.488 -8.230 24.891 1.00 83.12 366 LYS A O 1
ATOM 3000 N N . LYS A 1 367 ? -6.736 -8.008 23.032 1.00 88.06 367 LYS A N 1
ATOM 3001 C CA . LYS A 1 367 ? -7.393 -9.310 23.096 1.00 88.06 367 LYS A CA 1
ATOM 3002 C C . LYS A 1 367 ? -7.611 -9.864 21.697 1.00 88.06 367 LYS A C 1
ATOM 3004 O O . LYS A 1 367 ? -7.993 -9.139 20.788 1.00 88.06 367 LYS A O 1
ATOM 3009 N N . TYR A 1 368 ? -7.481 -11.175 21.541 1.00 90.38 368 TYR A N 1
ATOM 3010 C CA . TYR A 1 368 ? -7.739 -11.852 20.266 1.00 90.38 368 TYR A CA 1
ATOM 3011 C C . TYR A 1 368 ? -9.187 -11.697 19.758 1.00 90.38 368 TYR A C 1
ATOM 3013 O O . TYR A 1 368 ? -9.419 -11.720 18.555 1.00 90.38 368 TYR A O 1
ATOM 3021 N N . GLU A 1 369 ? -10.170 -11.480 20.637 1.00 89.81 369 GLU A N 1
ATOM 3022 C CA . GLU A 1 369 ? -11.561 -11.188 20.236 1.00 89.81 369 GLU A CA 1
ATOM 3023 C C . GLU A 1 369 ? -11.737 -9.794 19.598 1.00 89.81 369 GLU A C 1
ATOM 3025 O O . GLU A 1 369 ? -12.745 -9.532 18.949 1.00 89.81 369 GLU A O 1
ATOM 3030 N N . GLU A 1 370 ? -10.742 -8.912 19.742 1.00 89.81 370 GLU A N 1
ATOM 3031 C CA . GLU A 1 370 ? -10.675 -7.595 19.094 1.00 89.81 370 GLU A CA 1
ATOM 3032 C C . GLU A 1 370 ? -9.946 -7.667 17.740 1.00 89.81 370 GLU A C 1
ATOM 3034 O O . GLU A 1 370 ? -9.759 -6.647 17.073 1.00 89.81 370 GLU A O 1
ATOM 3039 N N . HIS A 1 371 ? -9.505 -8.861 17.326 1.00 93.75 371 HIS A N 1
ATOM 3040 C CA . HIS A 1 371 ? -8.670 -9.020 16.147 1.00 93.75 371 HIS A CA 1
ATOM 3041 C C . HIS A 1 371 ? -9.408 -8.582 14.860 1.00 93.75 371 HIS A C 1
ATOM 3043 O O . HIS A 1 371 ? -10.526 -9.047 14.597 1.00 93.75 371 HIS A O 1
ATOM 3049 N N . PRO A 1 372 ? -8.778 -7.757 13.994 1.00 94.38 372 PRO A N 1
ATOM 3050 C CA . PRO A 1 372 ? -9.367 -7.229 12.759 1.00 94.38 372 PRO A CA 1
ATOM 3051 C C . PRO A 1 372 ? -10.017 -8.251 11.823 1.00 94.38 372 PRO A C 1
ATOM 3053 O O . PRO A 1 372 ? -10.975 -7.913 11.131 1.00 94.38 372 PRO A O 1
ATOM 3056 N N . ILE A 1 373 ? -9.561 -9.507 11.832 1.00 95.81 373 ILE A N 1
ATOM 3057 C CA . ILE A 1 373 ? -10.154 -10.597 11.038 1.00 95.81 373 ILE A CA 1
ATOM 3058 C C . ILE A 1 373 ? -11.675 -10.731 11.236 1.00 95.81 373 ILE A C 1
ATOM 3060 O O . ILE A 1 373 ? -12.390 -10.983 10.270 1.00 95.81 373 ILE A O 1
ATOM 3064 N N . ILE A 1 374 ? -12.191 -10.486 12.448 1.00 95.38 374 ILE A N 1
ATOM 3065 C CA . ILE A 1 374 ? -13.630 -10.580 12.753 1.00 95.38 374 ILE A CA 1
ATOM 3066 C C . ILE A 1 374 ? -14.402 -9.430 12.088 1.00 95.38 374 ILE A C 1
ATOM 3068 O O . ILE A 1 374 ? -15.566 -9.576 11.703 1.00 95.38 374 ILE A O 1
ATOM 3072 N N . ARG A 1 375 ? -13.755 -8.271 11.915 1.00 95.00 375 ARG A N 1
ATOM 3073 C CA . ARG A 1 375 ? -14.303 -7.142 11.154 1.00 95.00 375 ARG A CA 1
ATOM 3074 C C . ARG A 1 375 ? -14.192 -7.369 9.651 1.00 95.00 375 ARG A C 1
ATOM 3076 O O . ARG A 1 375 ? -15.134 -7.044 8.939 1.00 95.00 375 ARG A O 1
ATOM 3083 N N . PHE A 1 376 ? -13.086 -7.934 9.177 1.00 96.81 376 PHE A N 1
ATOM 3084 C CA . PHE A 1 376 ? -12.899 -8.253 7.762 1.00 96.81 376 PHE A CA 1
ATOM 3085 C C . PHE A 1 376 ? -13.887 -9.313 7.284 1.00 96.81 376 PHE A C 1
ATOM 3087 O O . PHE A 1 376 ? -14.393 -9.217 6.168 1.00 96.81 376 PHE A O 1
ATOM 3094 N N . ASN A 1 377 ? -14.181 -10.317 8.114 1.00 97.06 377 ASN A N 1
ATOM 3095 C CA . ASN A 1 377 ? -15.139 -11.356 7.777 1.00 97.06 377 ASN A CA 1
ATOM 3096 C C . ASN A 1 377 ? -15.805 -11.957 9.023 1.00 97.06 377 ASN A C 1
ATOM 3098 O O . ASN A 1 377 ? -15.259 -12.849 9.665 1.00 97.06 377 ASN A O 1
ATOM 3102 N N . GLY A 1 378 ? -17.023 -11.500 9.324 1.00 95.31 378 GLY A N 1
ATOM 3103 C CA . GLY A 1 378 ? -17.844 -12.003 10.431 1.00 95.31 378 GLY A CA 1
ATOM 3104 C C . GLY A 1 378 ? -19.033 -12.875 10.012 1.00 95.31 378 GLY A C 1
ATOM 3105 O O . GLY A 1 378 ? -19.899 -13.104 10.844 1.00 95.31 378 GLY A O 1
ATOM 3106 N N . ARG A 1 379 ? -19.110 -13.348 8.754 1.00 93.38 379 ARG A N 1
ATOM 3107 C CA . ARG A 1 379 ? -20.331 -13.942 8.145 1.00 93.38 379 ARG A CA 1
ATOM 3108 C C . ARG A 1 379 ? -21.003 -15.069 8.928 1.00 93.38 379 ARG A C 1
ATOM 3110 O O . ARG A 1 379 ? -22.192 -15.292 8.752 1.00 93.38 379 ARG A O 1
ATOM 3117 N N . LYS A 1 380 ? -20.219 -15.823 9.690 1.00 95.94 380 LYS A N 1
ATOM 3118 C CA . LYS A 1 380 ? -20.669 -16.976 10.478 1.00 95.94 380 LYS A CA 1
ATOM 3119 C C . LYS A 1 380 ? -20.830 -16.672 11.964 1.00 95.94 380 LYS A C 1
ATOM 3121 O O . LYS A 1 380 ? -21.255 -17.540 12.693 1.00 95.94 380 LYS A O 1
ATOM 3126 N N . LEU A 1 381 ? -20.470 -15.465 12.394 1.00 95.06 381 LEU A N 1
ATOM 3127 C CA . LEU A 1 381 ? -20.505 -15.033 13.794 1.00 95.06 381 LEU A CA 1
ATOM 3128 C C . LEU A 1 381 ? -21.573 -13.967 14.054 1.00 95.06 381 LEU A C 1
ATOM 3130 O O . LEU A 1 381 ? -21.939 -13.726 15.197 1.00 95.06 381 LEU A O 1
ATOM 3134 N N . LYS A 1 382 ? -21.990 -13.245 13.011 1.00 92.44 382 LYS A N 1
ATOM 3135 C CA . LYS A 1 382 ? -22.975 -12.168 13.083 1.00 92.44 382 LYS A CA 1
ATOM 3136 C C . LYS A 1 382 ? -23.559 -11.880 11.710 1.00 92.44 382 LYS A C 1
ATOM 3138 O O . LYS A 1 382 ? -22.956 -12.201 10.682 1.00 92.44 382 LYS A O 1
ATOM 3143 N N . GLU A 1 383 ? -24.685 -11.179 11.698 1.00 91.69 383 GLU A N 1
ATOM 3144 C CA . GLU A 1 383 ? -25.193 -10.573 10.476 1.00 91.69 383 GLU A CA 1
ATOM 3145 C C . GLU A 1 383 ? -24.182 -9.566 9.918 1.00 91.69 383 GLU A C 1
ATOM 3147 O O . GLU A 1 383 ? -23.580 -8.765 10.642 1.00 91.69 383 GLU A O 1
ATOM 3152 N N . VAL A 1 384 ? -23.974 -9.626 8.606 1.00 92.19 384 VAL A N 1
ATOM 3153 C CA . VAL A 1 384 ? -23.076 -8.723 7.892 1.00 92.19 384 VAL A CA 1
ATOM 3154 C C . VAL A 1 384 ? -23.767 -8.178 6.656 1.00 92.19 384 VAL A C 1
ATOM 3156 O O . VAL A 1 384 ? -24.494 -8.887 5.959 1.00 92.19 384 VAL A O 1
ATOM 3159 N N . GLU A 1 385 ? -23.499 -6.913 6.353 1.00 90.88 385 GLU A N 1
ATOM 3160 C CA . GLU A 1 385 ? -23.993 -6.290 5.133 1.00 90.88 385 GLU A CA 1
ATOM 3161 C C . GLU A 1 385 ? -23.420 -6.981 3.888 1.00 90.88 385 GLU A C 1
ATOM 3163 O O . GLU A 1 385 ? -22.268 -7.436 3.850 1.00 90.88 385 GLU A O 1
ATOM 3168 N N . SER A 1 386 ? -24.212 -7.001 2.818 1.00 88.38 386 SER A N 1
ATOM 3169 C CA . SER A 1 386 ? -23.748 -7.495 1.522 1.00 88.38 386 SER A CA 1
ATOM 3170 C C . SER A 1 386 ? -22.506 -6.728 1.051 1.00 88.38 386 SER A C 1
ATOM 3172 O O . SER A 1 386 ? -22.399 -5.519 1.229 1.00 88.38 386 SER A O 1
ATOM 3174 N N . ASN A 1 387 ? -21.564 -7.441 0.427 1.00 87.19 387 ASN A N 1
ATOM 3175 C CA . ASN A 1 387 ? -20.307 -6.892 -0.107 1.00 87.19 387 ASN A CA 1
ATOM 3176 C C . ASN A 1 387 ? -19.369 -6.226 0.922 1.00 87.19 387 ASN A C 1
ATOM 3178 O O . ASN A 1 387 ? -18.543 -5.396 0.551 1.00 87.19 387 ASN A O 1
ATOM 3182 N N . THR A 1 388 ? -19.445 -6.615 2.200 1.00 92.75 388 THR A N 1
ATOM 3183 C CA . THR A 1 388 ? -18.527 -6.127 3.255 1.00 92.75 388 THR A CA 1
ATOM 3184 C C . THR A 1 388 ? -17.598 -7.200 3.830 1.00 92.75 388 THR A C 1
ATOM 3186 O O . THR A 1 388 ? -16.814 -6.920 4.730 1.00 92.75 388 THR A O 1
ATOM 3189 N N . SER A 1 389 ? -17.662 -8.434 3.321 1.00 96.00 389 SER A N 1
ATOM 3190 C CA . SER A 1 389 ? -16.844 -9.551 3.813 1.00 96.00 389 SER A CA 1
ATOM 3191 C C . SER A 1 389 ? -15.676 -9.835 2.879 1.00 96.00 389 SER A C 1
ATOM 3193 O O . SER A 1 389 ? -15.876 -10.279 1.748 1.00 96.00 389 SER A O 1
ATOM 3195 N N . LEU A 1 390 ? -14.465 -9.603 3.368 1.00 96.94 390 LEU A N 1
ATOM 3196 C CA . LEU A 1 390 ? -13.219 -9.852 2.653 1.00 96.94 390 LEU A CA 1
ATOM 3197 C C . LEU A 1 390 ? -12.857 -11.336 2.668 1.00 96.94 390 LEU A C 1
ATOM 3199 O O . LEU A 1 390 ? -13.177 -12.059 3.614 1.00 96.94 390 LEU A O 1
ATOM 3203 N N . SER A 1 391 ? -12.147 -11.788 1.634 1.00 96.88 391 SER A N 1
ATOM 3204 C CA . SER A 1 391 ? -11.481 -13.089 1.690 1.00 96.88 391 SER A CA 1
ATOM 3205 C C . SER A 1 391 ? -10.311 -12.980 2.664 1.00 96.88 391 SER A C 1
ATOM 3207 O O . SER A 1 391 ? -9.436 -12.133 2.486 1.00 96.88 391 SER A O 1
ATOM 3209 N N . VAL A 1 392 ? -10.295 -13.811 3.703 1.00 97.56 392 VAL A N 1
ATOM 3210 C CA . VAL A 1 392 ? -9.276 -13.775 4.761 1.00 97.56 392 VAL A CA 1
ATOM 3211 C C . VAL A 1 392 ? -8.633 -15.141 4.950 1.00 97.56 392 VAL A C 1
ATOM 3213 O O . VAL A 1 392 ? -9.264 -16.168 4.710 1.00 97.56 392 VAL A O 1
ATOM 3216 N N . SER A 1 393 ? -7.386 -15.146 5.408 1.00 96.75 393 SER A N 1
ATOM 3217 C CA . SER A 1 393 ? -6.662 -16.358 5.806 1.00 96.75 393 SER A CA 1
ATOM 3218 C C . SER A 1 393 ? -5.967 -16.141 7.146 1.00 96.75 393 SER A C 1
ATOM 3220 O O . SER A 1 393 ? -5.511 -15.028 7.410 1.00 96.75 393 SER A O 1
ATOM 3222 N N . ILE A 1 394 ? -5.854 -17.192 7.956 1.00 96.00 394 ILE A N 1
ATOM 3223 C CA . ILE A 1 394 ? -5.006 -17.217 9.153 1.00 96.00 394 ILE A CA 1
ATOM 3224 C C . ILE A 1 394 ? -3.679 -17.882 8.783 1.00 96.00 394 ILE A C 1
ATOM 3226 O O . ILE A 1 394 ? -3.696 -18.965 8.197 1.00 96.00 394 ILE A O 1
ATOM 3230 N N . ASN A 1 395 ? -2.555 -17.249 9.122 1.00 93.12 395 ASN A N 1
ATOM 3231 C CA . ASN A 1 395 ? -1.208 -17.785 8.935 1.00 93.12 395 ASN A CA 1
ATOM 3232 C C . ASN A 1 395 ? -0.351 -17.555 10.191 1.00 93.12 395 ASN A C 1
ATOM 3234 O O . ASN A 1 395 ? -0.754 -16.867 11.123 1.00 93.12 395 ASN A O 1
ATOM 3238 N N . THR A 1 396 ? 0.837 -18.157 10.214 1.00 88.19 396 THR A N 1
ATOM 3239 C CA . THR A 1 396 ? 1.766 -18.122 11.357 1.00 88.19 396 THR A CA 1
ATOM 3240 C C . THR A 1 396 ? 2.743 -16.951 11.339 1.00 88.19 396 THR A C 1
ATOM 3242 O O . THR A 1 396 ? 3.530 -16.822 12.270 1.00 88.19 396 THR A O 1
ATOM 3245 N N . ASP A 1 397 ? 2.759 -16.158 10.264 1.00 83.75 397 ASP A N 1
ATOM 3246 C CA . ASP A 1 397 ? 3.820 -15.184 9.986 1.00 83.75 397 ASP A CA 1
ATOM 3247 C C . ASP A 1 397 ? 5.223 -15.837 10.021 1.00 83.75 397 ASP A C 1
ATOM 3249 O O . ASP A 1 397 ? 5.480 -16.762 9.239 1.00 83.75 397 ASP A O 1
ATOM 3253 N N . ASP A 1 398 ? 6.099 -15.438 10.950 1.00 73.62 398 ASP A N 1
ATOM 3254 C CA . ASP A 1 398 ? 7.409 -16.049 11.188 1.00 73.62 398 ASP A CA 1
ATOM 3255 C C . ASP A 1 398 ? 7.360 -17.093 12.322 1.00 73.62 398 ASP A C 1
ATOM 3257 O O . ASP A 1 398 ? 7.456 -16.777 13.511 1.00 73.62 398 ASP A O 1
ATOM 3261 N N . GLN A 1 399 ? 7.255 -18.374 11.947 1.00 67.62 399 GLN A N 1
ATOM 3262 C CA . GLN A 1 399 ? 7.221 -19.490 12.904 1.00 67.62 399 GLN A CA 1
ATOM 3263 C C . GLN A 1 399 ? 8.446 -19.540 13.826 1.00 67.62 399 GLN A C 1
ATOM 3265 O O . GLN A 1 399 ? 8.328 -20.010 14.954 1.00 67.62 399 GLN A O 1
ATOM 3270 N N . GLY A 1 400 ? 9.614 -19.079 13.362 1.00 60.47 400 GLY A N 1
ATOM 3271 C CA . GLY A 1 400 ? 10.841 -19.097 14.158 1.00 60.47 400 GLY A CA 1
ATOM 3272 C C . GLY A 1 400 ? 10.864 -18.024 15.245 1.00 60.47 400 GLY A C 1
ATOM 3273 O O . GLY A 1 400 ? 11.562 -18.187 16.243 1.00 60.47 400 GLY A O 1
ATOM 3274 N N . VAL A 1 401 ? 10.097 -16.946 15.065 1.00 67.00 401 VAL A N 1
ATOM 3275 C CA . VAL A 1 401 ? 9.993 -15.837 16.024 1.00 67.00 401 VAL A CA 1
ATOM 3276 C C . VAL A 1 401 ? 8.837 -16.052 16.998 1.00 67.00 401 VAL A C 1
ATOM 3278 O O . VAL A 1 401 ? 8.986 -15.776 18.186 1.00 67.00 401 VAL A O 1
ATOM 3281 N N . PHE A 1 402 ? 7.697 -16.550 16.514 1.00 69.50 402 PHE A N 1
ATOM 3282 C CA . PHE A 1 402 ? 6.468 -16.647 17.309 1.00 69.50 402 PHE A CA 1
ATOM 3283 C C . PHE A 1 402 ? 6.219 -18.018 17.946 1.00 69.50 402 PHE A C 1
ATOM 3285 O O . PHE A 1 402 ? 5.240 -18.155 18.674 1.00 69.50 402 PHE A O 1
ATOM 3292 N N . ASP A 1 403 ? 7.076 -19.013 17.678 1.00 78.00 403 ASP A N 1
ATOM 3293 C CA . ASP A 1 403 ? 6.985 -20.387 18.20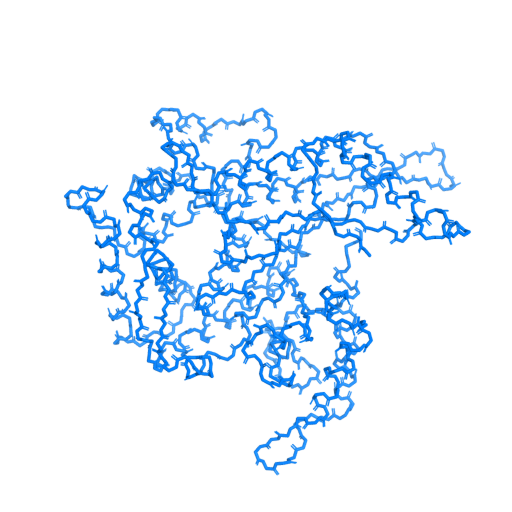6 1.00 78.00 403 ASP A CA 1
ATOM 3294 C C . ASP A 1 403 ? 5.550 -20.950 18.145 1.00 78.00 403 ASP A C 1
ATOM 3296 O O . ASP A 1 403 ? 4.968 -21.421 19.124 1.00 78.00 403 ASP A O 1
ATOM 3300 N N . THR A 1 404 ? 4.935 -20.818 16.965 1.00 83.19 404 THR A N 1
ATOM 3301 C CA . THR A 1 404 ? 3.530 -21.161 16.724 1.00 83.19 404 THR A CA 1
ATOM 3302 C C . THR A 1 404 ? 3.359 -22.076 15.512 1.00 83.19 404 THR A C 1
ATOM 3304 O O . THR A 1 404 ? 4.170 -22.118 14.579 1.00 83.19 404 THR A O 1
ATOM 3307 N N . LEU A 1 405 ? 2.253 -22.812 15.520 1.00 89.44 405 LEU A N 1
ATOM 3308 C CA . LEU A 1 405 ? 1.812 -23.680 14.436 1.00 89.44 405 LEU A CA 1
ATOM 3309 C C . LEU A 1 405 ? 0.505 -23.147 13.864 1.00 89.44 405 LEU A C 1
ATOM 3311 O O . LEU A 1 405 ? -0.251 -22.460 14.548 1.00 89.44 405 LEU A O 1
ATOM 3315 N N . LEU A 1 406 ? 0.210 -23.496 12.614 1.00 90.81 406 LEU A N 1
ATOM 3316 C CA . LEU A 1 406 ? -1.005 -23.021 11.961 1.00 90.81 406 LEU A CA 1
ATOM 3317 C C . LEU A 1 406 ? -2.255 -23.436 12.749 1.00 90.81 406 LEU A C 1
ATOM 3319 O O . LEU A 1 406 ? -3.156 -22.631 12.953 1.00 90.81 406 LEU A O 1
ATOM 3323 N N . GLU A 1 407 ? -2.283 -24.667 13.257 1.00 93.44 407 GLU A N 1
ATOM 3324 C CA . GLU A 1 407 ? -3.365 -25.194 14.088 1.00 93.44 407 GLU A CA 1
ATOM 3325 C C . GLU A 1 407 ? -3.544 -24.379 15.377 1.00 93.44 407 GLU A C 1
ATOM 3327 O O . GLU A 1 407 ? -4.678 -24.153 15.805 1.00 93.44 407 GLU A O 1
ATOM 3332 N N . ASN A 1 408 ? -2.443 -23.889 15.958 1.00 92.88 408 ASN A N 1
ATOM 3333 C CA . ASN A 1 408 ? -2.476 -23.045 17.150 1.00 92.88 408 ASN A CA 1
ATOM 3334 C C . ASN A 1 408 ? -3.097 -21.681 16.842 1.00 92.88 408 ASN A C 1
ATOM 3336 O O . ASN A 1 408 ? -3.921 -21.220 17.623 1.00 92.88 408 ASN A O 1
ATOM 3340 N N . GLU A 1 409 ? -2.785 -21.065 15.698 1.00 95.06 409 GLU A N 1
ATOM 3341 C CA . GLU A 1 409 ? -3.388 -19.785 15.295 1.00 95.06 409 GLU A CA 1
ATOM 3342 C C . GLU A 1 409 ? -4.918 -19.888 15.162 1.00 95.06 409 GLU A C 1
ATOM 3344 O O . GLU A 1 409 ? -5.659 -19.038 15.665 1.00 95.06 409 GLU A O 1
ATOM 3349 N N . TYR A 1 410 ? -5.419 -20.969 14.551 1.00 96.12 410 TYR A N 1
ATOM 3350 C CA . TYR A 1 410 ? -6.863 -21.233 14.494 1.00 96.12 410 TYR A CA 1
ATOM 3351 C C . TYR A 1 410 ? -7.450 -21.510 15.886 1.00 96.12 410 TYR A C 1
ATOM 3353 O O . TYR A 1 410 ? -8.519 -20.990 16.219 1.00 96.12 410 TYR A O 1
ATOM 3361 N N . ALA A 1 411 ? -6.763 -22.303 16.716 1.00 95.12 411 ALA A N 1
ATOM 3362 C CA . ALA A 1 411 ? -7.211 -22.621 18.070 1.00 95.12 411 ALA A CA 1
ATOM 3363 C C . ALA A 1 411 ? -7.266 -21.379 18.977 1.00 95.12 411 ALA A C 1
ATOM 3365 O O . ALA A 1 411 ? -8.204 -21.244 19.764 1.00 95.12 411 ALA A O 1
ATOM 3366 N N . LEU A 1 412 ? -6.308 -20.457 18.841 1.00 94.62 412 LEU A N 1
ATOM 3367 C CA . LEU A 1 412 ? -6.274 -19.179 19.553 1.00 94.62 412 LEU A CA 1
ATOM 3368 C C . LEU A 1 412 ? -7.516 -18.351 19.242 1.00 94.62 412 LEU A C 1
ATOM 3370 O O . LEU A 1 412 ? -8.205 -17.917 20.167 1.00 94.62 412 LEU A O 1
ATOM 3374 N N . MET A 1 413 ? -7.851 -18.198 17.958 1.00 96.62 413 MET A N 1
ATOM 3375 C CA . MET A 1 413 ? -9.052 -17.472 17.548 1.00 96.62 413 MET A CA 1
ATOM 3376 C C . MET A 1 413 ? -10.331 -18.154 18.045 1.00 96.62 413 MET A C 1
ATOM 3378 O O . MET A 1 413 ? -11.193 -17.489 18.615 1.00 96.62 413 MET A O 1
ATOM 3382 N N . ALA A 1 414 ? -10.444 -19.479 17.914 1.00 97.00 414 ALA A N 1
ATOM 3383 C CA . ALA A 1 414 ? -11.607 -20.221 18.404 1.00 97.00 414 ALA A CA 1
ATOM 3384 C C . ALA A 1 414 ? -11.796 -20.071 19.925 1.00 97.00 414 ALA A C 1
ATOM 3386 O O . ALA A 1 414 ? -12.907 -19.844 20.410 1.00 97.00 414 ALA A O 1
ATOM 3387 N N . LEU A 1 415 ? -10.706 -20.165 20.694 1.00 96.44 415 LEU A N 1
ATOM 3388 C CA . LEU A 1 415 ? -10.732 -20.013 22.146 1.00 96.44 415 LEU A CA 1
ATOM 3389 C C . LEU A 1 415 ? -11.070 -18.580 22.565 1.00 96.44 415 LEU A C 1
ATOM 3391 O O . LEU A 1 415 ? -11.795 -18.395 23.543 1.00 96.44 415 LEU A O 1
ATOM 3395 N N . ALA A 1 416 ? -10.548 -17.586 21.847 1.00 95.75 416 ALA A N 1
ATOM 3396 C CA . ALA A 1 416 ? -10.853 -16.183 22.081 1.00 95.75 416 ALA A CA 1
ATOM 3397 C C . ALA A 1 416 ? -12.343 -15.906 21.880 1.00 95.75 416 ALA A C 1
ATOM 3399 O O . ALA A 1 416 ? -12.990 -15.394 22.787 1.00 95.75 416 ALA A O 1
ATOM 3400 N N . LEU A 1 417 ? -12.910 -16.350 20.755 1.00 96.75 417 LEU A N 1
ATOM 3401 C CA . LEU A 1 417 ? -14.338 -16.207 20.469 1.00 96.75 417 LEU A CA 1
ATOM 3402 C C . LEU A 1 417 ? -15.205 -16.922 21.515 1.00 96.75 417 LEU A C 1
ATOM 3404 O O . LEU A 1 417 ? -16.179 -16.353 21.992 1.00 96.75 417 LEU A O 1
ATOM 3408 N N . LYS A 1 418 ? -14.813 -18.123 21.960 1.00 96.25 418 LYS A N 1
ATOM 3409 C CA . LYS A 1 418 ? -15.528 -18.861 23.018 1.00 96.25 418 LYS A CA 1
ATOM 3410 C C . LYS A 1 418 ? -15.508 -18.144 24.375 1.00 96.25 418 LYS A C 1
ATOM 3412 O O . LYS A 1 418 ? -16.404 -18.342 25.193 1.00 96.25 418 LYS A O 1
ATOM 3417 N N . LYS A 1 419 ? -14.456 -17.370 24.653 1.00 95.56 419 LYS A N 1
ATOM 3418 C CA . LYS A 1 419 ? -14.296 -16.604 25.899 1.00 95.56 419 LYS A CA 1
ATOM 3419 C C . LYS A 1 419 ? -14.892 -15.199 25.819 1.00 95.56 419 LYS A C 1
ATOM 3421 O O . LYS A 1 419 ? -15.024 -14.577 26.874 1.00 95.56 419 LYS A O 1
ATOM 3426 N N . ALA A 1 420 ? -15.246 -14.731 24.624 1.00 95.00 420 ALA A N 1
ATOM 3427 C CA . ALA A 1 420 ? -15.798 -13.406 24.414 1.00 95.00 420 ALA A CA 1
ATOM 3428 C C . ALA A 1 420 ? -17.137 -13.257 25.133 1.00 95.00 420 ALA A C 1
ATOM 3430 O O . ALA A 1 420 ? -18.054 -14.066 24.960 1.00 95.00 420 ALA A O 1
ATOM 3431 N N . LYS A 1 421 ? -17.228 -12.209 25.953 1.00 93.75 421 LYS A N 1
ATOM 3432 C CA . LYS A 1 421 ? -18.411 -11.887 26.748 1.00 93.75 421 LYS A CA 1
ATOM 3433 C C . LYS A 1 421 ? -18.861 -10.456 26.511 1.00 93.75 421 LYS A C 1
ATOM 3435 O O . LYS A 1 421 ? -18.029 -9.562 26.358 1.00 93.75 421 LYS A O 1
ATOM 3440 N N . ASP A 1 422 ? -20.172 -10.255 26.499 1.00 92.62 422 ASP A N 1
ATOM 3441 C CA . ASP A 1 422 ? -20.770 -8.925 26.473 1.00 92.62 422 ASP A CA 1
ATOM 3442 C C . ASP A 1 422 ? -20.640 -8.218 27.840 1.00 92.62 422 ASP A C 1
ATOM 3444 O O . ASP A 1 422 ? -20.015 -8.718 28.783 1.00 92.62 422 ASP A O 1
ATOM 3448 N N . LYS A 1 423 ? -21.224 -7.019 27.954 1.00 91.31 423 LYS A N 1
ATOM 3449 C CA . LYS A 1 423 ? -21.201 -6.230 29.198 1.00 91.31 423 LYS A CA 1
ATOM 3450 C C . LYS A 1 423 ? -21.923 -6.922 30.359 1.00 91.31 423 LYS A C 1
ATOM 3452 O O . LYS A 1 423 ? -21.579 -6.663 31.509 1.00 91.31 423 LYS A O 1
ATOM 3457 N N . ASP A 1 424 ? -22.856 -7.818 30.055 1.00 94.12 424 ASP A N 1
ATOM 3458 C CA . ASP A 1 424 ? -23.678 -8.555 31.012 1.00 94.12 424 ASP A CA 1
ATOM 3459 C C . ASP A 1 424 ? -23.105 -9.957 31.305 1.00 94.12 424 ASP A C 1
ATOM 3461 O O . ASP A 1 424 ? -23.727 -10.771 31.983 1.00 94.12 424 ASP A O 1
ATOM 3465 N N . SER A 1 425 ? -21.866 -10.226 30.864 1.00 91.94 425 SER A N 1
ATOM 3466 C CA . SER A 1 425 ? -21.139 -11.493 31.034 1.00 91.94 425 SER A CA 1
ATOM 3467 C C . SER A 1 425 ? -21.723 -12.703 30.294 1.00 91.94 425 SER A C 1
ATOM 3469 O O . SER A 1 425 ? -21.312 -13.838 30.582 1.00 91.94 425 SER A O 1
ATOM 3471 N N . ASN A 1 426 ? -22.607 -12.480 29.322 1.00 94.12 426 ASN A N 1
ATOM 3472 C CA . ASN A 1 426 ? -23.132 -13.528 28.452 1.00 94.12 426 ASN A CA 1
ATOM 3473 C C . ASN A 1 426 ? -22.155 -13.814 27.302 1.00 94.12 426 ASN A C 1
ATOM 3475 O O . ASN A 1 426 ? -21.456 -12.897 26.859 1.00 94.12 426 ASN A O 1
ATOM 3479 N N . PRO A 1 427 ? -22.073 -15.065 26.808 1.00 93.81 427 PRO A N 1
ATOM 3480 C CA . PRO A 1 427 ? -21.308 -15.379 25.604 1.00 93.81 427 PRO A CA 1
ATOM 3481 C C . PRO A 1 427 ? -21.772 -14.534 24.413 1.00 93.81 427 PRO A C 1
ATOM 3483 O O . PRO A 1 427 ? -22.970 -14.408 24.179 1.00 93.81 427 PRO A O 1
ATOM 3486 N N . VAL A 1 428 ? -20.823 -13.973 23.659 1.00 95.06 428 VAL A N 1
ATOM 3487 C CA . VAL A 1 428 ? -21.135 -13.150 22.472 1.00 95.06 428 VAL A CA 1
ATOM 3488 C C . VAL A 1 428 ? -21.498 -14.009 21.259 1.00 95.06 428 VAL A C 1
ATOM 3490 O O . VAL A 1 428 ? -22.264 -13.567 20.408 1.00 95.06 428 VAL A O 1
ATOM 3493 N N . TYR A 1 429 ? -20.933 -15.214 21.167 1.00 95.25 429 TYR A N 1
ATOM 3494 C CA . TYR A 1 429 ? -21.057 -16.087 20.003 1.00 95.25 429 TYR A CA 1
ATOM 3495 C C . TYR A 1 429 ? -21.501 -17.488 20.414 1.00 95.25 429 TYR A C 1
ATOM 3497 O O . TYR A 1 429 ? -21.023 -18.027 21.420 1.00 95.25 429 TYR A O 1
ATOM 3505 N N . ASP A 1 430 ? -22.355 -18.095 19.593 1.00 95.25 430 ASP A N 1
ATOM 3506 C CA . ASP A 1 430 ? -22.735 -19.494 19.731 1.00 95.25 430 ASP A CA 1
ATOM 3507 C C . ASP A 1 430 ? -21.581 -20.429 19.349 1.00 95.25 430 ASP A C 1
ATOM 3509 O O . ASP A 1 430 ? -20.751 -20.143 18.484 1.00 95.25 430 ASP A O 1
ATOM 3513 N N . LEU A 1 431 ? -21.504 -21.582 20.017 1.00 94.88 431 LEU A N 1
ATOM 3514 C CA . LEU A 1 431 ? -20.384 -22.506 19.832 1.00 94.88 431 LEU A CA 1
ATOM 3515 C C . LEU A 1 431 ? -20.342 -23.102 18.413 1.00 94.88 431 LEU A C 1
ATOM 3517 O O . LEU A 1 431 ? -19.254 -23.284 17.865 1.00 94.88 431 LEU A O 1
ATOM 3521 N N . GLU A 1 432 ? -21.503 -23.403 17.827 1.00 97.06 432 GLU A N 1
ATOM 3522 C CA . GLU A 1 432 ? -21.607 -23.933 16.461 1.00 97.06 432 GLU A CA 1
ATOM 3523 C C . GLU A 1 432 ? -21.147 -22.894 15.428 1.00 97.06 432 GLU A C 1
ATOM 3525 O O . GLU A 1 432 ? -20.312 -23.208 14.578 1.00 97.06 432 GLU A O 1
ATOM 3530 N N . ASP A 1 433 ? -21.568 -21.639 15.592 1.00 97.56 433 ASP A N 1
ATOM 3531 C CA . ASP A 1 433 ? -21.167 -20.493 14.769 1.00 97.56 433 ASP A CA 1
ATOM 3532 C C . ASP A 1 433 ? -19.648 -20.270 14.771 1.00 97.56 433 ASP A C 1
ATOM 3534 O O . ASP A 1 433 ? -19.039 -20.033 13.723 1.00 97.56 433 ASP A O 1
ATOM 3538 N N . ILE A 1 434 ? -18.998 -20.414 15.934 1.00 97.88 434 ILE A N 1
ATOM 3539 C CA . ILE A 1 434 ? -17.534 -20.338 16.042 1.00 97.88 434 ILE A CA 1
ATOM 3540 C C . ILE A 1 434 ? -16.871 -21.418 15.182 1.00 97.88 434 ILE A C 1
ATOM 3542 O O . ILE A 1 434 ? -15.932 -21.121 14.437 1.00 97.88 434 ILE A O 1
ATOM 3546 N N . TYR A 1 435 ? -17.331 -22.668 15.266 1.00 97.44 435 TYR A N 1
ATOM 3547 C CA . TYR A 1 435 ? -16.745 -23.763 14.492 1.00 97.44 435 TYR A CA 1
ATOM 3548 C C . TYR A 1 435 ? -17.015 -23.624 12.992 1.00 97.44 435 TYR A C 1
ATOM 3550 O O . TYR A 1 435 ? -16.103 -23.844 12.188 1.00 97.44 435 TYR A O 1
ATOM 3558 N N . GLU A 1 436 ? -18.217 -23.193 12.604 1.00 98.00 436 GLU A N 1
ATOM 3559 C CA . GLU A 1 436 ? -18.524 -22.877 11.210 1.00 98.00 436 GLU A CA 1
ATOM 3560 C C . GLU A 1 436 ? -17.646 -21.745 10.674 1.00 98.00 436 GLU A C 1
ATOM 3562 O O . GLU A 1 436 ? -17.162 -21.822 9.542 1.00 98.00 436 GLU A O 1
ATOM 3567 N N . TRP A 1 437 ? -17.414 -20.700 11.473 1.00 98.00 437 TRP A N 1
ATOM 3568 C CA . TRP A 1 437 ? -16.552 -19.585 11.098 1.00 98.00 437 TRP A CA 1
ATOM 3569 C C . TRP A 1 437 ? -15.100 -20.022 10.906 1.00 98.00 437 TRP A C 1
ATOM 3571 O O . TRP A 1 437 ? -14.487 -19.679 9.894 1.00 98.00 437 TRP A O 1
ATOM 3581 N N . VAL A 1 438 ? -14.563 -20.821 11.831 1.00 97.62 438 VAL A N 1
ATOM 3582 C CA . VAL A 1 438 ? -13.198 -21.361 11.746 1.00 97.62 438 VAL A CA 1
ATOM 3583 C C . VAL A 1 438 ? -13.014 -22.179 10.465 1.00 97.62 438 VAL A C 1
ATOM 3585 O O . VAL A 1 438 ? -12.051 -21.952 9.729 1.00 97.62 438 VAL A O 1
ATOM 3588 N N . ASP A 1 439 ? -13.944 -23.086 10.147 1.00 97.62 439 ASP A N 1
ATOM 3589 C CA . ASP A 1 439 ? -13.874 -23.858 8.901 1.00 97.62 439 ASP A CA 1
ATOM 3590 C C . ASP A 1 439 ? -14.047 -22.975 7.654 1.00 97.62 439 ASP A C 1
ATOM 3592 O O . ASP A 1 439 ? -13.372 -23.173 6.641 1.00 97.62 439 ASP A O 1
ATOM 3596 N N . TYR A 1 440 ? -14.920 -21.969 7.724 1.00 97.56 440 TYR A N 1
ATOM 3597 C CA . TYR A 1 440 ? -15.125 -21.017 6.638 1.00 97.56 440 TYR A CA 1
ATOM 3598 C C . TYR A 1 440 ? -13.848 -20.220 6.324 1.00 97.56 440 TYR A C 1
ATOM 3600 O O . TYR A 1 440 ? -13.452 -20.128 5.160 1.00 97.56 440 TYR A O 1
ATOM 3608 N N . VAL A 1 441 ? -13.149 -19.718 7.348 1.00 97.50 441 VAL A N 1
ATOM 3609 C CA . VAL A 1 441 ? -11.845 -19.050 7.197 1.00 97.50 441 VAL A CA 1
ATOM 3610 C C . VAL A 1 441 ? -10.781 -20.013 6.673 1.00 97.50 441 VAL A C 1
ATOM 3612 O O . VAL A 1 441 ? -10.032 -19.658 5.763 1.00 97.50 441 VAL A O 1
ATOM 3615 N N . ARG A 1 442 ? -10.751 -21.258 7.164 1.00 96.75 442 ARG A N 1
ATOM 3616 C CA . ARG A 1 442 ? -9.830 -22.298 6.678 1.00 96.75 442 ARG A CA 1
ATOM 3617 C C . ARG A 1 442 ? -9.998 -22.566 5.181 1.00 96.75 442 ARG A C 1
ATOM 3619 O O . ARG A 1 442 ? -9.003 -22.675 4.464 1.00 96.75 442 ARG A O 1
ATOM 3626 N N . ARG A 1 443 ? -11.241 -22.660 4.694 1.00 96.88 443 ARG A N 1
ATOM 3627 C CA . ARG A 1 443 ? -11.537 -22.844 3.262 1.00 96.88 443 ARG A CA 1
ATOM 3628 C C . ARG A 1 443 ? -11.062 -21.659 2.423 1.00 96.88 443 ARG A C 1
ATOM 3630 O O . ARG A 1 443 ? -10.371 -21.884 1.433 1.00 96.88 443 ARG A O 1
ATOM 3637 N N . MET A 1 444 ? -11.325 -20.425 2.860 1.00 95.94 444 MET A N 1
ATOM 3638 C CA . MET A 1 444 ? -10.795 -19.227 2.190 1.00 95.94 444 MET A CA 1
ATOM 3639 C C . MET A 1 444 ? -9.260 -19.217 2.162 1.00 95.94 444 MET A C 1
ATOM 3641 O O . MET A 1 444 ? -8.668 -18.899 1.134 1.00 95.94 444 MET A O 1
ATOM 3645 N N . GLY A 1 445 ? -8.600 -19.631 3.247 1.00 93.75 445 GLY A N 1
ATOM 3646 C CA . GLY A 1 445 ? -7.142 -19.764 3.285 1.00 93.75 445 GLY A CA 1
ATOM 3647 C C . GLY A 1 445 ? -6.592 -20.741 2.239 1.00 93.75 445 GLY A C 1
ATOM 3648 O O . GLY A 1 445 ? -5.581 -20.452 1.602 1.00 93.75 445 GLY A O 1
ATOM 3649 N N . ILE A 1 446 ? -7.282 -21.860 1.996 1.00 92.31 446 ILE A N 1
ATOM 3650 C CA . ILE A 1 446 ? -6.917 -22.821 0.941 1.00 92.31 446 ILE A CA 1
ATOM 3651 C C . ILE A 1 446 ? -7.090 -22.206 -0.455 1.00 92.31 446 ILE A C 1
ATOM 3653 O O . ILE A 1 446 ? -6.231 -22.389 -1.316 1.00 92.31 446 ILE A O 1
ATOM 3657 N N . GLU A 1 447 ? -8.166 -21.451 -0.680 1.00 92.00 447 GLU A N 1
ATOM 3658 C CA . GLU A 1 447 ? -8.422 -20.759 -1.952 1.00 92.00 447 GLU A CA 1
ATOM 3659 C C . GLU A 1 447 ? -7.387 -19.661 -2.251 1.00 92.00 447 GLU A C 1
ATOM 3661 O O . GLU A 1 447 ? -7.133 -19.346 -3.412 1.00 92.00 447 GLU A O 1
ATOM 3666 N N . GLN A 1 448 ? -6.758 -19.101 -1.213 1.00 90.31 448 GLN A N 1
ATOM 3667 C CA . GLN A 1 448 ? -5.722 -18.071 -1.324 1.00 90.31 448 GLN A CA 1
ATOM 3668 C C . GLN A 1 448 ? -4.307 -18.612 -1.593 1.00 90.31 448 GLN A C 1
ATOM 3670 O O . GLN A 1 448 ? -3.367 -17.820 -1.721 1.00 90.31 448 GLN A O 1
ATOM 3675 N N . VAL A 1 449 ? -4.114 -19.933 -1.667 1.00 85.25 449 VAL A N 1
ATOM 3676 C CA . VAL A 1 449 ? -2.803 -20.531 -1.960 1.00 85.25 449 VAL A CA 1
ATOM 3677 C C . VAL A 1 449 ? -2.356 -20.153 -3.372 1.00 85.25 449 VAL A C 1
ATOM 3679 O O . VAL A 1 449 ? -3.115 -20.237 -4.334 1.00 85.25 449 VAL A O 1
ATOM 3682 N N . PHE A 1 450 ? -1.086 -19.772 -3.526 1.00 79.94 450 PHE A N 1
ATOM 3683 C CA . PHE A 1 450 ? -0.517 -19.528 -4.849 1.00 79.94 450 PHE A CA 1
ATOM 3684 C C . PHE A 1 450 ? -0.316 -20.853 -5.609 1.00 79.94 450 PHE A C 1
ATOM 3686 O O . PHE A 1 450 ? 0.656 -21.573 -5.361 1.00 79.94 450 PHE A O 1
ATOM 3693 N N . VAL A 1 451 ? -1.242 -21.165 -6.523 1.00 65.44 451 VAL A N 1
ATOM 3694 C CA . VAL A 1 451 ? -1.237 -22.378 -7.368 1.00 65.44 451 VAL A CA 1
ATOM 3695 C C . VAL A 1 451 ? -0.385 -22.218 -8.624 1.00 65.44 451 VAL A C 1
ATOM 3697 O O . VAL A 1 451 ? -0.455 -21.162 -9.291 1.00 65.44 451 VAL A O 1
#